Protein AF-A0A2J6XGK5-F1 (afdb_monomer_lite)

Structure (mmCIF, N/CA/C/O backbone):
data_AF-A0A2J6XGK5-F1
#
_entry.id   AF-A0A2J6XGK5-F1
#
loop_
_atom_site.group_PDB
_atom_site.id
_atom_site.type_symbol
_atom_site.label_atom_id
_atom_site.label_alt_id
_atom_site.label_comp_id
_atom_site.label_asym_id
_atom_site.label_entity_id
_atom_site.label_seq_id
_atom_site.pdbx_PDB_ins_code
_atom_site.Cartn_x
_atom_site.Cartn_y
_atom_site.Cartn_z
_atom_site.occupancy
_atom_site.B_iso_or_equiv
_atom_site.auth_seq_id
_atom_site.auth_comp_id
_atom_site.auth_asym_id
_atom_site.auth_atom_id
_atom_site.pdbx_PDB_model_num
ATOM 1 N N . MET A 1 1 ? 12.747 11.646 -18.142 1.00 84.88 1 MET A N 1
ATOM 2 C CA . MET A 1 1 ? 11.604 10.753 -18.383 1.00 84.88 1 MET A CA 1
ATOM 3 C C . MET A 1 1 ? 11.565 10.414 -19.859 1.00 84.88 1 MET A C 1
ATOM 5 O O . MET A 1 1 ? 11.051 11.187 -20.666 1.00 84.88 1 MET A O 1
ATOM 9 N N . GLU A 1 2 ? 12.185 9.297 -20.212 1.00 91.38 2 GLU A N 1
ATOM 10 C CA . GLU A 1 2 ? 12.068 8.702 -21.546 1.00 91.38 2 GLU A CA 1
ATOM 11 C C . GLU A 1 2 ? 10.868 7.751 -21.565 1.00 91.38 2 GLU A C 1
ATOM 13 O O . GLU A 1 2 ? 10.717 6.936 -20.655 1.00 91.38 2 GLU A O 1
ATOM 18 N N . ILE A 1 3 ? 9.989 7.913 -22.559 1.00 95.25 3 ILE A N 1
ATOM 19 C CA . ILE A 1 3 ? 8.723 7.178 -22.676 1.00 95.25 3 ILE A CA 1
ATOM 20 C C . ILE A 1 3 ? 8.727 6.435 -24.007 1.00 95.25 3 ILE A C 1
ATOM 22 O O . ILE A 1 3 ? 8.811 7.074 -25.059 1.00 95.25 3 ILE A O 1
ATOM 26 N N . GLY A 1 4 ? 8.597 5.115 -23.945 1.00 96.25 4 GLY A N 1
ATOM 27 C CA . GLY A 1 4 ? 8.413 4.230 -25.089 1.00 96.25 4 GLY A CA 1
ATOM 28 C C . GLY A 1 4 ? 6.960 3.780 -25.216 1.00 96.25 4 GLY A C 1
ATOM 29 O O . GLY A 1 4 ? 6.249 3.658 -24.218 1.00 96.25 4 GLY A O 1
ATOM 30 N N . ILE A 1 5 ? 6.512 3.518 -26.442 1.00 97.00 5 ILE A N 1
ATOM 31 C CA . ILE A 1 5 ? 5.208 2.902 -26.709 1.00 97.00 5 ILE A CA 1
ATOM 32 C C . ILE A 1 5 ? 5.473 1.644 -27.517 1.00 97.00 5 ILE A C 1
ATOM 34 O O . ILE A 1 5 ? 5.936 1.748 -28.648 1.00 97.00 5 ILE A O 1
ATOM 38 N N . ALA A 1 6 ? 5.174 0.490 -26.936 1.00 96.50 6 ALA A N 1
ATOM 39 C CA . ALA A 1 6 ? 5.381 -0.804 -27.565 1.00 96.50 6 ALA A CA 1
ATOM 40 C C . ALA A 1 6 ? 4.072 -1.316 -28.168 1.00 96.50 6 ALA A C 1
ATOM 42 O O . ALA A 1 6 ? 3.078 -1.448 -27.457 1.00 96.50 6 ALA A O 1
ATOM 43 N N . LYS A 1 7 ? 4.058 -1.618 -29.466 1.00 95.62 7 LYS A N 1
ATOM 44 C CA . LYS A 1 7 ? 2.899 -2.175 -30.186 1.00 95.62 7 LYS A CA 1
ATOM 45 C C . LYS A 1 7 ? 2.891 -3.695 -30.249 1.00 95.62 7 LYS A C 1
ATOM 47 O O . LYS A 1 7 ? 1.868 -4.291 -30.585 1.00 95.62 7 LYS A O 1
ATOM 52 N N . ASP A 1 8 ? 4.007 -4.323 -29.917 1.00 93.69 8 ASP A N 1
ATOM 53 C CA . ASP A 1 8 ? 4.143 -5.768 -29.823 1.00 93.69 8 ASP A CA 1
ATOM 54 C C . ASP A 1 8 ? 5.247 -6.156 -28.826 1.00 93.69 8 ASP A C 1
ATOM 56 O O . ASP A 1 8 ? 5.872 -5.305 -28.186 1.00 93.69 8 ASP A O 1
ATOM 60 N N . LYS A 1 9 ? 5.450 -7.466 -28.648 1.00 91.56 9 LYS A N 1
ATOM 61 C CA . LYS A 1 9 ? 6.415 -8.018 -27.686 1.00 91.56 9 LYS A CA 1
ATOM 62 C C . LYS A 1 9 ? 7.873 -7.714 -28.055 1.00 91.56 9 LYS A C 1
ATOM 64 O O . LYS A 1 9 ? 8.709 -7.617 -27.158 1.00 91.56 9 LYS A O 1
ATOM 69 N N . ASN A 1 10 ? 8.186 -7.569 -29.344 1.00 90.69 10 ASN A N 1
ATOM 70 C CA . ASN A 1 10 ? 9.546 -7.277 -29.796 1.00 90.69 10 ASN A CA 1
ATOM 71 C C . ASN A 1 10 ? 9.887 -5.814 -29.511 1.00 90.69 10 ASN A C 1
ATOM 73 O O . ASN A 1 10 ? 10.902 -5.545 -28.875 1.00 90.69 10 ASN A O 1
ATOM 77 N N . GLU A 1 11 ? 8.993 -4.889 -29.874 1.00 94.44 11 GLU A N 1
ATOM 78 C CA . GLU A 1 11 ? 9.155 -3.471 -29.535 1.00 94.44 11 GLU A CA 1
ATOM 79 C C . GLU A 1 11 ? 9.244 -3.264 -28.019 1.00 94.44 11 GLU A C 1
ATOM 81 O O . GLU A 1 11 ? 10.044 -2.460 -27.544 1.00 94.44 11 GLU A O 1
ATOM 86 N N . LEU A 1 12 ? 8.455 -4.013 -27.240 1.00 93.81 12 LEU A N 1
ATOM 87 C CA . LEU A 1 12 ? 8.512 -3.958 -25.782 1.00 93.81 12 LEU A CA 1
ATOM 88 C C . LEU A 1 12 ? 9.908 -4.311 -25.267 1.00 93.81 12 LEU A C 1
ATOM 90 O O . LEU A 1 12 ? 10.458 -3.576 -24.450 1.00 93.81 12 LEU A O 1
ATOM 94 N N . LYS A 1 13 ? 10.488 -5.405 -25.764 1.00 91.56 13 LYS A N 1
ATOM 95 C CA . LYS A 1 13 ? 11.816 -5.884 -25.369 1.00 91.56 13 LYS A CA 1
ATOM 96 C C . LYS A 1 13 ? 12.937 -4.889 -25.689 1.00 91.56 13 LYS A C 1
ATOM 98 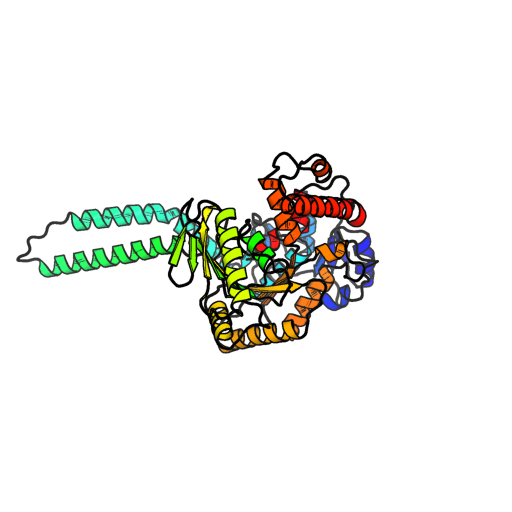O O . LYS A 1 13 ? 13.877 -4.778 -24.900 1.00 91.56 13 LYS A O 1
ATOM 103 N N . ASP A 1 14 ? 12.830 -4.163 -26.794 1.00 91.62 14 ASP A N 1
ATOM 104 C CA . ASP A 1 14 ? 13.801 -3.125 -27.145 1.00 91.62 14 ASP A CA 1
ATOM 105 C C . ASP A 1 14 ? 13.618 -1.892 -26.242 1.00 91.62 14 ASP A C 1
ATOM 107 O O . ASP A 1 14 ? 14.558 -1.421 -25.595 1.00 91.62 14 ASP A O 1
ATOM 111 N N . LEU A 1 15 ? 12.377 -1.420 -26.090 1.00 94.38 15 LEU A N 1
ATOM 112 C CA . LEU A 1 15 ? 12.070 -0.194 -25.353 1.00 94.38 15 LEU A CA 1
ATOM 113 C C . LEU A 1 15 ? 12.341 -0.289 -23.851 1.00 94.38 15 LEU A C 1
ATOM 115 O O . LEU A 1 15 ? 12.720 0.718 -23.254 1.00 94.38 15 LEU A O 1
ATOM 119 N N . ILE A 1 16 ? 12.201 -1.460 -23.219 1.00 92.56 16 ILE A N 1
ATOM 120 C CA . ILE A 1 16 ? 12.507 -1.606 -21.783 1.00 92.56 16 ILE A CA 1
ATOM 121 C C . ILE A 1 16 ? 13.986 -1.374 -21.452 1.00 92.56 16 ILE A C 1
ATOM 123 O O . ILE A 1 16 ? 14.323 -1.064 -20.304 1.00 92.56 16 ILE A O 1
ATOM 127 N N . GLN A 1 17 ? 14.871 -1.523 -22.442 1.00 89.31 17 GLN A N 1
ATOM 128 C CA . GLN A 1 17 ? 16.296 -1.252 -22.293 1.00 89.31 17 GLN A CA 1
ATOM 129 C C . GLN A 1 17 ? 16.628 0.213 -22.543 1.00 89.31 17 GLN A C 1
ATOM 131 O O . GLN A 1 17 ? 17.668 0.675 -22.082 1.00 89.31 17 GLN A O 1
ATOM 136 N N . GLU A 1 18 ? 15.779 0.965 -23.226 1.00 90.44 18 GLU A N 1
ATOM 137 C CA . GLU A 1 18 ? 16.072 2.346 -23.605 1.00 90.44 18 GLU A CA 1
ATOM 138 C C . GLU A 1 18 ? 15.324 3.342 -22.726 1.00 90.44 18 GLU A C 1
ATOM 140 O O . GLU A 1 18 ? 15.928 4.286 -22.235 1.00 90.44 18 GLU A O 1
ATOM 145 N N . CYS A 1 19 ? 14.047 3.088 -22.446 1.00 92.62 19 CYS A N 1
ATOM 146 C CA . CYS A 1 19 ? 13.155 4.036 -21.794 1.00 92.62 19 CYS A CA 1
ATOM 147 C C . CYS A 1 19 ? 13.055 3.834 -20.275 1.00 92.62 19 CYS A C 1
ATOM 149 O O . CYS A 1 19 ? 13.230 2.735 -19.751 1.00 92.62 19 CYS A O 1
ATOM 151 N N . ASP A 1 20 ? 12.703 4.909 -19.563 1.00 90.94 20 ASP A N 1
ATOM 152 C CA . ASP A 1 20 ? 12.350 4.838 -18.139 1.00 90.94 20 ASP A CA 1
ATOM 153 C C . ASP A 1 20 ? 10.932 4.270 -17.953 1.00 90.94 20 ASP A C 1
ATOM 155 O O . ASP A 1 20 ? 10.682 3.499 -17.027 1.00 90.94 20 ASP A O 1
ATOM 159 N N . TYR A 1 21 ? 10.014 4.649 -18.848 1.00 95.00 21 TYR A N 1
ATOM 160 C CA . TYR A 1 21 ? 8.622 4.210 -18.856 1.00 95.00 21 TYR A CA 1
ATOM 161 C C . TYR A 1 21 ? 8.272 3.613 -20.214 1.00 95.00 21 TYR A C 1
ATOM 163 O O . TYR A 1 21 ? 8.584 4.203 -21.248 1.00 95.00 21 TYR A O 1
ATOM 171 N N . VAL A 1 22 ? 7.580 2.479 -20.226 1.00 96.62 22 VAL A N 1
ATOM 172 C CA . VAL A 1 22 ? 7.057 1.870 -21.451 1.00 96.62 22 VAL A CA 1
ATOM 173 C C . VAL A 1 22 ? 5.566 1.615 -21.297 1.00 96.62 22 VAL A C 1
ATOM 175 O O . VAL A 1 22 ? 5.118 1.007 -20.326 1.00 96.62 22 VAL A O 1
ATOM 178 N N . VAL A 1 23 ? 4.792 2.085 -22.267 1.00 97.62 23 VAL A N 1
ATOM 179 C CA . VAL A 1 23 ? 3.369 1.774 -22.375 1.00 97.62 23 VAL A CA 1
ATOM 180 C C . VAL A 1 23 ? 3.203 0.680 -23.418 1.00 97.62 23 VAL A C 1
ATOM 182 O O . VAL A 1 23 ? 3.528 0.881 -24.589 1.00 97.62 23 VAL A O 1
ATOM 185 N N . TYR A 1 24 ? 2.720 -0.482 -22.994 1.00 97.44 24 TYR A N 1
ATOM 186 C CA . TYR A 1 24 ? 2.380 -1.573 -23.893 1.00 97.44 24 TYR A CA 1
ATOM 187 C C . TYR A 1 24 ? 0.973 -1.364 -24.455 1.00 97.44 24 TYR A C 1
ATOM 189 O O . TYR A 1 24 ? -0.001 -1.294 -23.717 1.00 97.44 24 TYR A O 1
ATOM 197 N N . ASP A 1 25 ? 0.875 -1.271 -25.773 1.00 96.62 25 ASP A N 1
ATOM 198 C CA . ASP A 1 25 ? -0.344 -1.026 -26.544 1.00 96.62 25 ASP A CA 1
ATOM 199 C C . ASP A 1 25 ? -0.429 -2.026 -27.708 1.00 96.62 25 ASP A C 1
ATOM 201 O O . ASP A 1 25 ? -0.634 -1.663 -28.873 1.00 96.62 25 ASP A O 1
ATOM 205 N N . GLY A 1 26 ? -0.150 -3.290 -27.383 1.00 93.12 26 GLY A N 1
ATOM 206 C CA . GLY A 1 26 ? -0.206 -4.409 -28.311 1.00 93.12 26 GLY A CA 1
ATOM 207 C C . GLY A 1 26 ? -1.520 -5.180 -28.258 1.00 93.12 26 GLY A C 1
ATOM 208 O O . GLY A 1 26 ? -2.412 -4.892 -27.463 1.00 93.12 26 GLY A O 1
ATOM 209 N N . LYS A 1 27 ? -1.648 -6.150 -29.168 1.00 89.06 27 LYS A N 1
ATOM 210 C CA . LYS A 1 27 ? -2.845 -7.000 -29.287 1.00 89.06 27 LYS A CA 1
ATOM 211 C C . LYS A 1 27 ? -2.840 -8.198 -28.342 1.00 89.06 27 LYS A C 1
ATOM 213 O O . LYS A 1 27 ? -3.913 -8.715 -28.045 1.00 89.06 27 LYS A O 1
ATOM 218 N N . ASP A 1 28 ? -1.660 -8.666 -27.944 1.00 89.25 28 ASP A N 1
ATOM 219 C CA . ASP A 1 28 ? -1.540 -9.782 -27.011 1.00 89.25 28 ASP A CA 1
ATOM 220 C C . ASP A 1 28 ? -1.945 -9.331 -25.604 1.00 89.25 28 ASP A C 1
ATOM 222 O O . ASP A 1 28 ? -1.934 -8.136 -25.292 1.00 89.25 28 ASP A O 1
ATOM 226 N N . SER A 1 29 ? -2.285 -10.282 -24.734 1.00 91.31 29 SER A N 1
ATOM 227 C CA . SER A 1 29 ? -2.516 -9.948 -23.329 1.00 91.31 29 SER A CA 1
ATOM 228 C C . SER A 1 29 ? -1.232 -9.396 -22.696 1.00 91.31 29 SER A C 1
ATOM 230 O O . SER A 1 29 ? -0.119 -9.810 -23.036 1.00 91.31 29 SER A O 1
ATOM 232 N N . PHE A 1 30 ? -1.376 -8.451 -21.761 1.00 93.81 30 PHE A N 1
ATOM 233 C CA . PHE A 1 30 ? -0.229 -7.817 -21.105 1.00 93.81 30 PHE A CA 1
ATOM 234 C C . PHE A 1 30 ? 0.668 -8.841 -20.405 1.00 93.81 30 PHE A C 1
ATOM 236 O O . PHE A 1 30 ? 1.883 -8.824 -20.598 1.00 93.81 30 PHE A O 1
ATOM 243 N N . TYR A 1 31 ? 0.053 -9.778 -19.680 1.00 93.06 31 TYR A N 1
ATOM 244 C CA . TYR A 1 31 ? 0.728 -10.905 -19.047 1.00 93.06 31 TYR A CA 1
ATOM 245 C C . TYR A 1 31 ? 1.600 -11.691 -20.040 1.00 93.06 31 TYR A C 1
ATOM 247 O O . TYR A 1 31 ? 2.805 -11.831 -19.837 1.00 93.06 31 TYR A O 1
ATOM 255 N N . GLU A 1 32 ? 1.044 -12.129 -21.174 1.00 91.19 32 GLU A N 1
ATOM 256 C CA . GLU A 1 32 ? 1.809 -12.880 -22.177 1.00 91.19 32 GLU A CA 1
ATOM 257 C C . GLU A 1 32 ? 2.918 -12.061 -22.851 1.00 91.19 32 GLU A C 1
ATOM 259 O O . GLU A 1 32 ? 3.868 -12.639 -23.400 1.00 91.19 32 GLU A O 1
ATOM 264 N N . ALA A 1 33 ? 2.767 -10.736 -22.901 1.00 91.88 33 ALA A N 1
ATOM 265 C CA . ALA A 1 33 ? 3.752 -9.838 -23.482 1.00 91.88 33 ALA A CA 1
ATOM 266 C C . ALA A 1 33 ? 5.002 -9.712 -22.607 1.00 91.88 33 ALA A C 1
ATOM 268 O O . ALA A 1 33 ? 6.112 -9.693 -23.139 1.00 91.88 33 ALA A O 1
ATOM 269 N N . ILE A 1 34 ? 4.832 -9.675 -21.283 1.00 92.19 34 ILE A N 1
ATOM 270 C CA . ILE A 1 34 ? 5.941 -9.500 -20.336 1.00 92.19 34 ILE A CA 1
ATOM 271 C C . ILE A 1 34 ? 6.518 -10.815 -19.807 1.00 92.19 34 ILE A C 1
ATOM 273 O O . ILE A 1 34 ? 7.685 -10.835 -19.418 1.00 92.19 34 ILE A O 1
ATOM 277 N N . GLU A 1 35 ? 5.752 -11.911 -19.807 1.00 88.81 35 GLU A N 1
ATOM 278 C CA . GLU A 1 35 ? 6.168 -13.161 -19.154 1.00 88.81 35 GLU A CA 1
ATOM 279 C C . GLU A 1 35 ? 7.423 -13.789 -19.777 1.00 88.81 35 GLU A C 1
ATOM 281 O O . GLU A 1 35 ? 8.258 -14.357 -19.080 1.00 88.81 35 GLU A O 1
ATOM 286 N N . ASN A 1 36 ? 7.615 -13.618 -21.087 1.00 81.81 36 ASN A N 1
ATOM 287 C CA . ASN A 1 36 ? 8.749 -14.201 -21.813 1.00 81.81 36 ASN A CA 1
ATOM 288 C C . ASN A 1 36 ? 10.009 -13.319 -21.822 1.00 81.81 36 ASN A C 1
ATOM 290 O O . ASN A 1 36 ? 11.005 -13.676 -22.456 1.00 81.81 36 ASN A O 1
ATOM 294 N N . ILE A 1 37 ? 9.977 -12.158 -21.165 1.00 86.31 37 ILE A N 1
ATOM 295 C CA . ILE A 1 37 ? 11.116 -11.242 -21.129 1.00 86.31 37 ILE A CA 1
ATOM 296 C C . ILE A 1 37 ? 12.083 -11.690 -20.035 1.00 86.31 37 ILE A C 1
ATOM 298 O O . ILE A 1 37 ? 11.714 -11.796 -18.864 1.00 86.31 37 ILE A O 1
ATOM 302 N N . SER A 1 38 ? 13.342 -11.929 -20.406 1.00 84.19 38 SER A N 1
ATOM 303 C CA . SER A 1 38 ? 14.341 -12.403 -19.450 1.00 84.19 38 SER A CA 1
ATOM 304 C C . SER A 1 38 ? 14.779 -11.299 -18.484 1.00 84.19 38 SER A C 1
ATOM 306 O O . SER A 1 38 ? 14.871 -10.124 -18.840 1.00 84.19 38 SER A O 1
ATOM 308 N N . ASP A 1 39 ? 15.168 -11.680 -17.265 1.00 82.62 39 ASP A N 1
ATOM 309 C CA . ASP A 1 39 ? 15.665 -10.730 -16.256 1.00 82.62 39 ASP A CA 1
ATOM 310 C C . ASP A 1 39 ? 16.918 -9.956 -16.697 1.00 82.62 39 ASP A C 1
ATOM 312 O O . ASP A 1 39 ? 17.205 -8.884 -16.168 1.00 82.62 39 ASP A O 1
ATOM 316 N N . LYS A 1 40 ? 17.688 -10.485 -17.658 1.00 81.56 40 LYS A N 1
ATOM 317 C CA . LYS A 1 40 ? 18.874 -9.806 -18.205 1.00 81.56 40 LYS A CA 1
ATOM 318 C C . LYS A 1 40 ? 18.511 -8.637 -19.116 1.00 81.56 40 LYS A C 1
ATOM 320 O O . LYS A 1 40 ? 19.318 -7.728 -19.276 1.00 81.56 40 LYS A O 1
ATOM 325 N N . GLU A 1 41 ? 17.329 -8.684 -19.718 1.00 82.88 41 GLU A N 1
ATOM 326 C CA . GLU A 1 41 ? 16.829 -7.665 -20.640 1.00 82.88 41 GLU A CA 1
ATOM 327 C C . GLU A 1 41 ? 16.082 -6.553 -19.895 1.00 82.88 41 GLU A C 1
ATOM 329 O O . GLU A 1 41 ? 15.944 -5.451 -20.418 1.00 82.88 41 GLU A O 1
ATOM 334 N N . TRP A 1 42 ? 15.637 -6.805 -18.659 1.00 85.62 42 TRP A N 1
ATOM 335 C CA . TRP A 1 42 ? 14.873 -5.842 -17.873 1.00 85.62 42 TRP A CA 1
ATOM 336 C C . TRP A 1 42 ? 15.763 -4.965 -16.990 1.00 85.62 42 TRP A C 1
ATOM 338 O O . TRP A 1 42 ? 16.399 -5.426 -16.040 1.00 85.62 42 TRP A O 1
ATOM 348 N N . LYS A 1 43 ? 15.762 -3.653 -17.240 1.00 84.75 43 LYS A N 1
ATOM 349 C CA . LYS A 1 43 ? 16.387 -2.690 -16.326 1.00 84.75 43 LYS A CA 1
ATOM 350 C C . LYS A 1 43 ? 15.514 -2.516 -15.080 1.00 84.75 43 LYS A C 1
ATOM 352 O O . LYS A 1 43 ? 14.344 -2.173 -15.185 1.00 84.75 43 LYS A O 1
ATOM 357 N N . LEU A 1 44 ? 16.102 -2.651 -13.889 1.00 81.12 44 LEU A N 1
ATOM 358 C CA . LEU A 1 44 ? 15.402 -2.531 -12.592 1.00 81.12 44 LEU A CA 1
ATOM 359 C C . LEU A 1 44 ? 14.614 -1.219 -12.415 1.00 81.12 44 LEU A C 1
ATOM 361 O O . LEU A 1 44 ? 13.607 -1.195 -11.710 1.00 81.12 44 LEU A O 1
ATOM 365 N N . LYS A 1 45 ? 15.068 -0.125 -13.042 1.00 83.56 45 LYS A N 1
ATOM 366 C CA . LYS A 1 45 ? 14.377 1.172 -12.991 1.00 83.56 45 LYS A CA 1
ATOM 367 C C . LYS A 1 45 ? 13.182 1.279 -13.940 1.00 83.56 45 LYS A C 1
ATOM 369 O O . LYS A 1 45 ? 12.343 2.147 -13.719 1.00 83.56 45 LYS A O 1
ATOM 374 N N . THR A 1 46 ? 13.124 0.447 -14.980 1.00 90.38 46 THR A N 1
ATOM 375 C CA . THR A 1 46 ? 12.118 0.558 -16.036 1.00 90.38 46 THR A CA 1
ATOM 376 C C . THR A 1 46 ? 10.749 0.185 -15.498 1.00 90.38 46 THR A C 1
ATOM 378 O O . THR A 1 46 ? 10.566 -0.862 -14.869 1.00 90.38 46 THR A O 1
ATOM 381 N N . LYS A 1 47 ? 9.780 1.057 -15.761 1.00 92.69 47 LYS A N 1
ATOM 382 C CA . LYS A 1 47 ? 8.376 0.877 -15.412 1.00 92.69 47 LYS A CA 1
ATOM 383 C C . LYS A 1 47 ? 7.586 0.567 -16.670 1.00 92.69 47 LYS A C 1
ATOM 385 O O . LYS A 1 47 ? 7.746 1.242 -17.684 1.00 92.69 47 LYS A O 1
ATOM 390 N N . VAL A 1 48 ? 6.739 -0.451 -16.610 1.00 95.50 48 VAL A N 1
ATOM 391 C CA . VAL A 1 48 ? 5.950 -0.895 -17.760 1.00 95.50 48 VAL A CA 1
ATOM 392 C C . VAL A 1 48 ? 4.505 -1.032 -17.338 1.00 95.50 48 VAL A C 1
ATOM 394 O O . VAL A 1 48 ? 4.229 -1.651 -16.320 1.00 95.50 48 VAL A O 1
ATOM 397 N N . CYS A 1 49 ? 3.593 -0.472 -18.120 1.00 96.69 49 CYS A N 1
ATOM 398 C CA . CYS A 1 49 ? 2.158 -0.605 -17.900 1.00 96.69 49 CYS A CA 1
ATOM 399 C C . CYS A 1 49 ? 1.447 -0.981 -19.200 1.00 96.69 49 CYS A C 1
ATOM 401 O O . CYS A 1 49 ? 1.980 -0.773 -20.292 1.00 96.69 49 CYS A O 1
ATOM 403 N N . LEU A 1 50 ? 0.240 -1.515 -19.070 1.00 97.12 50 LEU A N 1
ATOM 404 C CA . LEU A 1 50 ? -0.704 -1.687 -20.162 1.00 97.12 50 LEU A CA 1
ATOM 405 C C . LEU A 1 50 ? -1.395 -0.352 -20.462 1.00 97.12 50 LEU A C 1
ATOM 407 O O . LEU A 1 50 ? -1.827 0.354 -19.551 1.00 97.12 50 LEU A O 1
ATOM 411 N N . GLU A 1 51 ? -1.547 -0.031 -21.743 1.00 96.19 51 GLU A N 1
ATOM 412 C CA . GLU A 1 51 ? -2.373 1.084 -22.190 1.00 96.19 51 GLU A CA 1
ATOM 413 C C . GLU A 1 51 ? -3.834 0.877 -21.773 1.00 96.19 51 GLU A C 1
ATOM 415 O O . GLU A 1 51 ? -4.465 -0.116 -22.134 1.00 96.19 51 GLU A O 1
ATOM 420 N N . GLN A 1 52 ? -4.387 1.848 -21.050 1.00 91.69 52 GLN A N 1
ATOM 421 C CA . GLN A 1 52 ? -5.773 1.835 -20.592 1.00 91.69 52 GLN A CA 1
ATOM 422 C C . GLN A 1 52 ? -6.550 2.936 -21.305 1.00 91.69 52 GLN A C 1
ATOM 424 O O . GLN A 1 52 ? -6.371 4.124 -21.031 1.00 91.69 52 GLN A O 1
ATOM 429 N N . ARG A 1 53 ? -7.440 2.526 -22.216 1.00 89.75 53 ARG A N 1
ATOM 430 C CA . ARG A 1 53 ? -8.376 3.416 -22.917 1.00 89.75 53 ARG A CA 1
ATOM 431 C C . ARG A 1 53 ? -9.748 3.310 -22.282 1.00 89.75 53 ARG A C 1
ATOM 433 O O . ARG A 1 53 ? -10.549 2.458 -22.658 1.00 89.75 53 ARG A O 1
ATOM 440 N N . LEU A 1 54 ? -10.002 4.187 -21.322 1.00 85.81 54 LEU A N 1
ATOM 441 C CA . LEU A 1 54 ? -11.302 4.265 -20.670 1.00 85.81 54 LEU A CA 1
ATOM 442 C C . LEU A 1 54 ? -12.323 4.886 -21.643 1.00 85.81 54 LEU A C 1
ATOM 444 O O . LEU A 1 54 ? -12.023 5.937 -22.217 1.00 85.81 54 LEU A O 1
ATOM 448 N N . PRO A 1 55 ? -13.524 4.303 -21.838 1.00 83.88 55 PRO A N 1
ATOM 449 C CA . PRO A 1 55 ? -14.500 4.772 -22.831 1.00 83.88 55 PRO A CA 1
ATOM 450 C C . PRO A 1 55 ? -14.873 6.252 -22.694 1.00 83.88 55 PRO A C 1
ATOM 452 O O . PRO A 1 55 ? -15.039 6.950 -23.692 1.00 83.88 55 PRO A O 1
ATOM 455 N N . ASN A 1 56 ? -14.966 6.734 -21.452 1.00 86.88 56 ASN A N 1
ATOM 456 C CA . ASN A 1 56 ? -15.269 8.128 -21.121 1.00 86.88 56 ASN A CA 1
ATOM 457 C C . ASN A 1 56 ? -14.033 8.910 -20.649 1.00 86.88 56 ASN A C 1
ATOM 459 O O . ASN A 1 56 ? -14.176 10.013 -20.118 1.00 86.88 56 ASN A O 1
ATOM 463 N N . GLY A 1 57 ? -12.840 8.326 -20.794 1.00 90.69 57 GLY A N 1
ATOM 464 C CA . GLY A 1 57 ? -11.585 8.829 -20.249 1.00 90.69 57 GLY A CA 1
ATOM 465 C C . GLY A 1 57 ? -11.597 9.009 -18.727 1.00 90.69 57 GLY A C 1
ATOM 466 O O . GLY A 1 57 ? -12.420 8.453 -17.998 1.00 90.69 57 GLY A O 1
ATOM 467 N N . PHE A 1 58 ? -10.657 9.812 -18.246 1.00 95.44 58 PHE A N 1
ATOM 468 C CA . PHE A 1 58 ? -10.498 10.175 -16.840 1.00 95.44 58 PHE A CA 1
ATOM 469 C C . PHE A 1 58 ? -10.059 11.636 -16.723 1.00 95.44 58 PHE A C 1
ATOM 471 O O . PHE A 1 58 ? -9.761 12.292 -17.724 1.00 95.44 58 PHE A O 1
ATOM 478 N N . LYS A 1 59 ? -10.064 12.181 -15.507 1.00 96.44 59 LYS A N 1
ATOM 479 C CA . LYS A 1 59 ? -9.592 13.542 -15.234 1.00 96.44 59 LYS A CA 1
ATOM 480 C C . LYS A 1 59 ? -8.508 13.523 -14.175 1.00 96.44 59 LYS A C 1
ATOM 482 O O . LYS A 1 59 ? -8.755 12.982 -13.110 1.00 96.44 59 LYS A O 1
ATOM 487 N N . LEU A 1 60 ? -7.373 14.162 -14.433 1.00 96.25 60 LEU A N 1
ATOM 488 C CA . LEU A 1 60 ? -6.367 14.483 -13.419 1.00 96.25 60 LEU A CA 1
ATOM 489 C C . LEU A 1 60 ? -6.512 15.960 -13.054 1.00 96.25 60 LEU A C 1
ATOM 491 O O . LEU A 1 60 ? -6.327 16.819 -13.918 1.00 96.25 60 LEU A O 1
ATOM 495 N N . ASN A 1 61 ? -6.853 16.265 -11.800 1.00 91.94 61 ASN A N 1
ATOM 496 C CA . ASN A 1 61 ? -7.023 17.640 -11.301 1.00 91.94 61 ASN A CA 1
ATOM 497 C C . ASN A 1 61 ? -7.898 18.519 -12.232 1.00 91.94 61 ASN A C 1
ATOM 499 O O . ASN A 1 61 ? -7.626 19.698 -12.458 1.00 91.94 61 ASN A O 1
ATOM 503 N N . GLY A 1 62 ? -8.937 17.917 -12.827 1.00 90.94 62 GLY A N 1
ATOM 504 C CA . GLY A 1 62 ? -9.871 18.562 -13.760 1.00 90.94 62 GLY A CA 1
ATOM 505 C C . GLY A 1 62 ? -9.477 18.526 -15.245 1.00 90.94 62 GLY A C 1
ATOM 506 O O . GLY A 1 62 ? -10.336 18.780 -16.090 1.00 90.94 62 GLY A O 1
ATOM 507 N N . ILE A 1 63 ? -8.238 18.167 -15.587 1.00 94.88 63 ILE A N 1
ATOM 508 C CA . ILE A 1 63 ? -7.770 18.032 -16.976 1.00 94.88 63 ILE A CA 1
ATOM 509 C C . ILE A 1 63 ? -8.147 16.646 -17.494 1.00 94.88 63 ILE A C 1
ATOM 511 O O . ILE A 1 63 ? -7.860 15.648 -16.840 1.00 94.88 63 ILE A O 1
ATOM 515 N N . HIS A 1 64 ? -8.803 16.581 -18.650 1.00 96.25 64 HIS A N 1
ATOM 516 C CA . HIS A 1 64 ? -9.285 15.330 -19.230 1.00 96.25 64 HIS A CA 1
ATOM 517 C C . HIS A 1 64 ? -8.199 14.589 -20.017 1.00 96.25 64 HIS A C 1
ATOM 519 O O . HIS A 1 64 ? -7.437 15.217 -20.745 1.00 96.25 64 HIS A O 1
ATOM 525 N N . PHE A 1 65 ? -8.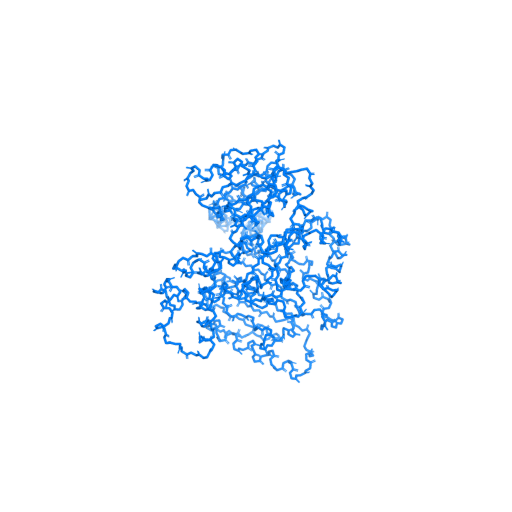200 13.260 -19.907 1.00 95.62 65 PHE A N 1
ATOM 526 C CA . PHE A 1 65 ? -7.312 12.345 -20.615 1.00 95.62 65 PHE A CA 1
ATOM 527 C C . PHE A 1 65 ? -8.091 11.135 -21.126 1.00 95.62 65 PHE A C 1
ATOM 529 O O . PHE A 1 65 ? -8.979 10.613 -20.448 1.00 95.62 65 PHE A O 1
ATOM 536 N N . SER A 1 66 ? -7.716 10.658 -22.308 1.00 92.00 66 SER A N 1
ATOM 537 C CA . SER A 1 66 ? -8.311 9.482 -22.952 1.00 92.00 66 SER A CA 1
ATOM 538 C C . SER A 1 66 ? -7.509 8.192 -22.740 1.00 92.00 66 SER A C 1
ATOM 540 O O . SER A 1 66 ? -8.022 7.098 -22.971 1.00 92.00 66 SER A O 1
ATOM 542 N N . SER A 1 67 ? -6.239 8.311 -22.338 1.00 94.38 67 SER A N 1
ATOM 543 C CA . SER A 1 67 ? -5.279 7.201 -22.290 1.00 94.38 67 SER A CA 1
ATOM 544 C C . SER A 1 67 ? -4.142 7.452 -21.294 1.00 94.38 67 SER A C 1
ATOM 546 O O . SER A 1 67 ? -3.834 8.603 -20.965 1.00 94.38 67 SER A O 1
ATOM 548 N N . ILE A 1 68 ? -3.474 6.384 -20.845 1.00 95.69 68 ILE A N 1
ATOM 549 C CA . ILE A 1 68 ? -2.286 6.489 -19.980 1.00 95.69 68 ILE A CA 1
ATOM 550 C C . ILE A 1 68 ? -1.118 7.106 -20.752 1.00 95.69 68 ILE A C 1
ATOM 552 O O . ILE A 1 68 ? -0.383 7.928 -20.202 1.00 95.69 68 ILE A O 1
ATOM 556 N N . LYS A 1 69 ? -0.962 6.783 -22.041 1.00 95.12 69 LYS A N 1
ATOM 557 C CA . LYS A 1 69 ? 0.024 7.446 -22.903 1.00 95.12 69 LYS A CA 1
ATOM 558 C C . LYS A 1 69 ? -0.123 8.968 -22.887 1.00 95.12 69 LYS A C 1
ATOM 560 O O . LYS A 1 69 ? 0.881 9.668 -22.767 1.00 95.12 69 LYS A O 1
ATOM 565 N N . GLU A 1 70 ? -1.342 9.482 -23.049 1.00 95.44 70 GLU A N 1
ATOM 566 C CA . GLU A 1 70 ? -1.605 10.927 -23.057 1.00 95.44 70 GLU A CA 1
ATOM 567 C C . GLU A 1 70 ? -1.230 11.563 -21.713 1.00 95.44 70 GLU A C 1
ATOM 569 O O . GLU A 1 70 ? -0.533 12.579 -21.684 1.00 95.44 70 GLU A O 1
ATOM 574 N N . LEU A 1 71 ? -1.593 10.904 -20.607 1.00 95.94 71 LEU A N 1
ATOM 575 C CA . LEU A 1 71 ? -1.201 11.308 -19.258 1.00 95.94 71 LEU A CA 1
ATOM 576 C C . LEU A 1 71 ? 0.326 11.383 -19.104 1.00 95.94 71 LEU A C 1
ATOM 578 O O . LEU A 1 71 ? 0.848 12.394 -18.637 1.00 95.94 71 LEU A O 1
ATOM 582 N N . LEU A 1 72 ? 1.066 10.348 -19.511 1.00 96.19 72 LEU A N 1
ATOM 583 C CA . LEU A 1 72 ? 2.526 10.335 -19.378 1.00 96.19 72 LEU A CA 1
ATOM 584 C C . LEU A 1 72 ? 3.200 11.414 -20.235 1.00 96.19 72 LEU A C 1
ATOM 586 O O . LEU A 1 72 ? 4.165 12.036 -19.786 1.00 96.19 72 LEU A O 1
ATOM 590 N N . MET A 1 73 ? 2.693 11.676 -21.443 1.00 94.94 73 MET A N 1
ATOM 591 C CA . MET A 1 73 ? 3.199 12.770 -22.281 1.00 94.94 73 MET A CA 1
ATOM 592 C C . MET A 1 73 ? 2.968 14.133 -21.617 1.00 94.94 73 MET A C 1
ATOM 594 O O . MET A 1 73 ? 3.901 14.931 -21.533 1.00 94.94 73 MET A O 1
ATOM 598 N N . TYR A 1 74 ? 1.784 14.362 -21.046 1.00 95.62 74 TYR A N 1
ATOM 599 C CA . TYR A 1 74 ? 1.488 15.577 -20.284 1.00 95.62 74 TYR A CA 1
ATOM 600 C C . TYR A 1 74 ? 2.408 15.752 -19.063 1.00 95.62 74 TYR A C 1
ATOM 602 O O . TYR A 1 74 ? 2.927 16.842 -18.804 1.00 95.62 74 TYR A O 1
ATOM 610 N N . LEU A 1 75 ? 2.674 14.676 -18.318 1.00 95.50 75 LEU A N 1
ATOM 611 C CA . LEU A 1 75 ? 3.609 14.708 -17.188 1.00 95.50 75 LEU A CA 1
ATOM 612 C C . LEU A 1 75 ? 5.036 15.053 -17.637 1.00 95.50 75 LEU A C 1
ATOM 614 O O . LEU A 1 75 ? 5.719 15.854 -16.997 1.00 95.50 75 LEU A O 1
ATOM 618 N N . LYS A 1 76 ? 5.468 14.523 -18.788 1.00 94.31 76 LYS A N 1
ATOM 619 C CA . LYS A 1 76 ? 6.769 14.853 -19.384 1.00 94.31 76 LYS A CA 1
ATOM 620 C C . LYS A 1 76 ? 6.876 16.335 -19.729 1.00 94.31 76 LYS A C 1
ATOM 622 O O . LYS A 1 76 ? 7.890 16.950 -19.412 1.00 94.31 76 LYS A O 1
ATOM 627 N N . GLU A 1 77 ? 5.851 16.892 -20.368 1.00 94.44 77 GLU A N 1
ATOM 628 C CA . GLU A 1 77 ? 5.815 18.296 -20.795 1.00 94.44 77 GLU A CA 1
ATOM 629 C C . GLU A 1 77 ? 5.736 19.267 -19.613 1.00 94.44 77 GLU A C 1
ATOM 631 O O . GLU A 1 77 ? 6.395 20.305 -19.621 1.00 94.44 77 GLU A O 1
ATOM 636 N N . SER A 1 78 ? 4.987 18.910 -18.568 1.00 93.00 78 SER A N 1
ATOM 637 C CA . SER A 1 78 ? 4.882 19.705 -17.336 1.00 93.00 78 SER A CA 1
ATOM 638 C C . SER A 1 78 ? 6.112 19.602 -16.424 1.00 93.00 78 SER A C 1
ATOM 640 O O . SER A 1 78 ? 6.223 20.353 -15.456 1.00 93.00 78 SER A O 1
ATOM 642 N N . GLY A 1 79 ? 7.038 18.679 -16.703 1.00 91.69 79 GLY A N 1
ATOM 643 C CA . GLY A 1 79 ? 8.204 18.408 -15.859 1.00 91.69 79 GLY A CA 1
ATOM 644 C C . GLY A 1 79 ? 7.874 17.669 -14.557 1.00 91.69 79 GLY A C 1
ATOM 645 O O . GLY A 1 79 ? 8.756 17.498 -13.713 1.00 91.69 79 GLY A O 1
ATOM 646 N N . LYS A 1 80 ? 6.631 17.205 -14.383 1.00 90.75 80 LYS A N 1
ATOM 647 C CA . LYS A 1 80 ? 6.207 16.422 -13.221 1.00 90.75 80 LYS A CA 1
ATOM 648 C C . LYS A 1 80 ? 6.633 14.966 -13.398 1.00 90.75 80 LYS A C 1
ATOM 650 O O . LYS A 1 80 ? 6.199 14.281 -14.316 1.00 90.75 80 LYS A O 1
ATOM 655 N N . SER A 1 81 ? 7.499 14.477 -12.513 1.00 85.06 81 SER A N 1
ATOM 656 C CA . SER A 1 81 ? 8.106 13.145 -12.643 1.00 85.06 81 SER A CA 1
ATOM 657 C C . SER A 1 81 ? 7.243 11.995 -12.118 1.00 85.06 81 SER A C 1
ATOM 659 O O . SER A 1 81 ? 7.495 10.848 -12.488 1.00 85.06 81 SER A O 1
ATOM 661 N N . LYS A 1 82 ? 6.268 12.278 -11.242 1.00 88.94 82 LYS A N 1
ATOM 662 C CA . LYS A 1 82 ? 5.424 11.283 -10.568 1.00 88.94 82 LYS A CA 1
ATOM 663 C C . LYS A 1 82 ? 4.121 11.909 -10.066 1.00 88.94 82 LYS A C 1
ATOM 665 O O . LYS A 1 82 ? 4.098 13.093 -9.728 1.00 88.94 82 LYS A O 1
ATOM 670 N N . LEU A 1 83 ? 3.063 11.102 -10.004 1.00 93.69 83 LEU A N 1
ATOM 671 C CA . LEU A 1 83 ? 1.818 11.441 -9.311 1.00 93.69 83 LEU A CA 1
ATOM 672 C C . LEU A 1 83 ? 1.861 10.969 -7.852 1.00 93.69 83 LEU A C 1
ATOM 674 O O . LEU A 1 83 ? 2.319 9.853 -7.575 1.00 93.69 83 LEU A O 1
ATOM 678 N N . THR A 1 84 ? 1.384 11.811 -6.940 1.00 91.94 84 THR A N 1
ATOM 679 C CA . THR A 1 84 ? 1.335 11.564 -5.487 1.00 91.94 84 THR A CA 1
ATOM 680 C C . THR A 1 84 ? -0.111 11.537 -4.997 1.00 91.94 84 THR A C 1
ATOM 682 O O . THR A 1 84 ? -1.019 11.818 -5.764 1.00 91.94 84 THR A O 1
ATOM 685 N N . HIS A 1 85 ? -0.344 11.239 -3.716 1.00 89.12 85 HIS A N 1
ATOM 686 C CA . HIS A 1 85 ? -1.699 11.181 -3.143 1.00 89.12 85 HIS A CA 1
ATOM 687 C C . HIS A 1 85 ? -2.460 12.518 -3.224 1.00 89.12 85 HIS A C 1
ATOM 689 O O . HIS A 1 85 ? -3.683 12.540 -3.133 1.00 89.12 85 HIS A O 1
ATOM 695 N N . GLU A 1 86 ? -1.751 13.631 -3.422 1.00 91.12 86 GLU A N 1
ATOM 696 C CA . GLU A 1 86 ? -2.346 14.955 -3.640 1.00 91.12 86 GLU A CA 1
ATOM 697 C C . GLU A 1 86 ? -2.949 15.109 -5.046 1.00 91.12 86 GLU A C 1
ATOM 699 O O . GLU A 1 86 ? -3.746 16.014 -5.282 1.00 91.12 86 GLU A O 1
ATOM 704 N N . ASP A 1 87 ? -2.566 14.244 -5.987 1.00 94.88 87 ASP A N 1
ATOM 705 C CA . ASP A 1 87 ? -3.122 14.213 -7.331 1.00 94.88 87 ASP A CA 1
ATOM 706 C C . ASP A 1 87 ? -4.404 13.390 -7.363 1.00 94.88 87 ASP A C 1
ATOM 708 O O . ASP A 1 87 ? -4.388 12.179 -7.130 1.00 94.88 87 ASP A O 1
ATOM 712 N N . GLU A 1 88 ? -5.510 14.044 -7.707 1.00 95.12 88 GLU A N 1
ATOM 713 C CA . GLU A 1 88 ? -6.813 13.399 -7.792 1.00 95.12 88 GLU A CA 1
ATOM 714 C C . GLU A 1 88 ? -7.097 12.967 -9.228 1.00 95.12 88 GLU A C 1
ATOM 716 O O . GLU A 1 88 ? -7.138 13.790 -10.152 1.00 95.12 88 GLU A O 1
ATOM 721 N N . ILE A 1 89 ? -7.329 11.666 -9.406 1.00 96.25 89 ILE A N 1
ATOM 722 C CA . ILE A 1 89 ? -7.819 11.094 -10.654 1.00 96.25 89 ILE A CA 1
ATOM 723 C C . ILE A 1 89 ? -9.280 10.696 -10.488 1.00 96.25 89 ILE A C 1
ATOM 725 O O . ILE A 1 89 ? -9.629 9.925 -9.600 1.00 96.25 89 ILE A O 1
ATOM 729 N N . ILE A 1 90 ? -10.132 11.191 -11.379 1.00 96.00 90 ILE A N 1
ATOM 730 C CA . ILE A 1 90 ? -11.558 10.869 -11.408 1.00 96.00 90 ILE A CA 1
ATOM 731 C C . ILE A 1 90 ? -11.841 10.058 -12.668 1.00 96.00 90 ILE A C 1
ATOM 733 O O . ILE A 1 90 ? -11.657 10.547 -13.788 1.00 96.00 90 ILE A O 1
ATOM 737 N N . ILE A 1 91 ? -12.285 8.819 -12.479 1.00 94.12 91 ILE A N 1
ATOM 738 C CA . ILE A 1 91 ? -12.642 7.876 -13.537 1.00 94.12 9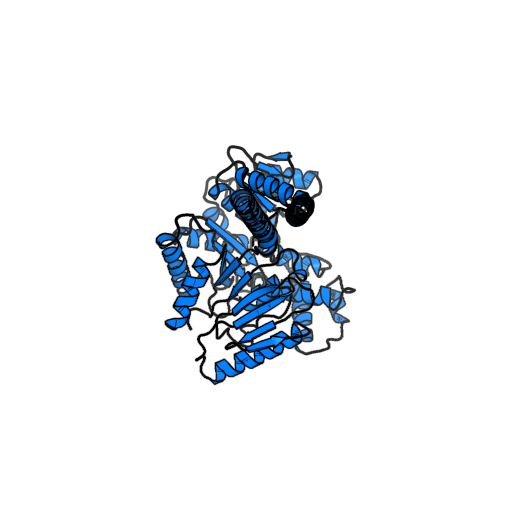1 ILE A CA 1
ATOM 739 C C . ILE A 1 91 ? -14.160 7.877 -13.710 1.00 94.12 91 ILE A C 1
ATOM 741 O O . ILE A 1 91 ? -14.916 7.625 -12.769 1.00 94.12 91 ILE A O 1
ATOM 745 N N . ASN A 1 92 ? -14.616 8.132 -14.937 1.00 89.06 92 ASN A N 1
ATOM 746 C CA . ASN A 1 92 ? -16.020 7.969 -15.305 1.00 89.06 92 ASN A CA 1
ATOM 747 C C . ASN A 1 92 ? -16.253 6.548 -15.835 1.00 89.06 92 ASN A C 1
ATOM 749 O O . ASN A 1 92 ? -16.376 6.330 -17.045 1.00 89.06 92 ASN A O 1
ATOM 753 N N . GLY A 1 93 ? -16.250 5.591 -14.912 1.00 87.12 93 GLY A N 1
ATOM 754 C CA . GLY A 1 93 ? -16.280 4.170 -15.218 1.00 87.12 93 GLY A CA 1
ATOM 755 C C . GLY A 1 93 ? -16.715 3.313 -14.033 1.00 87.12 93 GLY A C 1
ATOM 756 O O . GLY A 1 93 ? -17.072 3.810 -12.964 1.00 87.12 93 GLY A O 1
ATOM 757 N N . SER A 1 94 ? -16.704 2.011 -14.270 1.00 89.25 94 SER A N 1
ATOM 758 C CA . SER A 1 94 ? -16.974 0.945 -13.313 1.00 89.25 94 SER A CA 1
ATOM 759 C C . SER A 1 94 ? -15.845 0.768 -12.290 1.00 89.25 94 SER A C 1
ATOM 761 O O . SER A 1 94 ? -14.731 1.266 -12.457 1.00 89.25 94 SER A O 1
ATOM 763 N N . LEU A 1 95 ? -16.130 0.006 -11.228 1.00 87.81 95 LEU A N 1
ATOM 764 C CA . LEU A 1 95 ? -15.114 -0.401 -10.256 1.00 87.81 95 LEU A CA 1
ATOM 765 C C . LEU A 1 95 ? -14.014 -1.257 -10.908 1.00 87.81 95 LEU A C 1
ATOM 767 O O . LEU A 1 95 ? -12.846 -1.062 -10.595 1.00 87.81 95 LEU A O 1
ATOM 771 N N . ASP A 1 96 ? -14.364 -2.134 -11.853 1.00 90.19 96 ASP A N 1
ATOM 772 C CA . ASP A 1 96 ? -13.397 -2.945 -12.604 1.00 90.19 96 ASP A CA 1
ATOM 773 C C . ASP A 1 96 ? -12.360 -2.059 -13.321 1.00 90.19 96 ASP A C 1
ATOM 775 O O . ASP A 1 96 ? -11.151 -2.246 -13.171 1.00 90.19 96 ASP A O 1
ATOM 779 N N . GLU A 1 97 ? -12.835 -1.027 -14.026 1.00 91.69 97 GLU A N 1
ATOM 780 C CA . GLU A 1 97 ? -11.986 -0.048 -14.715 1.00 91.69 97 GLU A CA 1
ATOM 781 C C . GLU A 1 97 ? -11.097 0.738 -13.743 1.00 91.69 97 GLU A C 1
ATOM 783 O O . GLU A 1 97 ? -9.927 0.987 -14.041 1.00 91.69 97 GLU A O 1
ATOM 788 N N . LEU A 1 98 ? -11.619 1.099 -12.564 1.00 93.31 98 LEU A N 1
ATOM 789 C CA . LEU A 1 98 ? -10.833 1.756 -11.520 1.00 93.31 98 LEU A CA 1
ATOM 790 C C . LEU A 1 98 ? -9.707 0.853 -11.017 1.00 93.31 98 LEU A C 1
ATOM 792 O O . LEU A 1 98 ? -8.568 1.307 -10.922 1.00 93.31 98 LEU A O 1
ATOM 796 N N . ILE A 1 99 ? -10.002 -0.412 -10.713 1.00 93.38 99 ILE A N 1
ATOM 797 C CA . ILE A 1 99 ? -9.022 -1.374 -10.194 1.00 93.38 99 ILE A CA 1
ATOM 798 C C . ILE A 1 99 ? -7.932 -1.658 -11.234 1.00 93.38 99 ILE A C 1
ATOM 800 O O . ILE A 1 99 ? -6.745 -1.689 -10.897 1.00 93.38 99 ILE A O 1
ATOM 804 N N . ASP A 1 100 ? -8.302 -1.818 -12.506 1.00 93.75 100 ASP A N 1
ATOM 805 C CA . ASP A 1 100 ? -7.338 -1.994 -13.593 1.00 93.75 100 ASP A CA 1
ATOM 806 C C . ASP A 1 100 ? -6.450 -0.769 -13.801 1.00 93.75 100 ASP A C 1
ATOM 808 O O . ASP A 1 100 ? -5.231 -0.914 -13.948 1.00 93.75 100 ASP A O 1
ATOM 812 N N . PHE A 1 101 ? -7.030 0.431 -13.753 1.00 95.38 101 PHE A N 1
ATOM 813 C CA . PHE A 1 101 ? -6.283 1.679 -13.853 1.00 95.38 101 PHE A CA 1
ATOM 814 C C . PHE A 1 101 ? -5.344 1.881 -12.654 1.00 95.38 101 PHE A C 1
ATOM 816 O O . PHE A 1 101 ? -4.171 2.219 -12.836 1.00 95.38 101 PHE A O 1
ATOM 823 N N . ALA A 1 102 ? -5.818 1.612 -11.433 1.00 95.56 102 ALA A N 1
ATOM 824 C CA . ALA A 1 102 ? -5.020 1.682 -10.212 1.00 95.56 102 ALA A CA 1
ATOM 825 C C . ALA A 1 102 ? -3.816 0.733 -10.271 1.00 95.56 102 ALA A C 1
ATOM 827 O O . ALA A 1 102 ? -2.699 1.143 -9.949 1.00 95.56 102 ALA A O 1
ATOM 828 N N . GLN A 1 103 ? -3.995 -0.493 -10.776 1.00 96.62 103 GLN A N 1
ATOM 829 C CA . GLN A 1 103 ? -2.876 -1.413 -10.983 1.00 96.62 103 GLN A CA 1
ATOM 830 C C . GLN A 1 103 ? -1.819 -0.836 -11.940 1.00 96.62 103 GLN A C 1
ATOM 832 O O . GLN A 1 103 ? -0.621 -0.983 -11.687 1.00 96.62 103 GLN A O 1
ATOM 837 N N . GLN A 1 104 ? -2.228 -0.151 -13.015 1.00 96.75 104 GLN A N 1
ATOM 838 C CA . GLN A 1 104 ? -1.267 0.480 -13.926 1.00 96.75 104 GLN A CA 1
ATOM 839 C C . GLN A 1 104 ? -0.505 1.622 -13.250 1.00 96.75 104 GLN A C 1
ATOM 841 O O . GLN A 1 104 ? 0.699 1.760 -13.466 1.00 96.75 104 GLN A O 1
ATOM 846 N N . MET A 1 105 ? -1.162 2.406 -12.387 1.00 96.69 105 MET A N 1
ATOM 847 C CA . MET A 1 105 ? -0.480 3.429 -11.586 1.00 96.69 105 MET A CA 1
ATOM 848 C C . MET A 1 105 ? 0.565 2.801 -10.656 1.00 96.69 105 MET A C 1
ATOM 850 O O . MET A 1 105 ? 1.689 3.299 -10.586 1.00 96.69 105 MET A O 1
ATOM 854 N N . VAL A 1 106 ? 0.254 1.659 -10.033 1.00 96.38 106 VAL A N 1
ATOM 855 C CA . VAL A 1 106 ? 1.219 0.890 -9.230 1.00 96.38 106 VAL A CA 1
ATOM 856 C C . VAL A 1 106 ? 2.419 0.447 -10.075 1.00 96.38 106 VAL A C 1
ATOM 858 O O . VAL A 1 106 ? 3.560 0.623 -9.645 1.00 96.38 106 VAL A O 1
ATOM 861 N N . TYR A 1 107 ? 2.207 -0.060 -11.295 1.00 96.00 107 TYR A N 1
ATOM 862 C CA . TYR A 1 107 ? 3.310 -0.448 -12.186 1.00 96.00 107 TYR A CA 1
ATOM 863 C C . TYR A 1 107 ? 4.173 0.726 -12.641 1.00 96.00 107 TYR A C 1
ATOM 865 O O . TYR A 1 107 ? 5.389 0.581 -12.769 1.00 96.00 107 TYR A O 1
ATOM 873 N N . LEU A 1 108 ? 3.570 1.902 -12.814 1.00 94.81 108 LEU A N 1
ATOM 874 C CA . LEU A 1 108 ? 4.280 3.156 -13.065 1.00 94.81 108 LEU A CA 1
ATOM 875 C C . LEU A 1 108 ? 4.996 3.692 -11.815 1.00 94.81 108 LEU A C 1
ATOM 877 O O . LEU A 1 108 ? 5.811 4.607 -11.910 1.00 94.81 108 LEU A O 1
ATOM 881 N N . GLY A 1 109 ? 4.740 3.112 -10.641 1.00 93.50 109 GLY A N 1
ATOM 882 C CA . GLY A 1 109 ? 5.257 3.599 -9.369 1.00 93.50 109 GLY A CA 1
ATOM 883 C C . GLY A 1 109 ? 4.622 4.924 -8.950 1.00 93.50 109 GLY A C 1
ATOM 884 O O . GLY A 1 109 ? 5.272 5.703 -8.259 1.00 93.50 109 GLY A O 1
ATOM 885 N N . PHE A 1 110 ? 3.398 5.205 -9.387 1.00 94.81 110 PHE A N 1
ATOM 886 C CA . PHE A 1 110 ? 2.608 6.385 -9.046 1.00 94.81 110 PHE A CA 1
ATOM 887 C C . PHE A 1 110 ? 1.618 6.060 -7.922 1.00 94.81 110 PHE A C 1
ATOM 889 O O . PHE A 1 110 ? 1.218 4.910 -7.760 1.00 94.81 110 PHE A O 1
ATOM 896 N N . SER A 1 111 ? 1.213 7.068 -7.150 1.00 93.00 111 SER A N 1
ATOM 897 C CA . SER A 1 111 ? 0.221 6.897 -6.078 1.00 93.00 111 SER A CA 1
ATOM 898 C C . SER A 1 111 ? -0.812 8.028 -6.035 1.00 93.00 111 SER A C 1
ATOM 900 O O . SER A 1 111 ? -0.930 8.666 -4.989 1.00 93.00 111 SER A O 1
ATOM 902 N N . PRO A 1 112 ? -1.503 8.338 -7.150 1.00 94.88 112 PRO A N 1
ATOM 903 C CA . PRO A 1 112 ? -2.616 9.279 -7.135 1.00 94.88 112 PRO A CA 1
ATOM 904 C C . PRO A 1 112 ? -3.766 8.739 -6.291 1.00 94.88 112 PRO A C 1
ATOM 906 O O . PRO A 1 112 ? -3.940 7.524 -6.180 1.00 94.88 112 PRO A O 1
ATOM 909 N N . THR A 1 113 ? -4.588 9.639 -5.765 1.00 92.38 113 THR A N 1
ATOM 910 C CA . THR A 1 113 ? -5.870 9.241 -5.187 1.00 92.38 113 THR A CA 1
ATOM 911 C C . THR A 1 113 ? -6.884 9.091 -6.317 1.00 92.38 113 THR A C 1
ATOM 913 O O . THR A 1 113 ? -7.137 10.041 -7.059 1.00 92.38 113 THR A O 1
ATOM 916 N N . ILE A 1 114 ? -7.437 7.890 -6.484 1.00 93.50 114 ILE A N 1
ATOM 917 C CA . ILE A 1 114 ? -8.292 7.543 -7.625 1.00 93.50 114 ILE A CA 1
ATOM 918 C C . ILE A 1 114 ? -9.726 7.338 -7.139 1.00 93.50 114 ILE A C 1
ATOM 920 O O . ILE A 1 114 ? -9.971 6.546 -6.235 1.00 93.50 114 ILE A O 1
ATOM 924 N N . TYR A 1 115 ? -10.673 8.016 -7.779 1.00 92.69 115 TYR A N 1
ATOM 925 C CA . TYR A 1 115 ? -12.097 7.930 -7.473 1.00 92.69 115 TYR A CA 1
ATOM 926 C C . TYR A 1 115 ? -12.893 7.499 -8.701 1.00 92.69 115 TYR A C 1
ATOM 928 O O . TYR A 1 115 ? -12.584 7.902 -9.825 1.00 92.69 115 TYR A O 1
ATOM 936 N N . THR A 1 116 ? -13.986 6.766 -8.484 1.00 92.38 116 THR A N 1
ATOM 937 C CA . THR A 1 116 ? -15.099 6.802 -9.439 1.00 92.38 116 THR A CA 1
ATOM 938 C C . THR A 1 116 ? -15.777 8.174 -9.354 1.00 92.38 116 THR A C 1
ATOM 940 O O . THR A 1 116 ? -15.706 8.847 -8.323 1.00 92.38 116 THR A O 1
ATOM 943 N N . GLU A 1 117 ? -16.473 8.609 -10.406 1.00 91.12 117 GLU A N 1
ATOM 944 C CA . GLU A 1 117 ? -17.269 9.846 -10.341 1.00 91.12 117 GLU A CA 1
ATOM 945 C C . GLU A 1 117 ? -18.292 9.794 -9.188 1.00 91.12 117 GLU A C 1
ATOM 947 O O . GLU A 1 117 ? -18.473 10.777 -8.474 1.00 91.12 117 GLU A O 1
ATOM 952 N N . GLU A 1 118 ? -18.920 8.639 -8.941 1.00 89.50 118 GLU A N 1
ATOM 953 C CA . GLU A 1 118 ? -19.873 8.475 -7.838 1.00 89.50 118 GLU A CA 1
ATOM 954 C C . GLU A 1 118 ? -19.209 8.690 -6.468 1.00 89.50 118 GLU A C 1
ATOM 956 O O . GLU A 1 118 ? -19.733 9.432 -5.630 1.00 89.50 118 GLU A O 1
ATOM 961 N N . ASP A 1 119 ? -18.045 8.081 -6.244 1.00 89.38 119 ASP A N 1
ATOM 962 C CA . ASP A 1 119 ? -17.327 8.186 -4.973 1.00 89.38 119 ASP A CA 1
ATOM 963 C C . ASP A 1 119 ? -16.729 9.575 -4.770 1.00 89.38 119 ASP A C 1
ATOM 965 O O . ASP A 1 119 ? -16.763 10.100 -3.655 1.00 89.38 119 ASP A O 1
ATOM 969 N N . TYR A 1 120 ? -16.302 10.237 -5.848 1.00 91.69 120 TYR A N 1
ATOM 970 C CA . TYR A 1 120 ? -15.889 11.634 -5.792 1.00 91.69 120 TYR A CA 1
ATOM 971 C C . TYR A 1 120 ? -17.041 12.543 -5.339 1.00 91.69 120 TYR A C 1
ATOM 973 O O . TYR A 1 120 ? -16.870 13.389 -4.461 1.00 91.69 120 TYR A O 1
ATOM 981 N N . GLN A 1 121 ? -18.258 12.333 -5.853 1.00 91.19 121 GLN A N 1
ATOM 982 C CA . GLN A 1 121 ? -19.431 13.094 -5.407 1.00 91.19 121 GLN A CA 1
ATOM 983 C C . GLN A 1 121 ? -19.779 12.817 -3.936 1.00 91.19 121 GLN A C 1
ATOM 985 O O . GLN A 1 121 ? -20.187 13.739 -3.220 1.00 91.19 121 GLN A O 1
ATOM 990 N N . LYS A 1 122 ? -19.617 11.576 -3.453 1.00 89.25 122 LYS A N 1
ATOM 991 C CA . LYS A 1 122 ? -19.785 11.241 -2.025 1.00 89.25 122 LYS A CA 1
ATOM 992 C C . LYS A 1 122 ? -18.745 11.955 -1.166 1.00 89.25 122 LYS A C 1
ATOM 994 O O . LYS A 1 122 ? -19.127 12.574 -0.173 1.00 89.25 122 LYS A O 1
ATOM 999 N N . LYS A 1 123 ? -17.474 11.942 -1.580 1.00 88.50 123 LYS A N 1
ATOM 1000 C CA . LYS A 1 123 ? -16.381 12.664 -0.919 1.00 88.50 123 LYS A CA 1
ATOM 1001 C C . LYS A 1 123 ? -16.694 14.155 -0.809 1.00 88.50 123 LYS A C 1
ATOM 1003 O O . LYS A 1 123 ? -16.741 14.678 0.294 1.00 88.50 123 LYS A O 1
ATOM 1008 N N . VAL A 1 124 ? -17.046 14.817 -1.915 1.00 89.12 124 VAL A N 1
ATOM 1009 C CA . VAL A 1 124 ? -17.389 16.253 -1.923 1.00 89.12 124 VAL A CA 1
ATOM 1010 C C . VAL A 1 124 ? -18.547 16.574 -0.969 1.00 89.12 124 VAL A C 1
ATOM 1012 O O . VAL A 1 124 ? -18.557 17.623 -0.323 1.00 89.12 124 VAL A O 1
ATOM 1015 N N . ARG A 1 125 ? -19.550 15.692 -0.860 1.00 88.12 125 ARG A N 1
ATOM 1016 C CA . ARG A 1 125 ? -20.641 15.856 0.118 1.00 88.12 125 ARG A CA 1
ATOM 1017 C C . ARG A 1 125 ? -20.147 15.693 1.555 1.00 88.12 125 ARG A C 1
ATOM 1019 O O . ARG A 1 125 ? -20.569 16.471 2.409 1.00 88.12 125 ARG A O 1
ATOM 1026 N N . SER A 1 126 ? -19.277 14.716 1.800 1.00 84.50 126 SER A N 1
ATOM 1027 C CA . SER A 1 126 ? -18.656 14.472 3.105 1.00 84.50 126 SER A CA 1
ATOM 1028 C C . SER A 1 126 ? -17.800 15.660 3.549 1.00 84.50 126 SER A C 1
ATOM 1030 O O . SER A 1 126 ? -18.011 16.189 4.637 1.00 84.50 126 SER A O 1
ATOM 1032 N N . ASP A 1 127 ? -16.936 16.173 2.671 1.00 84.44 127 ASP A N 1
ATOM 1033 C CA . ASP A 1 127 ? -16.064 17.319 2.949 1.00 84.44 127 ASP A CA 1
ATOM 1034 C C . ASP A 1 127 ? -16.890 18.555 3.340 1.00 84.44 127 ASP A C 1
ATOM 1036 O O . ASP A 1 127 ? -16.656 19.174 4.378 1.00 84.44 127 ASP A O 1
ATOM 1040 N N . ARG A 1 128 ? -17.961 18.850 2.586 1.00 86.19 128 ARG A N 1
ATOM 1041 C CA . ARG A 1 128 ? -18.902 19.939 2.916 1.00 86.19 128 ARG A CA 1
ATOM 1042 C C . ARG A 1 128 ? -19.600 19.741 4.260 1.00 86.19 128 ARG A C 1
ATOM 1044 O O . ARG A 1 128 ? -19.907 20.719 4.945 1.00 86.19 128 ARG A O 1
ATOM 1051 N N . PHE A 1 129 ? -19.920 18.499 4.618 1.00 84.69 129 PHE A N 1
ATOM 1052 C CA . PHE A 1 129 ? -20.512 18.189 5.915 1.00 84.69 129 PHE A CA 1
ATOM 1053 C C . PHE A 1 129 ? -19.504 18.424 7.046 1.00 84.69 129 PHE A C 1
ATOM 1055 O O . PHE A 1 129 ? -19.850 19.077 8.031 1.00 84.69 129 PHE A O 1
ATOM 1062 N N . ILE A 1 130 ? -18.257 17.976 6.881 1.00 79.62 130 ILE A N 1
ATOM 1063 C CA . ILE A 1 130 ? -17.170 18.164 7.851 1.00 79.62 130 ILE A CA 1
ATOM 1064 C C . ILE A 1 130 ? -16.879 19.655 8.067 1.00 79.62 130 ILE A C 1
ATOM 1066 O O . ILE A 1 130 ? -16.790 20.097 9.213 1.00 79.62 130 ILE A O 1
ATOM 1070 N N . GLU A 1 131 ? -16.819 20.458 7.002 1.00 83.62 131 GLU A N 1
ATOM 1071 C CA . GLU A 1 131 ? -16.631 21.913 7.102 1.00 83.62 131 GLU A CA 1
ATOM 1072 C C . GLU A 1 131 ? -17.716 22.583 7.960 1.00 83.62 131 GLU A C 1
ATOM 1074 O O . GLU A 1 131 ? -17.425 23.441 8.798 1.00 83.62 131 GLU A O 1
ATOM 1079 N N . LYS A 1 132 ? -18.974 22.157 7.800 1.00 85.75 132 LYS A N 1
ATOM 1080 C CA . LYS A 1 132 ? -20.123 22.698 8.545 1.00 85.75 132 LYS A CA 1
ATOM 1081 C C . LYS A 1 132 ? -20.340 22.055 9.908 1.00 85.75 132 LYS A C 1
ATOM 1083 O O . LYS A 1 132 ? -21.086 22.597 10.723 1.00 85.75 132 LYS A O 1
ATOM 1088 N N . LYS A 1 133 ? -19.686 20.930 10.199 1.00 83.50 133 LYS A N 1
ATOM 1089 C CA . LYS A 1 133 ? -19.876 20.143 11.425 1.00 83.50 133 LYS A CA 1
ATOM 1090 C C . LYS A 1 133 ? -19.764 20.990 12.689 1.00 83.50 133 LYS A C 1
ATOM 1092 O O . LYS A 1 133 ? -20.586 20.873 13.597 1.00 83.50 133 LYS A O 1
ATOM 1097 N N . ARG A 1 134 ? -18.763 21.874 12.748 1.00 79.94 134 ARG A N 1
ATOM 1098 C CA . ARG A 1 134 ? -18.523 22.737 13.916 1.00 79.94 134 ARG A CA 1
ATOM 1099 C C . ARG A 1 134 ? -19.667 23.725 14.153 1.00 79.94 134 ARG A C 1
ATOM 1101 O O . ARG A 1 134 ? -20.046 23.950 15.300 1.00 79.94 134 ARG A O 1
ATOM 1108 N N . GLU A 1 135 ? -20.203 24.300 13.079 1.00 84.69 135 GLU A N 1
ATOM 1109 C CA . GLU A 1 135 ? -21.351 25.210 13.117 1.00 84.69 135 GLU A CA 1
ATOM 1110 C C . GLU A 1 135 ? -22.618 24.455 13.531 1.00 84.69 135 GLU A C 1
ATOM 1112 O O . GLU A 1 135 ? -23.278 24.857 14.485 1.00 84.69 135 GLU A O 1
ATOM 1117 N N . LEU A 1 136 ? -22.870 23.287 12.928 1.00 82.50 136 LEU A N 1
ATOM 1118 C CA . LEU A 1 136 ? -23.996 22.416 13.277 1.00 82.50 136 LEU A CA 1
ATOM 1119 C C . LEU A 1 136 ? -23.988 22.016 14.760 1.00 82.50 136 LEU A C 1
ATOM 1121 O O . LEU A 1 136 ? -25.022 22.076 15.423 1.00 82.50 136 LEU A O 1
ATOM 1125 N N . LEU A 1 137 ? -22.824 21.655 15.311 1.00 82.44 137 LEU A N 1
ATOM 1126 C CA . LEU A 1 137 ? -22.685 21.332 16.735 1.00 82.44 137 LEU A CA 1
ATOM 1127 C C . LEU A 1 137 ? -22.928 22.551 17.630 1.00 82.44 137 LEU A C 1
ATOM 1129 O O . LEU A 1 137 ? -23.553 22.430 18.686 1.00 82.44 137 LEU A O 1
ATOM 1133 N N . LYS A 1 138 ? -22.440 23.728 17.231 1.00 85.12 138 LYS A N 1
ATOM 1134 C CA . LYS A 1 138 ? -22.655 24.977 17.969 1.00 85.12 138 LYS A CA 1
ATOM 1135 C C . LYS A 1 138 ? -24.138 25.349 17.995 1.00 85.12 138 LYS A C 1
ATOM 1137 O O . LYS A 1 138 ? -24.669 25.633 19.068 1.00 85.12 138 LYS A O 1
ATOM 1142 N N . ASP A 1 139 ? -24.804 25.303 16.848 1.00 84.44 139 ASP A N 1
ATOM 1143 C CA . ASP A 1 139 ? -26.222 25.629 16.720 1.00 84.44 139 ASP A CA 1
ATOM 1144 C C . ASP A 1 139 ? -27.101 24.615 17.447 1.00 84.44 139 ASP A C 1
ATOM 1146 O O . ASP A 1 139 ? -28.002 25.012 18.187 1.00 84.44 139 ASP A O 1
ATOM 1150 N N . GLY A 1 140 ? -26.776 23.324 17.341 1.00 81.75 140 GLY A N 1
ATOM 1151 C CA . GLY A 1 140 ? -27.425 22.266 18.111 1.00 81.75 140 GLY A CA 1
ATOM 1152 C C . GLY A 1 140 ? -27.335 22.516 19.618 1.00 81.75 140 GLY A C 1
ATOM 1153 O O . GLY A 1 140 ? -28.356 22.517 20.300 1.00 81.75 140 GLY A O 1
ATOM 1154 N N . ASN A 1 141 ? -26.143 22.826 20.143 1.00 84.50 141 ASN A N 1
ATOM 1155 C CA . ASN A 1 141 ? -25.976 23.151 21.565 1.00 84.50 141 ASN A CA 1
ATOM 1156 C C . ASN A 1 141 ? -26.761 24.413 21.974 1.00 84.50 141 ASN A C 1
ATOM 1158 O O . ASN A 1 141 ? -27.366 24.439 23.044 1.00 84.50 141 ASN A O 1
ATOM 1162 N N . ASN A 1 142 ? -26.792 25.448 21.128 1.00 84.62 142 ASN A N 1
ATOM 1163 C CA . ASN A 1 142 ? -27.559 26.667 21.395 1.00 84.62 142 ASN A CA 1
ATOM 1164 C C . ASN A 1 142 ? -29.068 26.399 21.465 1.00 84.62 142 ASN A C 1
ATOM 1166 O O . ASN A 1 142 ? -29.747 26.936 22.340 1.00 84.62 142 ASN A O 1
ATOM 1170 N N . ILE A 1 143 ? -29.597 25.582 20.550 1.00 82.25 143 ILE A N 1
ATOM 1171 C CA . ILE A 1 143 ? -31.009 25.186 20.544 1.00 82.25 143 ILE A CA 1
ATOM 1172 C C . ILE A 1 143 ? -31.326 24.373 21.800 1.00 82.25 143 ILE A C 1
ATOM 1174 O O . ILE A 1 143 ? -32.278 24.706 22.503 1.00 82.25 143 ILE A O 1
ATOM 1178 N N . THR A 1 144 ? -30.500 23.378 22.134 1.00 82.25 144 THR A N 1
ATOM 1179 C CA . THR A 1 144 ? -30.650 22.573 23.355 1.00 82.25 144 THR A CA 1
ATOM 1180 C C . THR A 1 144 ? -30.701 23.451 24.606 1.00 82.25 144 THR A C 1
ATOM 1182 O O . THR A 1 144 ? -31.607 23.296 25.421 1.00 82.25 144 THR A O 1
ATOM 1185 N N . ASN A 1 145 ? -29.800 24.431 24.733 1.00 84.56 145 ASN A N 1
ATOM 1186 C CA . ASN A 1 145 ? -29.793 25.353 25.872 1.00 84.56 145 ASN A CA 1
ATOM 1187 C C . ASN A 1 145 ? -31.077 26.194 25.945 1.00 84.56 145 ASN A C 1
ATOM 1189 O O . ASN A 1 145 ? -31.690 26.278 27.006 1.00 84.56 145 ASN A O 1
ATOM 1193 N N . LYS A 1 146 ? -31.543 26.744 24.816 1.00 83.38 146 LYS A N 1
ATOM 1194 C CA . LYS A 1 146 ? -32.803 27.511 24.762 1.00 83.38 146 LYS A CA 1
ATOM 1195 C C . LYS A 1 146 ? -34.026 26.672 25.139 1.00 83.38 146 LYS A C 1
ATOM 1197 O O . LYS A 1 146 ? -34.946 27.183 25.771 1.00 83.38 146 LYS A O 1
ATOM 1202 N N . ILE A 1 147 ? -34.049 25.396 24.750 1.00 79.25 147 ILE A N 1
ATOM 1203 C CA . ILE A 1 147 ? -35.123 24.462 25.114 1.00 79.25 147 ILE A CA 1
ATOM 1204 C C . ILE A 1 147 ? -35.108 24.186 26.627 1.00 79.25 147 ILE A C 1
ATOM 1206 O O . ILE A 1 147 ? -36.168 24.147 27.250 1.00 79.25 147 ILE A O 1
ATOM 1210 N N . LEU A 1 148 ? -33.923 24.030 27.227 1.00 78.94 148 LEU A N 1
ATOM 1211 C CA . LEU A 1 148 ? -33.763 23.806 28.670 1.00 78.94 148 LEU A CA 1
ATOM 1212 C C . LEU A 1 148 ? -34.122 25.039 29.515 1.00 78.94 148 LEU A C 1
ATOM 1214 O O . LEU A 1 148 ? -34.608 24.895 30.635 1.00 78.94 148 LEU A O 1
ATOM 1218 N N . GLU A 1 149 ? -33.914 26.246 28.986 1.00 79.88 149 GLU A N 1
ATOM 1219 C CA . GLU A 1 149 ? -34.300 27.505 29.638 1.00 79.88 149 GLU A CA 1
ATOM 1220 C C . GLU A 1 149 ? -35.823 27.731 29.671 1.00 79.88 149 GLU A C 1
ATOM 1222 O O . GLU A 1 149 ? -36.314 28.532 30.474 1.00 79.88 149 GLU A O 1
ATOM 1227 N N . TYR A 1 150 ? -36.589 27.019 28.837 1.00 72.19 150 TYR A N 1
ATOM 1228 C CA . TYR A 1 150 ? -38.042 27.143 28.777 1.00 72.19 150 TYR A CA 1
ATOM 1229 C C . TYR A 1 150 ? -38.698 26.551 30.037 1.00 72.19 150 TYR A C 1
ATOM 1231 O O . TYR A 1 150 ? -38.739 25.336 30.244 1.00 72.19 150 TYR A O 1
ATOM 1239 N N . LYS A 1 151 ? -39.237 27.423 30.899 1.00 65.19 151 LYS A N 1
ATOM 1240 C CA . LYS A 1 151 ? -39.970 27.036 32.113 1.00 65.19 151 LYS A CA 1
ATOM 1241 C C . LYS A 1 151 ? -41.465 26.899 31.810 1.00 65.19 151 LYS A C 1
ATOM 1243 O O . LYS A 1 151 ? -42.120 27.895 31.520 1.00 65.19 151 LYS A O 1
ATOM 1248 N N . CYS A 1 152 ? -42.009 25.688 31.930 1.00 62.97 152 CYS A N 1
ATOM 1249 C CA . CYS A 1 152 ? -43.457 25.436 31.934 1.00 62.97 152 CYS A CA 1
ATOM 1250 C C . CYS A 1 152 ? -43.968 25.278 33.371 1.00 62.97 152 CYS A C 1
ATOM 1252 O O . CYS A 1 152 ? -43.280 24.699 34.213 1.00 62.97 152 CYS A O 1
ATOM 1254 N N . VAL A 1 153 ? -45.185 25.756 33.642 1.00 62.78 153 VAL A N 1
ATOM 1255 C CA . VAL A 1 153 ? -45.892 25.472 34.899 1.00 62.78 153 VAL A CA 1
ATOM 1256 C C . VAL A 1 153 ? -46.455 24.040 34.807 1.00 62.78 153 VAL A C 1
ATOM 1258 O O . VAL A 1 153 ? -47.161 23.752 33.839 1.00 62.78 153 VAL A O 1
ATOM 1261 N N . PRO A 1 154 ? -46.129 23.122 35.740 1.00 59.25 154 PRO A N 1
ATOM 1262 C CA . PRO A 1 154 ? -46.386 21.685 35.572 1.00 59.25 154 PRO A CA 1
ATOM 1263 C C . PRO A 1 154 ? -47.862 21.282 35.446 1.00 59.25 154 PRO A C 1
ATOM 1265 O O . PRO A 1 154 ? -48.158 20.259 34.839 1.00 59.25 154 PRO A O 1
ATOM 1268 N N . GLU A 1 155 ? -48.786 22.062 36.005 1.00 58.91 155 GLU A N 1
ATOM 1269 C CA . GLU A 1 155 ? -50.168 21.614 36.236 1.00 58.91 155 GLU A CA 1
ATOM 1270 C C . GLU A 1 155 ? -51.080 21.654 34.990 1.00 58.91 155 GLU A C 1
ATOM 1272 O O . GLU A 1 155 ? -52.139 21.036 35.010 1.00 58.91 155 GLU A O 1
ATOM 1277 N N . GLU A 1 156 ? -50.662 22.270 33.871 1.00 58.75 156 GLU A N 1
ATOM 1278 C CA . GLU A 1 156 ? -51.495 22.395 32.650 1.00 58.75 156 GLU A CA 1
ATOM 1279 C C . GLU A 1 156 ? -50.775 22.025 31.331 1.00 58.75 156 GLU A C 1
ATOM 1281 O O . GLU A 1 156 ? -51.329 22.193 30.247 1.00 58.75 156 GLU A O 1
ATOM 1286 N N . CYS A 1 157 ? -49.533 21.520 31.376 1.00 65.62 157 CYS A 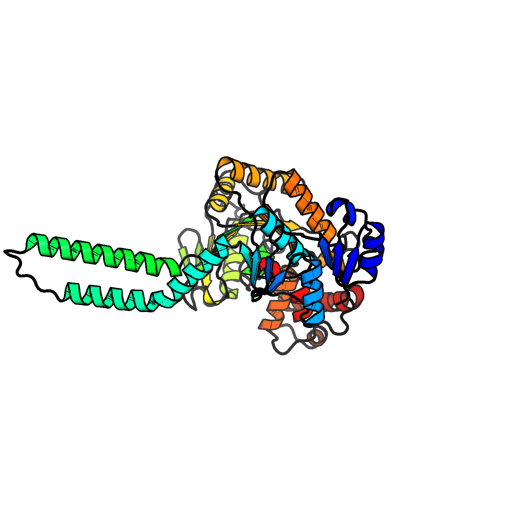N 1
ATOM 1287 C CA . CYS A 1 157 ? -48.643 21.482 30.199 1.00 65.62 157 CYS A CA 1
ATOM 1288 C C . CYS A 1 157 ? -47.963 20.124 29.917 1.00 65.62 157 CYS A C 1
ATOM 1290 O O . CYS A 1 157 ? -46.893 20.095 29.306 1.00 65.62 157 CYS A O 1
ATOM 1292 N N . ASN A 1 158 ? -48.558 18.990 30.307 1.00 70.94 158 ASN A N 1
ATOM 1293 C CA . ASN A 1 158 ? -47.943 17.660 30.121 1.00 70.94 158 ASN A CA 1
ATOM 1294 C C . ASN A 1 158 ? -47.519 17.367 28.666 1.00 70.94 158 ASN A C 1
ATOM 1296 O O . ASN A 1 158 ? -46.410 16.892 28.437 1.00 70.94 158 ASN A O 1
ATOM 1300 N N . GLN A 1 159 ? -48.346 17.725 27.678 1.00 72.12 159 GLN A N 1
ATOM 1301 C CA . GLN A 1 159 ? -48.025 17.530 26.254 1.00 72.12 159 GLN A CA 1
ATOM 1302 C C . GLN A 1 159 ? -46.837 18.386 25.782 1.00 72.12 159 GLN A C 1
ATOM 1304 O O . GLN A 1 159 ? -46.065 17.966 24.923 1.00 72.12 159 GLN A O 1
ATOM 1309 N N . ILE A 1 160 ? -46.662 19.584 26.350 1.00 73.12 160 ILE A N 1
ATOM 1310 C CA . ILE A 1 160 ? -45.555 20.488 26.004 1.00 73.12 160 ILE A CA 1
ATOM 1311 C C . ILE A 1 160 ? -44.240 19.960 26.585 1.00 73.12 160 ILE A C 1
ATOM 1313 O O . ILE A 1 160 ? -43.209 20.013 25.916 1.00 73.12 160 ILE A O 1
ATOM 1317 N N . ILE A 1 161 ? -44.278 19.409 27.803 1.00 75.56 161 ILE A N 1
ATOM 1318 C CA . ILE A 1 161 ? -43.122 18.758 28.435 1.00 75.56 161 ILE A CA 1
ATOM 1319 C C . ILE A 1 161 ? -42.702 17.522 27.629 1.00 75.56 161 ILE A C 1
ATOM 1321 O O . ILE A 1 161 ? -41.525 17.374 27.315 1.00 75.56 161 ILE A O 1
ATOM 1325 N N . GLU A 1 162 ? -43.656 16.688 27.212 1.00 78.62 162 GLU A N 1
ATOM 1326 C CA . GLU A 1 162 ? -43.379 15.513 26.378 1.00 78.62 162 GLU A CA 1
ATOM 1327 C C . GLU A 1 162 ? -42.766 15.899 25.019 1.00 78.62 162 GLU A C 1
ATOM 1329 O O . GLU A 1 162 ? -41.772 15.314 24.583 1.00 78.62 162 GLU A O 1
ATOM 1334 N N . TYR A 1 163 ? -43.303 16.930 24.358 1.00 79.25 163 TYR A N 1
ATOM 1335 C CA . TYR A 1 163 ? -42.752 17.438 23.098 1.00 79.25 163 TYR A CA 1
ATOM 1336 C C . TYR A 1 163 ? -41.331 17.998 23.268 1.00 79.25 163 TYR A C 1
ATOM 1338 O O . TYR A 1 163 ? -40.450 17.722 22.450 1.00 79.25 163 TYR A O 1
ATOM 1346 N N . ARG A 1 164 ? -41.080 18.737 24.357 1.00 80.38 164 ARG A N 1
ATOM 1347 C CA . ARG A 1 164 ? -39.751 19.243 24.730 1.00 80.38 164 ARG A CA 1
ATOM 1348 C C . ARG A 1 164 ? -38.750 18.101 24.899 1.00 80.38 164 ARG A C 1
ATOM 1350 O O . ARG A 1 164 ? -37.655 18.163 24.343 1.00 80.38 164 ARG A O 1
ATOM 1357 N N . ASP A 1 165 ? -39.121 17.066 25.642 1.00 82.50 165 ASP A N 1
ATOM 1358 C CA . ASP A 1 165 ? -38.232 15.944 25.946 1.00 82.50 165 ASP A CA 1
ATOM 1359 C C . ASP A 1 165 ? -37.936 15.107 24.688 1.00 82.50 165 ASP A C 1
ATOM 1361 O O . ASP A 1 165 ? -36.790 14.715 24.457 1.00 82.50 165 ASP A O 1
ATOM 1365 N N . ASN A 1 166 ? -38.924 14.926 23.804 1.00 83.62 166 ASN A N 1
ATOM 1366 C CA . ASN A 1 166 ? -38.728 14.294 22.495 1.00 83.62 166 ASN A CA 1
ATOM 1367 C C . ASN A 1 166 ? -37.796 15.105 21.577 1.00 83.62 166 ASN A C 1
ATOM 1369 O O . ASN A 1 166 ? -36.939 14.527 20.896 1.00 83.62 166 ASN A O 1
ATOM 1373 N N . LEU A 1 167 ? -37.914 16.437 21.573 1.00 81.75 167 LEU A N 1
ATOM 1374 C CA . LEU A 1 167 ? -36.987 17.310 20.850 1.00 81.75 167 LEU A CA 1
ATOM 1375 C C . LEU A 1 167 ? -35.564 17.193 21.402 1.00 81.75 167 LEU A C 1
ATOM 1377 O O . LEU A 1 167 ? -34.632 16.999 20.623 1.00 81.75 167 LEU A O 1
ATOM 1381 N N . LEU A 1 168 ? -35.388 17.248 22.727 1.00 83.75 168 LEU A N 1
ATOM 1382 C CA . LEU A 1 168 ? -34.078 17.086 23.369 1.00 83.75 168 LEU A CA 1
ATOM 1383 C C . LEU A 1 168 ? -33.445 15.734 23.028 1.00 83.75 168 LEU A C 1
ATOM 1385 O O . LEU A 1 168 ? -32.269 15.681 22.672 1.00 83.75 168 LEU A O 1
ATOM 1389 N N . LYS A 1 169 ? -34.229 14.651 23.066 1.00 85.75 169 LYS A N 1
ATOM 1390 C CA . LYS A 1 169 ? -33.772 13.317 22.661 1.00 85.75 169 LYS A CA 1
ATOM 1391 C C . LYS A 1 169 ? -33.321 13.295 21.201 1.00 85.75 169 LYS A C 1
ATOM 1393 O O . LYS A 1 169 ? -32.255 12.773 20.899 1.00 85.75 169 LYS A O 1
ATOM 1398 N N . THR A 1 170 ? -34.091 13.906 20.304 1.00 84.44 170 THR A N 1
ATOM 1399 C CA . THR A 1 170 ? -33.744 13.988 18.877 1.00 84.44 170 THR A CA 1
ATOM 1400 C C . THR A 1 170 ? -32.444 14.767 18.662 1.00 84.44 170 THR A C 1
ATOM 1402 O O . THR A 1 170 ? -31.562 14.293 17.951 1.00 84.44 170 THR A O 1
ATOM 1405 N N . PHE A 1 171 ? -32.276 15.923 19.313 1.00 82.00 171 PHE A N 1
ATOM 1406 C CA . PHE A 1 171 ? -31.045 16.713 19.218 1.00 82.00 171 PHE A CA 1
ATOM 1407 C C . PHE A 1 171 ? -29.832 15.998 19.813 1.00 82.00 171 PHE A C 1
ATOM 1409 O O . PHE A 1 171 ? -28.747 16.086 19.241 1.00 82.00 171 PHE A O 1
ATOM 1416 N N . ASN A 1 172 ? -30.002 15.262 20.914 1.00 83.12 172 ASN A N 1
ATOM 1417 C CA . ASN A 1 172 ? -28.933 14.441 21.477 1.00 83.12 172 ASN A CA 1
ATOM 1418 C C . ASN A 1 172 ? -28.539 13.308 20.526 1.00 83.12 172 ASN A C 1
ATOM 1420 O O . ASN A 1 172 ? -27.355 13.158 20.261 1.00 83.12 172 ASN A O 1
ATOM 1424 N N . ASN A 1 173 ? -29.500 12.606 19.921 1.00 84.38 173 ASN A N 1
ATOM 1425 C CA . ASN A 1 173 ? -29.207 11.575 18.920 1.00 84.38 173 ASN A CA 1
ATOM 1426 C C . ASN A 1 173 ? -28.470 12.155 17.698 1.00 84.38 173 ASN A C 1
ATOM 1428 O O . ASN A 1 173 ? -27.534 11.543 17.186 1.00 84.38 173 ASN A O 1
ATOM 1432 N N . ILE A 1 174 ? -28.872 13.345 17.228 1.00 81.00 174 ILE A N 1
ATOM 1433 C CA . ILE A 1 174 ? -28.181 14.057 16.140 1.00 81.00 174 ILE A CA 1
ATOM 1434 C C . ILE A 1 174 ? -26.753 14.405 16.567 1.00 81.00 174 ILE A C 1
ATOM 1436 O O . ILE A 1 174 ? -25.814 14.166 15.814 1.00 81.00 174 ILE A O 1
ATOM 1440 N N . LYS A 1 175 ? -26.576 14.943 17.778 1.00 80.31 175 LYS A N 1
ATOM 1441 C CA . LYS A 1 175 ? -25.262 15.281 18.328 1.00 80.31 175 LYS A CA 1
ATOM 1442 C C . LYS A 1 175 ? -24.369 14.047 18.426 1.00 80.31 175 LYS A C 1
ATOM 1444 O O . LYS A 1 175 ? -23.244 14.115 17.949 1.00 80.31 175 LYS A O 1
ATOM 1449 N N . GLU A 1 176 ? -24.885 12.944 18.966 1.00 80.00 176 GLU A N 1
ATOM 1450 C CA . GLU A 1 176 ? -24.192 11.656 19.060 1.00 80.00 176 GLU A CA 1
ATOM 1451 C C . GLU A 1 176 ? -23.773 11.144 17.680 1.00 80.00 176 GLU A C 1
ATOM 1453 O O . GLU A 1 176 ? -22.605 10.819 17.492 1.00 80.00 176 GLU A O 1
ATOM 1458 N N . SER A 1 177 ? -24.677 11.179 16.695 1.00 77.75 177 SER A N 1
ATOM 1459 C CA . SER A 1 177 ? -24.394 10.760 15.312 1.00 77.75 177 SER A CA 1
ATOM 1460 C C . SER A 1 177 ? -23.318 11.627 14.643 1.00 77.75 177 SER A C 1
ATOM 1462 O O . SER A 1 177 ? -22.473 11.136 13.896 1.00 77.75 177 SER A O 1
ATOM 1464 N N . ILE A 1 178 ? -23.323 12.937 14.915 1.00 75.25 178 ILE A N 1
ATOM 1465 C CA . ILE A 1 178 ? -22.300 13.861 14.413 1.00 75.25 178 ILE A CA 1
ATOM 1466 C C . ILE A 1 178 ? -20.949 13.585 15.089 1.00 75.25 178 ILE A C 1
ATOM 1468 O O . ILE A 1 178 ? -19.913 13.615 14.422 1.00 75.25 178 ILE A O 1
ATOM 1472 N N . THR A 1 179 ? -20.934 13.329 16.400 1.00 70.88 179 THR A N 1
ATOM 1473 C CA . THR A 1 179 ? -19.700 13.039 17.146 1.00 70.88 179 THR A CA 1
ATOM 1474 C C . THR A 1 179 ? -19.119 11.672 16.803 1.00 70.88 179 THR A C 1
ATOM 1476 O O . THR A 1 179 ? -17.911 11.572 16.638 1.00 70.88 179 THR A O 1
ATOM 1479 N N . SER A 1 180 ? -19.951 10.650 16.580 1.00 68.06 180 SER A N 1
ATOM 1480 C CA . SER A 1 180 ? -19.494 9.305 16.206 1.00 68.06 180 SER A CA 1
ATOM 1481 C C . SER A 1 180 ? -18.834 9.255 14.824 1.00 68.06 180 SER A C 1
ATOM 1483 O O . SER A 1 180 ? -18.159 8.286 14.502 1.00 68.06 180 SER A O 1
ATOM 1485 N N . THR A 1 181 ? -18.989 10.301 14.002 1.00 62.03 181 THR A N 1
ATOM 1486 C CA . THR A 1 181 ? -18.286 10.417 12.713 1.00 62.03 181 THR A CA 1
ATOM 1487 C C . THR A 1 181 ? -16.778 10.677 12.887 1.00 62.03 181 THR A C 1
ATOM 1489 O O . THR A 1 181 ? -16.022 10.426 11.960 1.00 62.03 181 THR A O 1
ATOM 1492 N N . ASP A 1 182 ? -16.318 11.167 14.051 1.00 60.31 182 ASP A N 1
ATOM 1493 C CA . ASP A 1 182 ? -14.880 11.402 14.311 1.00 60.31 182 ASP A CA 1
ATOM 1494 C C . ASP A 1 182 ? -14.088 10.111 14.595 1.00 60.31 182 ASP A C 1
ATOM 1496 O O . ASP A 1 182 ? -12.861 10.147 14.637 1.00 60.31 182 ASP A O 1
ATOM 1500 N N . GLU A 1 183 ? -14.776 8.986 14.811 1.00 57.94 183 GLU A N 1
ATOM 1501 C CA . GLU A 1 183 ? -14.177 7.721 15.262 1.00 57.94 183 GLU A CA 1
ATOM 1502 C C . GLU A 1 183 ? -14.148 6.630 14.180 1.00 57.94 183 GLU A C 1
ATOM 1504 O O . GLU A 1 183 ? -13.648 5.532 14.428 1.00 57.94 183 GLU A O 1
ATOM 1509 N N . VAL A 1 184 ? -14.669 6.905 12.980 1.00 64.88 184 VAL A N 1
ATOM 1510 C CA . VAL A 1 184 ? -14.687 5.922 11.888 1.00 64.88 184 VAL A CA 1
ATOM 1511 C C . VAL A 1 184 ? -13.307 5.879 11.239 1.00 64.88 184 VAL A C 1
ATOM 1513 O O . VAL A 1 184 ? -12.974 6.716 10.403 1.00 64.88 184 VAL A O 1
ATOM 1516 N N . ASN A 1 185 ? -12.500 4.904 11.649 1.00 74.69 185 ASN A N 1
ATOM 1517 C CA . ASN A 1 185 ? -11.233 4.585 11.002 1.00 74.69 185 ASN A CA 1
ATOM 1518 C C . ASN A 1 185 ? -11.458 3.478 9.974 1.00 74.69 185 ASN A C 1
ATOM 1520 O O . ASN A 1 185 ? -12.275 2.587 10.200 1.00 74.69 185 ASN A O 1
ATOM 1524 N N . ILE A 1 186 ? -10.708 3.523 8.873 1.00 83.81 186 ILE A N 1
ATOM 1525 C CA . ILE A 1 186 ? -10.636 2.396 7.940 1.00 83.81 186 ILE A CA 1
ATOM 1526 C C . ILE A 1 186 ? -10.039 1.206 8.693 1.00 83.81 186 ILE A C 1
ATOM 1528 O O . ILE A 1 186 ? -9.114 1.366 9.495 1.00 83.81 186 ILE A O 1
ATOM 1532 N N . SER A 1 187 ? -10.576 0.020 8.446 1.00 89.25 187 SER A N 1
ATOM 1533 C CA . SER A 1 187 ? -10.160 -1.220 9.088 1.00 89.25 187 SER A CA 1
ATOM 1534 C C . SER A 1 187 ? -9.642 -2.233 8.065 1.00 89.25 187 SER A C 1
ATOM 1536 O O . SER A 1 187 ? -10.268 -2.480 7.033 1.00 89.25 187 SER A O 1
ATOM 1538 N N . ALA A 1 188 ? -8.493 -2.845 8.352 1.00 91.06 188 ALA A N 1
ATOM 1539 C CA . ALA A 1 188 ? -7.818 -3.781 7.458 1.00 91.06 188 ALA A CA 1
ATOM 1540 C C . ALA A 1 188 ? -7.500 -5.104 8.160 1.00 91.06 188 ALA A C 1
ATOM 1542 O O . ALA A 1 188 ? -6.816 -5.131 9.188 1.00 91.06 188 ALA A O 1
ATOM 1543 N N . ALA A 1 189 ? -7.934 -6.220 7.574 1.00 90.81 189 ALA A N 1
ATOM 1544 C CA . ALA A 1 189 ? -7.488 -7.545 7.996 1.00 90.81 189 ALA A CA 1
ATOM 1545 C C . ALA A 1 189 ? -6.208 -7.926 7.250 1.00 90.81 189 ALA A C 1
ATOM 1547 O O . ALA A 1 189 ? -6.180 -7.904 6.019 1.00 90.81 189 ALA A O 1
ATOM 1548 N N . VAL A 1 190 ? -5.155 -8.292 7.988 1.00 90.94 190 VAL A N 1
ATOM 1549 C CA . VAL A 1 190 ? -3.859 -8.667 7.411 1.00 90.94 190 VAL A CA 1
ATOM 1550 C C . VAL A 1 190 ? -3.619 -10.164 7.580 1.00 90.94 190 VAL A C 1
ATOM 1552 O O . VAL A 1 190 ? -3.487 -10.690 8.690 1.00 90.94 190 VAL A O 1
ATOM 1555 N N . PHE A 1 191 ? -3.498 -10.844 6.445 1.00 88.56 191 PHE A N 1
ATOM 1556 C CA . PHE A 1 191 ? -3.262 -12.278 6.341 1.00 88.56 191 PHE A CA 1
ATOM 1557 C C . PHE A 1 191 ? -1.904 -12.543 5.694 1.00 88.56 191 PHE A C 1
ATOM 1559 O O . PHE A 1 191 ? -1.477 -11.828 4.790 1.00 88.56 191 PHE A O 1
ATOM 1566 N N . ALA A 1 192 ? -1.196 -13.570 6.161 1.00 84.00 192 ALA A N 1
ATOM 1567 C CA . ALA A 1 192 ? 0.095 -13.951 5.596 1.00 84.00 192 ALA A CA 1
ATOM 1568 C C . ALA A 1 192 ? 0.461 -15.394 5.937 1.00 84.00 192 ALA A C 1
ATOM 1570 O O . ALA A 1 192 ? 0.133 -15.890 7.018 1.00 84.00 192 ALA A O 1
ATOM 1571 N N . THR A 1 193 ? 1.265 -16.025 5.086 1.00 75.69 193 THR A N 1
ATOM 1572 C CA . THR A 1 193 ? 2.024 -17.223 5.464 1.00 75.69 193 THR A CA 1
ATOM 1573 C C . THR A 1 193 ? 3.230 -16.874 6.341 1.00 75.69 193 THR A C 1
ATOM 1575 O O . THR A 1 193 ? 3.645 -15.717 6.503 1.00 75.69 193 THR A O 1
ATOM 1578 N N . LYS A 1 194 ? 3.812 -17.894 6.982 1.00 70.31 194 LYS A N 1
ATOM 1579 C CA . LYS A 1 194 ? 4.959 -17.697 7.872 1.00 70.31 194 LYS A CA 1
ATOM 1580 C C . LYS A 1 194 ? 6.157 -17.128 7.098 1.00 70.31 194 LYS A C 1
ATOM 1582 O O . LYS A 1 194 ? 6.544 -17.631 6.045 1.00 70.31 194 LYS A O 1
ATOM 1587 N N . LYS A 1 195 ? 6.832 -16.151 7.716 1.00 75.25 195 LYS A N 1
ATOM 1588 C CA . LYS A 1 195 ? 8.040 -15.475 7.204 1.00 75.25 195 LYS A CA 1
ATOM 1589 C C . LYS A 1 195 ? 7.819 -14.575 5.978 1.00 75.25 195 LYS A C 1
ATOM 1591 O O . LYS A 1 195 ? 8.814 -14.166 5.392 1.00 75.25 195 LYS A O 1
ATOM 1596 N N . SER A 1 196 ? 6.590 -14.196 5.627 1.00 81.00 196 SER A N 1
ATOM 1597 C CA . SER A 1 196 ? 6.324 -13.265 4.505 1.00 81.00 196 SER A CA 1
ATOM 1598 C C . SER A 1 196 ? 6.550 -11.784 4.866 1.00 81.00 196 SER A C 1
ATOM 1600 O O . SER A 1 196 ? 6.502 -10.904 4.014 1.00 81.00 196 SER A O 1
ATOM 1602 N N . GLY A 1 197 ? 6.884 -11.491 6.131 1.00 85.44 197 GLY A N 1
ATOM 1603 C CA . GLY A 1 197 ? 7.250 -10.145 6.594 1.00 85.44 197 GLY A CA 1
ATOM 1604 C C . GLY A 1 197 ? 6.074 -9.281 7.060 1.00 85.44 197 GLY A C 1
ATOM 1605 O O . GLY A 1 197 ? 6.213 -8.067 7.152 1.00 85.44 197 GLY A O 1
ATOM 1606 N N . LYS A 1 198 ? 4.943 -9.904 7.403 1.00 88.69 198 LYS A N 1
ATOM 1607 C CA . LYS A 1 198 ? 3.728 -9.263 7.931 1.00 88.69 198 LYS A CA 1
ATOM 1608 C C . LYS A 1 198 ? 3.991 -8.262 9.069 1.00 88.69 198 LYS A C 1
ATOM 1610 O O . LYS A 1 198 ? 3.558 -7.122 8.975 1.00 88.69 198 LYS A O 1
ATOM 1615 N N . SER A 1 199 ? 4.782 -8.636 10.081 1.00 89.06 199 SER A N 1
ATOM 1616 C CA . SER A 1 199 ? 5.144 -7.732 11.188 1.00 89.06 199 SER A CA 1
ATOM 1617 C C . SER A 1 199 ? 5.852 -6.459 10.711 1.00 89.06 199 SER A C 1
ATOM 1619 O O . SER A 1 199 ? 5.587 -5.378 11.220 1.00 89.06 199 SER A O 1
ATOM 1621 N N . MET A 1 200 ? 6.728 -6.572 9.703 1.00 91.19 200 MET A N 1
ATOM 1622 C CA . MET A 1 200 ? 7.423 -5.408 9.139 1.00 91.19 200 MET A CA 1
ATOM 1623 C C . MET A 1 200 ? 6.469 -4.493 8.381 1.00 91.19 200 MET A C 1
ATOM 1625 O O . MET A 1 200 ? 6.646 -3.281 8.412 1.00 91.19 200 MET A O 1
ATOM 1629 N N . ILE A 1 201 ? 5.452 -5.055 7.723 1.00 93.12 201 ILE A N 1
ATOM 1630 C CA . ILE A 1 201 ? 4.400 -4.259 7.085 1.00 93.12 201 ILE A CA 1
ATOM 1631 C C . ILE A 1 201 ? 3.606 -3.502 8.144 1.00 93.12 201 ILE A C 1
ATOM 1633 O O . ILE A 1 201 ? 3.434 -2.300 8.002 1.00 93.12 201 ILE A O 1
ATOM 1637 N N . ILE A 1 202 ? 3.190 -4.160 9.228 1.00 92.62 202 ILE A N 1
ATOM 1638 C CA . ILE A 1 202 ? 2.474 -3.501 10.332 1.00 92.62 202 ILE A CA 1
ATOM 1639 C C . ILE A 1 202 ? 3.315 -2.358 10.910 1.00 92.62 202 ILE A C 1
ATOM 1641 O O . ILE A 1 202 ? 2.833 -1.234 11.015 1.00 92.62 202 ILE A O 1
ATOM 1645 N N . ASN A 1 203 ? 4.593 -2.610 11.200 1.00 92.12 203 ASN A N 1
ATOM 1646 C CA . ASN A 1 203 ? 5.507 -1.586 11.708 1.00 92.12 203 ASN A CA 1
ATOM 1647 C C . ASN A 1 203 ? 5.710 -0.430 10.720 1.00 92.12 203 ASN A C 1
ATOM 1649 O O . ASN A 1 203 ? 5.783 0.729 11.126 1.00 92.12 203 ASN A O 1
ATOM 1653 N N . GLY A 1 204 ? 5.764 -0.728 9.419 1.00 91.88 204 GLY A N 1
ATOM 1654 C CA . GLY A 1 204 ? 5.810 0.279 8.363 1.00 91.88 204 GLY A CA 1
ATOM 1655 C C . GLY A 1 204 ? 4.530 1.116 8.296 1.00 91.88 204 GLY A C 1
ATOM 1656 O O . GLY A 1 204 ? 4.616 2.341 8.240 1.00 91.88 204 GLY A O 1
ATOM 1657 N N . ILE A 1 205 ? 3.347 0.490 8.359 1.00 91.56 205 ILE A N 1
ATOM 1658 C CA . ILE A 1 205 ? 2.049 1.187 8.362 1.00 91.56 205 ILE A CA 1
ATOM 1659 C C . ILE A 1 205 ? 1.963 2.122 9.573 1.00 91.56 205 ILE A C 1
ATOM 1661 O O . ILE A 1 205 ? 1.682 3.307 9.414 1.00 91.56 205 ILE A O 1
ATOM 1665 N N . LEU A 1 206 ? 2.264 1.601 10.765 1.00 90.50 206 LEU A N 1
ATOM 1666 C CA . LEU A 1 206 ? 2.154 2.324 12.033 1.00 90.50 206 LEU A CA 1
ATOM 1667 C C . LEU A 1 206 ? 3.339 3.266 12.320 1.00 90.50 206 LEU A C 1
ATOM 1669 O O . LEU A 1 206 ? 3.311 3.993 13.314 1.00 90.50 206 LEU A O 1
ATOM 1673 N N . LYS A 1 207 ? 4.368 3.267 11.459 1.00 86.81 207 LYS A N 1
ATOM 1674 C CA . LYS A 1 207 ? 5.603 4.069 11.567 1.00 86.81 207 LYS A CA 1
ATOM 1675 C C . LYS A 1 207 ? 6.317 3.920 12.919 1.00 86.81 207 LYS A C 1
ATOM 1677 O O . LYS A 1 207 ? 6.825 4.898 13.466 1.00 86.81 207 LYS A O 1
ATOM 1682 N N . GLY A 1 208 ? 6.355 2.700 13.453 1.00 87.12 208 GLY A N 1
ATOM 1683 C CA . GLY A 1 208 ? 6.991 2.376 14.733 1.00 87.12 208 GLY A CA 1
ATOM 1684 C C . GLY A 1 208 ? 7.114 0.869 14.955 1.00 87.12 208 GLY A C 1
ATOM 1685 O O . GLY A 1 208 ? 6.491 0.081 14.247 1.00 87.12 208 GLY A O 1
ATOM 1686 N N . ASP A 1 209 ? 7.933 0.454 15.920 1.00 87.88 209 ASP A N 1
ATOM 1687 C CA . ASP A 1 209 ? 8.137 -0.965 16.242 1.00 87.88 209 ASP A CA 1
ATOM 1688 C C . ASP A 1 209 ? 7.022 -1.486 17.166 1.00 87.88 209 ASP A C 1
ATOM 1690 O O . ASP A 1 209 ? 7.189 -1.532 18.378 1.00 87.88 209 ASP A O 1
ATOM 1694 N N . TYR A 1 210 ? 5.857 -1.836 16.616 1.00 89.12 210 TYR A N 1
ATOM 1695 C CA . TYR A 1 210 ? 4.712 -2.334 17.397 1.00 89.12 210 TYR A CA 1
ATOM 1696 C C . TYR A 1 210 ? 4.609 -3.863 17.407 1.00 89.12 210 TYR A C 1
ATOM 1698 O O . TYR A 1 210 ? 4.198 -4.466 18.397 1.00 89.12 210 TYR A O 1
ATOM 1706 N N . SER A 1 211 ? 4.925 -4.497 16.280 1.00 85.38 211 SER A N 1
ATOM 1707 C CA . SER A 1 211 ? 4.841 -5.937 16.078 1.00 85.38 211 SER A CA 1
ATOM 1708 C C . SER A 1 211 ? 6.242 -6.547 16.091 1.00 85.38 211 SER A C 1
ATOM 1710 O O . SER A 1 211 ? 7.039 -6.246 15.199 1.00 85.38 211 SER A O 1
ATOM 1712 N N . PRO A 1 212 ? 6.533 -7.504 16.992 1.00 80.06 212 PRO A N 1
ATOM 1713 C CA . PRO A 1 212 ? 7.769 -8.275 16.935 1.00 80.06 212 PRO A CA 1
ATOM 1714 C C . PRO A 1 212 ? 7.943 -8.944 15.568 1.00 80.06 212 PRO A C 1
ATOM 1716 O O . PRO A 1 212 ? 6.986 -9.481 14.990 1.00 80.06 212 PRO A O 1
ATOM 1719 N N . THR A 1 213 ? 9.159 -8.906 15.024 1.00 67.19 213 THR A N 1
ATOM 1720 C CA . THR A 1 213 ? 9.435 -9.458 13.694 1.00 67.19 213 THR A CA 1
ATOM 1721 C C . THR A 1 213 ? 9.559 -10.981 13.744 1.00 67.19 213 THR A C 1
ATOM 1723 O O . THR A 1 213 ? 10.022 -11.562 14.721 1.00 67.19 213 THR A O 1
ATOM 1726 N N . SER A 1 214 ? 9.172 -11.668 12.663 1.00 55.84 214 SER A N 1
ATOM 1727 C CA . SER A 1 214 ? 9.151 -13.142 12.619 1.00 55.84 214 SER A CA 1
ATOM 1728 C C . SER A 1 214 ? 10.523 -13.825 12.730 1.00 55.84 214 SER A C 1
ATOM 1730 O O . SER A 1 214 ? 10.570 -15.048 12.878 1.00 55.84 214 SER A O 1
ATOM 1732 N N . LEU A 1 215 ? 11.617 -13.065 12.596 1.00 51.69 215 LEU A N 1
ATOM 1733 C CA . LEU A 1 215 ? 12.980 -13.539 12.859 1.00 51.69 215 LEU A CA 1
ATOM 1734 C C . LEU A 1 215 ? 13.238 -13.673 14.367 1.00 51.69 215 LEU A C 1
ATOM 1736 O O . LEU A 1 215 ? 13.964 -14.575 14.770 1.00 51.69 215 LEU A O 1
ATOM 1740 N N . GLU A 1 216 ? 12.583 -12.838 15.175 1.00 51.41 216 GLU A N 1
ATOM 1741 C CA . GLU A 1 216 ? 12.627 -12.873 16.636 1.00 51.41 216 GLU A CA 1
ATOM 1742 C C . GLU A 1 216 ? 11.563 -13.838 17.182 1.00 51.41 216 GLU A C 1
ATOM 1744 O O . GLU A 1 216 ? 11.880 -14.784 17.901 1.00 51.41 216 GLU A O 1
ATOM 1749 N N . LEU A 1 217 ? 10.288 -13.638 16.819 1.00 55.09 217 LEU A N 1
ATOM 1750 C CA . LEU A 1 217 ? 9.140 -14.376 17.359 1.00 55.09 217 LEU A CA 1
ATOM 1751 C C . LEU A 1 217 ? 8.006 -14.418 16.318 1.00 55.09 217 LEU A C 1
ATOM 1753 O O . LEU A 1 217 ? 7.612 -13.395 15.770 1.00 55.09 217 LEU A O 1
ATOM 1757 N N . ALA A 1 218 ? 7.430 -15.590 16.035 1.00 61.41 218 ALA A N 1
ATOM 1758 C CA . ALA A 1 218 ? 6.216 -15.661 15.211 1.00 61.41 218 ALA A CA 1
ATOM 1759 C C . ALA A 1 218 ? 4.991 -15.215 16.030 1.00 61.41 218 ALA A C 1
ATOM 1761 O O . ALA A 1 218 ? 4.878 -15.650 17.177 1.00 61.41 218 ALA A O 1
ATOM 1762 N N . THR A 1 219 ? 4.077 -14.432 15.433 1.00 60.47 219 THR A N 1
ATOM 1763 C CA . THR A 1 219 ? 2.825 -13.969 16.063 1.00 60.47 219 THR A CA 1
ATOM 1764 C C . THR A 1 219 ? 2.038 -15.163 16.631 1.00 60.47 219 THR A C 1
ATOM 1766 O O . THR A 1 219 ? 1.563 -15.993 15.847 1.00 60.47 219 THR A O 1
ATOM 1769 N N . PRO A 1 220 ? 1.943 -15.313 17.967 1.00 65.44 220 PRO A N 1
ATOM 1770 C CA . PRO A 1 220 ? 1.344 -16.489 18.593 1.00 65.44 220 PRO A CA 1
ATOM 1771 C C . PRO A 1 220 ? -0.173 -16.359 18.775 1.00 65.44 220 PRO A C 1
ATOM 1773 O O . PRO A 1 220 ? -0.844 -17.375 18.903 1.00 65.44 220 PRO A O 1
ATOM 1776 N N . THR A 1 221 ? -0.700 -15.132 18.784 1.00 74.19 221 THR A N 1
ATOM 1777 C CA . THR A 1 221 ? -2.122 -14.815 18.956 1.00 74.19 221 THR A CA 1
ATOM 1778 C C . THR A 1 221 ? -2.516 -13.649 18.056 1.00 74.19 221 THR A C 1
ATOM 1780 O O . THR A 1 221 ? -1.659 -12.847 17.683 1.00 74.19 221 THR A O 1
ATOM 1783 N N . SER A 1 222 ? -3.795 -13.556 17.702 1.00 82.44 222 SER A N 1
ATOM 1784 C CA . SER A 1 222 ? -4.326 -12.413 16.960 1.00 82.44 222 SER A CA 1
ATOM 1785 C C . SER A 1 222 ? -4.034 -11.107 17.698 1.00 82.44 222 SER A C 1
ATOM 1787 O O . SER A 1 222 ? -4.085 -11.068 18.928 1.00 82.44 222 SER A O 1
ATOM 1789 N N . THR A 1 223 ? -3.694 -10.049 16.968 1.00 88.81 223 THR A N 1
ATOM 1790 C CA . THR A 1 223 ? -3.407 -8.735 17.555 1.00 88.81 223 THR A CA 1
ATOM 1791 C C . THR A 1 223 ? -4.190 -7.653 16.825 1.00 88.81 223 THR A C 1
ATOM 1793 O O . THR A 1 223 ? -4.134 -7.557 15.606 1.00 88.81 223 THR A O 1
ATOM 1796 N N . GLU A 1 224 ? -4.922 -6.841 17.574 1.00 92.56 224 GLU A N 1
ATOM 1797 C CA . GLU A 1 224 ? -5.733 -5.734 17.071 1.00 92.56 224 GLU A CA 1
ATOM 1798 C C . GLU A 1 224 ? -4.997 -4.426 17.369 1.00 92.56 224 GLU A C 1
ATOM 1800 O O . GLU A 1 224 ? -4.759 -4.104 18.535 1.00 92.56 224 GLU A O 1
ATOM 1805 N N . TYR A 1 225 ? -4.614 -3.677 16.337 1.00 93.50 225 TYR A N 1
ATOM 1806 C CA . TYR A 1 225 ? -3.995 -2.360 16.470 1.00 93.50 225 TYR A CA 1
ATOM 1807 C C . TYR A 1 225 ? -5.054 -1.286 16.266 1.00 93.50 225 TYR A C 1
ATOM 1809 O O . TYR A 1 225 ? -5.585 -1.148 15.169 1.00 93.50 225 TYR A O 1
ATOM 1817 N N . ILE A 1 226 ? -5.351 -0.530 17.320 1.00 92.00 226 ILE A N 1
ATOM 1818 C CA . ILE A 1 226 ? -6.514 0.356 17.378 1.00 92.00 226 ILE A CA 1
ATOM 1819 C C . ILE A 1 226 ? -6.044 1.804 17.573 1.00 92.00 226 ILE A C 1
ATOM 1821 O O . ILE A 1 226 ? -5.419 2.112 18.597 1.00 92.00 226 ILE A O 1
ATOM 1825 N N . PRO A 1 227 ? -6.340 2.723 16.642 1.00 90.62 227 PRO A N 1
ATOM 1826 C CA . PRO A 1 227 ? -6.045 4.134 16.842 1.00 90.62 227 PRO A CA 1
ATOM 1827 C C . PRO A 1 227 ? -6.932 4.722 17.947 1.00 90.62 227 PRO A C 1
ATOM 1829 O O . PRO A 1 227 ? -8.135 4.478 18.004 1.00 90.62 227 PRO A O 1
ATOM 1832 N N . VAL A 1 228 ? -6.346 5.533 18.826 1.00 86.50 228 VAL A N 1
ATOM 1833 C CA . VAL A 1 228 ? -7.076 6.265 19.871 1.00 86.50 228 VAL A CA 1
ATOM 1834 C C . VAL A 1 228 ? -6.859 7.766 19.764 1.00 86.50 228 VAL A C 1
ATOM 1836 O O . VAL A 1 228 ? -5.742 8.249 19.559 1.00 86.50 228 VAL A O 1
ATOM 1839 N N . SER A 1 229 ? -7.938 8.523 19.948 1.00 75.81 229 SER A N 1
ATOM 1840 C CA . SER A 1 229 ? -7.899 9.981 20.006 1.00 75.81 229 SER A CA 1
ATOM 1841 C C . SER A 1 229 ? -7.199 10.437 21.291 1.00 75.81 229 SER A C 1
ATOM 1843 O O . SER A 1 229 ? -7.677 10.205 22.399 1.00 75.81 229 SER A O 1
ATOM 1845 N N . GLY A 1 230 ? -6.048 11.094 21.153 1.00 66.25 230 GLY A N 1
ATOM 1846 C CA . GLY A 1 230 ? -5.238 11.572 22.278 1.00 66.25 230 GLY A CA 1
ATOM 1847 C C . GLY A 1 230 ? -3.745 11.367 22.029 1.00 66.25 230 GLY A C 1
ATOM 1848 O O . GLY A 1 230 ? -3.353 10.473 21.290 1.00 66.25 230 GLY A O 1
ATOM 1849 N N . LYS A 1 231 ? -2.895 12.214 22.623 1.00 58.28 231 LYS A N 1
ATOM 1850 C CA . LYS A 1 231 ? -1.456 12.261 22.295 1.00 58.28 231 LYS A CA 1
ATOM 1851 C C . LYS A 1 231 ? -0.583 11.211 22.999 1.00 58.28 231 LYS A C 1
ATOM 1853 O O . LYS A 1 231 ? 0.570 11.070 22.616 1.00 58.28 231 LYS A O 1
ATOM 1858 N N . THR A 1 232 ? -1.067 10.531 24.041 1.00 60.38 232 THR A N 1
ATOM 1859 C CA . THR A 1 232 ? -0.164 9.897 25.030 1.00 60.38 232 THR A CA 1
ATOM 1860 C C . THR A 1 232 ? -0.460 8.445 25.386 1.00 60.38 232 THR A C 1
ATOM 1862 O O . THR A 1 232 ? 0.250 7.888 26.214 1.00 60.38 232 THR A O 1
ATOM 1865 N N . ASN A 1 233 ? -1.487 7.815 24.819 1.00 71.06 233 ASN A N 1
ATOM 1866 C CA . ASN A 1 233 ? -1.972 6.546 25.365 1.00 71.06 233 ASN A CA 1
ATOM 1867 C C . ASN A 1 233 ? -1.574 5.371 24.470 1.00 71.06 233 ASN A C 1
ATOM 1869 O O . ASN A 1 233 ? -2.388 4.870 23.698 1.00 71.06 233 ASN A O 1
ATOM 1873 N N . TYR A 1 234 ? -0.323 4.926 24.599 1.00 89.81 234 TYR A N 1
ATOM 1874 C CA . TYR A 1 234 ? 0.042 3.574 24.185 1.00 89.81 234 TYR A CA 1
ATOM 1875 C C . TYR A 1 234 ? -0.500 2.604 25.228 1.00 89.81 234 TYR A C 1
ATOM 1877 O O . TYR A 1 234 ? -0.110 2.679 26.396 1.00 89.81 234 TYR A O 1
ATOM 1885 N N . THR A 1 235 ? -1.398 1.703 24.834 1.00 91.88 235 THR A N 1
ATOM 1886 C CA . THR A 1 235 ? -1.959 0.727 25.779 1.00 91.88 235 THR A CA 1
ATOM 1887 C C . THR A 1 235 ? -1.914 -0.685 25.243 1.00 91.88 235 THR A C 1
ATOM 1889 O O . THR A 1 235 ? -2.154 -0.901 24.057 1.00 91.88 235 THR A O 1
ATOM 1892 N N . LEU A 1 236 ? -1.680 -1.634 26.143 1.00 92.62 236 LEU A N 1
ATOM 1893 C CA . LEU A 1 236 ? -1.744 -3.061 25.875 1.00 92.62 236 LEU A CA 1
ATOM 1894 C C . LEU A 1 236 ? -2.860 -3.671 26.716 1.00 92.62 236 LEU A C 1
ATOM 1896 O O . LEU A 1 236 ? -2.768 -3.666 27.942 1.00 92.62 236 LEU A O 1
ATOM 1900 N N . GLU A 1 237 ? -3.894 -4.198 26.071 1.00 91.38 237 GLU A N 1
ATOM 1901 C CA . GLU A 1 237 ? -4.934 -4.989 26.724 1.00 91.38 237 GLU A CA 1
ATOM 1902 C C . GLU A 1 237 ? -4.644 -6.475 26.497 1.00 91.38 237 GLU A C 1
ATOM 1904 O O . GLU A 1 237 ? -4.713 -6.961 25.365 1.00 91.38 237 GLU A O 1
ATOM 1909 N N . LYS A 1 238 ? -4.308 -7.192 27.573 1.00 86.88 238 LYS A N 1
ATOM 1910 C CA . LYS A 1 238 ? -4.073 -8.643 27.574 1.00 86.88 238 LYS A CA 1
ATOM 1911 C C . LYS A 1 238 ? -4.874 -9.288 28.695 1.00 86.88 238 LYS A C 1
ATOM 1913 O O . LYS A 1 238 ? -4.849 -8.820 29.824 1.00 86.88 238 LYS A O 1
ATOM 1918 N N . ASP A 1 239 ? -5.618 -10.346 28.385 1.00 80.62 239 ASP A N 1
ATOM 1919 C CA . ASP A 1 239 ? -6.393 -11.111 29.374 1.00 80.62 239 ASP A CA 1
ATOM 1920 C C . ASP A 1 239 ? -7.358 -10.270 30.251 1.00 80.62 239 ASP A C 1
ATOM 1922 O O . ASP A 1 239 ? -7.760 -10.696 31.331 1.00 80.62 239 ASP A O 1
ATOM 1926 N N . GLY A 1 240 ? -7.793 -9.102 29.758 1.00 80.81 240 GLY A N 1
ATOM 1927 C CA . GLY A 1 240 ? -8.649 -8.148 30.478 1.00 80.81 240 GLY A CA 1
ATOM 1928 C C . GLY A 1 240 ? -7.892 -7.121 31.334 1.00 80.81 240 GLY A C 1
ATOM 1929 O O . GLY A 1 240 ? -8.517 -6.218 31.885 1.00 80.81 240 GLY A O 1
ATOM 1930 N N . GLU A 1 241 ? -6.565 -7.220 31.426 1.00 87.19 241 GLU A N 1
ATOM 1931 C CA . GLU A 1 241 ? -5.703 -6.220 32.055 1.00 87.19 241 GLU A CA 1
ATOM 1932 C C . GLU A 1 241 ? -5.254 -5.176 31.032 1.00 87.19 241 GLU A C 1
ATOM 1934 O O . GLU A 1 241 ? -4.792 -5.524 29.945 1.00 87.19 241 GLU A O 1
ATOM 1939 N N . VAL A 1 242 ? -5.347 -3.893 31.397 1.00 91.19 242 VAL A N 1
ATOM 1940 C CA . VAL A 1 242 ? -4.896 -2.769 30.565 1.00 91.19 242 VAL A CA 1
ATOM 1941 C C . VAL A 1 242 ? -3.622 -2.176 31.158 1.00 91.19 242 VAL A C 1
ATOM 1943 O O . VAL A 1 242 ? -3.630 -1.637 32.266 1.00 91.19 242 VAL A O 1
ATOM 1946 N N . LEU A 1 243 ? -2.532 -2.243 30.399 1.00 91.81 243 LEU A N 1
ATOM 1947 C CA . LEU A 1 243 ? -1.248 -1.623 30.720 1.00 91.81 243 LEU A CA 1
ATOM 1948 C C . LEU A 1 243 ? -1.061 -0.351 29.892 1.00 91.81 243 LEU A C 1
ATOM 1950 O O . LEU A 1 243 ? -1.456 -0.310 28.729 1.00 91.81 243 LEU A O 1
ATOM 1954 N N . ASN A 1 244 ? -0.442 0.672 30.481 1.00 92.25 244 ASN A N 1
ATOM 1955 C CA . ASN A 1 244 ? -0.159 1.952 29.828 1.00 92.25 244 ASN A CA 1
ATOM 1956 C C . ASN A 1 244 ? 1.352 2.143 29.691 1.00 92.25 244 ASN A C 1
ATOM 1958 O O . ASN A 1 244 ? 2.096 1.826 30.620 1.00 92.25 244 ASN A O 1
ATOM 1962 N N . PHE A 1 245 ? 1.781 2.706 28.565 1.00 91.38 245 PHE A N 1
ATOM 1963 C CA . PHE A 1 245 ? 3.187 2.946 28.250 1.00 91.38 245 PHE A CA 1
ATOM 1964 C C . PHE A 1 245 ? 3.396 4.384 27.798 1.00 91.38 245 PHE A C 1
ATOM 1966 O O . PHE A 1 245 ? 2.511 4.997 27.198 1.00 91.38 245 PHE A O 1
ATOM 1973 N N . SER A 1 246 ? 4.582 4.917 28.083 1.00 88.69 246 SER A N 1
ATOM 1974 C CA . SER A 1 246 ? 4.937 6.283 27.695 1.00 88.69 246 SER A CA 1
ATOM 1975 C C . SER A 1 246 ? 5.476 6.371 26.266 1.00 88.69 246 SER A C 1
ATOM 1977 O O . SER A 1 246 ? 5.425 7.440 25.655 1.00 88.69 246 SER A O 1
ATOM 1979 N N . SER A 1 247 ? 5.951 5.249 25.718 1.00 88.75 247 SER A N 1
ATOM 1980 C CA . SER A 1 247 ? 6.549 5.178 24.389 1.00 88.75 247 SER A CA 1
ATOM 1981 C C . SER A 1 247 ? 6.283 3.837 23.692 1.00 88.75 247 SER A C 1
ATOM 1983 O O . SER A 1 247 ? 5.932 2.838 24.332 1.00 88.75 247 SER A O 1
ATOM 1985 N N . VAL A 1 248 ? 6.472 3.808 22.368 1.00 88.75 248 VAL A N 1
ATOM 1986 C CA . VAL A 1 248 ? 6.331 2.586 21.559 1.00 88.75 248 VAL A CA 1
ATOM 1987 C C . VAL A 1 248 ? 7.412 1.554 21.900 1.00 88.75 248 VAL A C 1
ATOM 1989 O O . VAL A 1 248 ? 7.147 0.360 21.882 1.00 88.75 248 VAL A O 1
ATOM 1992 N N . GLU A 1 249 ? 8.603 1.984 22.317 1.00 87.88 249 GLU A N 1
ATOM 1993 C CA . GLU A 1 249 ? 9.714 1.102 22.692 1.00 87.88 249 GLU A CA 1
ATOM 1994 C C . GLU A 1 249 ? 9.437 0.345 24.000 1.00 87.88 249 GLU A C 1
ATOM 1996 O O . GLU A 1 249 ? 9.858 -0.803 24.169 1.00 87.88 249 GLU A O 1
ATOM 2001 N N . GLU A 1 250 ? 8.755 0.982 24.960 1.00 90.50 250 GLU A N 1
ATOM 2002 C CA . GLU A 1 250 ? 8.298 0.324 26.192 1.00 90.50 250 GLU A CA 1
ATOM 2003 C C . GLU A 1 250 ? 7.208 -0.707 25.898 1.00 90.50 250 GLU A C 1
ATOM 2005 O O . GLU A 1 250 ? 7.296 -1.845 26.368 1.00 90.50 250 GLU A O 1
ATOM 2010 N N . LEU A 1 251 ? 6.229 -0.320 25.075 1.00 91.75 251 LEU A N 1
ATOM 2011 C CA . LEU A 1 251 ? 5.157 -1.192 24.607 1.00 91.75 251 LEU A CA 1
ATOM 2012 C C . LEU A 1 251 ? 5.721 -2.411 23.857 1.00 91.75 251 LEU A C 1
ATOM 2014 O O . LEU A 1 251 ? 5.392 -3.546 24.201 1.00 91.75 251 LEU A O 1
ATOM 2018 N N . SER A 1 252 ? 6.615 -2.190 22.887 1.00 90.12 252 SER A N 1
ATOM 2019 C CA . SER A 1 252 ? 7.276 -3.237 22.095 1.00 90.12 252 SER A CA 1
ATOM 2020 C C . SER A 1 252 ? 7.974 -4.258 22.988 1.00 90.12 252 SER A C 1
ATOM 2022 O O . SER A 1 252 ? 7.776 -5.465 22.838 1.00 90.12 252 SER A O 1
ATOM 2024 N N . ARG A 1 253 ? 8.731 -3.796 23.994 1.00 88.81 253 ARG A N 1
ATOM 2025 C CA . ARG A 1 253 ? 9.401 -4.683 24.960 1.00 88.81 253 ARG A CA 1
ATOM 2026 C C . ARG A 1 253 ? 8.422 -5.568 25.728 1.00 88.81 253 ARG A C 1
ATOM 2028 O O . ARG A 1 253 ? 8.727 -6.742 25.938 1.00 88.81 253 ARG A O 1
ATOM 2035 N N . GLU A 1 254 ? 7.276 -5.041 26.153 1.00 90.94 254 GLU A N 1
ATOM 2036 C CA . GLU A 1 254 ? 6.267 -5.849 26.848 1.00 90.94 254 GLU A CA 1
ATOM 2037 C C . GLU A 1 254 ? 5.586 -6.847 25.901 1.00 90.94 254 GLU A C 1
ATOM 2039 O O . GLU A 1 254 ? 5.419 -8.011 26.268 1.00 90.94 254 GLU A O 1
ATOM 2044 N N . ILE A 1 255 ? 5.270 -6.444 24.664 1.00 89.31 255 ILE A N 1
ATOM 2045 C CA . ILE A 1 255 ? 4.714 -7.349 23.646 1.00 89.31 255 ILE A CA 1
ATOM 2046 C C . ILE A 1 255 ? 5.694 -8.496 23.359 1.00 89.31 255 ILE A C 1
ATOM 2048 O O . ILE A 1 255 ? 5.290 -9.661 23.378 1.00 89.31 255 ILE A O 1
ATOM 2052 N N . LYS A 1 256 ? 6.990 -8.199 23.168 1.00 87.31 256 LYS A N 1
ATOM 2053 C CA . LYS A 1 256 ? 8.042 -9.214 22.968 1.00 87.31 256 LYS A CA 1
ATOM 2054 C C . LYS A 1 256 ? 8.090 -10.201 24.138 1.00 87.31 256 LYS A C 1
ATOM 2056 O O . LYS A 1 256 ? 7.986 -11.408 23.920 1.00 87.31 256 LYS A O 1
ATOM 2061 N N . ARG A 1 257 ? 8.144 -9.708 25.383 1.00 87.12 257 ARG A N 1
ATOM 2062 C CA . ARG A 1 257 ? 8.129 -10.555 26.595 1.00 87.12 257 ARG A CA 1
ATOM 2063 C C . ARG A 1 257 ? 6.887 -11.439 26.674 1.00 87.12 257 ARG A C 1
ATOM 2065 O O . ARG A 1 257 ? 6.988 -12.621 27.011 1.00 87.12 257 ARG A O 1
ATOM 2072 N N . TYR A 1 258 ? 5.719 -10.887 26.352 1.00 85.81 258 TYR A N 1
ATOM 2073 C CA . TYR A 1 258 ? 4.475 -11.646 26.336 1.00 85.81 258 TYR A CA 1
ATOM 2074 C C . TYR A 1 258 ? 4.521 -12.755 25.278 1.00 85.81 258 TYR A C 1
ATOM 2076 O O . TYR A 1 258 ? 4.279 -13.917 25.604 1.00 85.81 258 TYR A O 1
ATOM 2084 N N . PHE A 1 259 ? 4.931 -12.447 24.045 1.00 84.12 259 PHE A N 1
ATOM 2085 C CA . PHE A 1 259 ? 5.042 -13.433 22.965 1.00 84.12 259 PHE A CA 1
ATOM 2086 C C . PHE A 1 259 ? 6.048 -14.548 23.287 1.00 84.12 259 PHE A C 1
ATOM 2088 O O . PHE A 1 259 ? 5.758 -15.719 23.030 1.00 84.12 259 PHE A O 1
ATOM 2095 N N . GLU A 1 260 ? 7.188 -14.229 23.907 1.00 83.31 260 GLU A N 1
ATOM 2096 C CA . GLU A 1 260 ? 8.141 -15.233 24.405 1.00 83.31 260 GLU A CA 1
ATOM 2097 C C . GLU A 1 260 ? 7.512 -16.162 25.446 1.00 83.31 260 GLU A C 1
ATOM 2099 O O . GLU A 1 260 ? 7.718 -17.379 25.408 1.00 83.31 260 GLU A O 1
ATOM 2104 N N . SER A 1 261 ? 6.743 -15.600 26.385 1.00 83.19 261 SER A N 1
ATOM 2105 C CA . SER A 1 261 ? 6.065 -16.378 27.424 1.00 83.19 261 SER A CA 1
ATOM 2106 C C . SER A 1 261 ? 5.037 -17.346 26.828 1.00 83.19 261 SER A C 1
ATOM 2108 O O . SER A 1 261 ? 4.984 -18.512 27.224 1.00 83.19 261 SER A O 1
ATOM 2110 N N . LEU A 1 262 ? 4.295 -16.907 25.806 1.00 78.62 262 LEU A N 1
ATOM 2111 C CA . LEU A 1 262 ? 3.309 -17.729 25.107 1.00 78.62 262 LEU A CA 1
ATOM 2112 C C . LEU A 1 262 ? 3.961 -18.861 24.321 1.00 78.62 262 LEU A C 1
ATOM 2114 O O . LEU A 1 262 ? 3.492 -19.999 24.389 1.00 78.62 262 LEU A O 1
ATOM 2118 N N . GLN A 1 263 ? 5.069 -18.581 23.630 1.00 76.19 263 GLN A N 1
ATOM 2119 C CA . GLN A 1 263 ? 5.819 -19.620 22.924 1.00 76.19 263 GLN A CA 1
ATOM 2120 C C . GLN A 1 263 ? 6.335 -20.691 23.889 1.00 76.19 263 GLN A C 1
ATOM 2122 O O . GLN A 1 263 ? 6.189 -21.881 23.608 1.00 76.19 263 GLN A O 1
ATOM 2127 N N . LYS A 1 264 ? 6.859 -20.290 25.057 1.00 79.88 264 LYS A N 1
ATOM 2128 C CA . LYS A 1 264 ? 7.287 -21.224 26.116 1.00 79.88 264 LYS A CA 1
ATOM 2129 C C . LYS A 1 264 ? 6.122 -22.040 26.686 1.00 79.88 264 LYS A C 1
ATOM 2131 O O . LYS A 1 264 ? 6.305 -23.206 27.021 1.00 79.88 264 LYS A O 1
ATOM 2136 N N . ALA A 1 265 ? 4.926 -21.458 26.761 1.00 74.81 265 ALA A N 1
ATOM 2137 C CA . ALA A 1 265 ? 3.710 -22.121 27.235 1.00 74.81 265 ALA A CA 1
ATOM 2138 C C . ALA A 1 265 ? 3.011 -23.002 26.174 1.00 74.81 265 ALA A C 1
ATOM 2140 O O . ALA A 1 265 ? 1.963 -23.590 26.456 1.00 74.81 265 ALA A O 1
ATOM 2141 N N . GLY A 1 266 ? 3.570 -23.112 24.962 1.00 69.38 266 GLY A N 1
ATOM 2142 C CA . GLY A 1 266 ? 3.013 -23.918 23.873 1.00 69.38 266 GLY A CA 1
ATOM 2143 C C . GLY A 1 266 ? 1.875 -23.246 23.096 1.00 69.38 266 GLY A C 1
ATOM 2144 O O . GLY A 1 266 ? 1.058 -23.954 22.519 1.00 69.38 266 GLY A O 1
ATOM 2145 N N . ASN A 1 267 ? 1.816 -21.907 23.075 1.00 67.88 267 ASN A N 1
ATOM 2146 C CA . ASN A 1 267 ? 0.819 -21.092 22.358 1.00 67.88 267 ASN A CA 1
ATOM 2147 C C . ASN A 1 267 ? -0.642 -21.399 22.746 1.00 67.88 267 ASN A C 1
ATOM 2149 O O . ASN A 1 267 ? -1.514 -21.490 21.891 1.00 67.88 267 ASN A O 1
ATOM 2153 N N . LYS A 1 268 ? -0.913 -21.583 24.043 1.00 57.19 268 LYS A N 1
ATOM 2154 C CA . LYS A 1 268 ? -2.242 -21.968 24.557 1.00 57.19 268 LYS A CA 1
ATOM 2155 C C . LYS A 1 268 ? -3.234 -20.816 24.765 1.00 57.19 268 LYS A C 1
ATOM 2157 O O . LYS A 1 268 ? -4.341 -21.078 25.224 1.00 57.19 268 LYS A O 1
ATOM 2162 N N . THR A 1 269 ? -2.848 -19.563 24.519 1.00 57.22 269 THR A N 1
ATOM 2163 C CA . THR A 1 269 ? -3.791 -18.443 24.663 1.00 57.22 269 THR A CA 1
ATOM 2164 C C . THR A 1 269 ? -4.625 -18.284 23.403 1.00 57.22 269 THR A C 1
ATOM 2166 O O . THR A 1 269 ? -4.124 -18.453 22.294 1.00 57.22 269 THR A O 1
ATOM 2169 N N . THR A 1 270 ? -5.895 -17.951 23.592 1.00 59.12 270 THR A N 1
ATOM 2170 C CA . THR A 1 270 ? -6.890 -17.893 22.522 1.00 59.12 270 THR A CA 1
ATOM 2171 C C . THR A 1 270 ? -7.547 -16.521 22.420 1.00 59.12 270 THR A C 1
ATOM 2173 O O . THR A 1 270 ? -8.361 -16.304 21.532 1.00 59.12 270 THR A O 1
ATOM 2176 N N . LYS A 1 271 ? -7.173 -15.567 23.287 1.00 77.75 271 LYS A N 1
ATOM 2177 C CA . LYS A 1 271 ? -7.699 -14.198 23.248 1.00 77.75 271 LYS A CA 1
ATOM 2178 C C . LYS A 1 271 ? -6.796 -13.274 22.425 1.00 77.75 271 LYS A C 1
ATOM 2180 O O . LYS A 1 271 ? -5.568 -13.366 22.551 1.00 77.75 271 LYS A O 1
ATOM 2185 N N . PRO A 1 272 ? -7.384 -12.368 21.625 1.00 83.50 272 PRO A N 1
ATOM 2186 C CA . PRO A 1 272 ? -6.625 -11.384 20.881 1.00 83.50 272 PRO A CA 1
ATOM 2187 C C . PRO A 1 272 ? -6.008 -10.361 21.833 1.00 83.50 272 PRO A C 1
ATOM 2189 O O . PRO A 1 272 ? -6.613 -9.953 22.827 1.00 83.50 272 PRO A O 1
ATOM 2192 N N . LEU A 1 273 ? -4.788 -9.955 21.511 1.00 89.25 273 LEU A N 1
ATOM 2193 C CA . LEU A 1 273 ? -4.108 -8.832 22.138 1.00 89.25 273 LEU A CA 1
ATOM 2194 C C . LEU A 1 273 ? -4.655 -7.536 21.534 1.00 89.25 273 LEU A C 1
ATOM 2196 O O . LEU A 1 273 ? -4.745 -7.452 20.313 1.00 89.25 273 LEU A O 1
ATOM 2200 N N . LYS A 1 274 ? -4.963 -6.510 22.336 1.00 92.25 274 LYS A N 1
ATOM 2201 C CA . LYS A 1 274 ? -5.300 -5.185 21.780 1.00 92.25 274 LYS A CA 1
ATOM 2202 C C . LYS A 1 274 ? -4.206 -4.185 22.083 1.00 92.25 274 LYS A C 1
ATOM 2204 O O . LYS A 1 274 ? -3.856 -3.955 23.240 1.00 92.25 274 LYS A O 1
ATOM 2209 N N . VAL A 1 275 ? -3.686 -3.577 21.032 1.00 93.56 275 VAL A N 1
ATOM 2210 C CA . VAL A 1 275 ? -2.639 -2.568 21.068 1.00 93.56 275 VAL A CA 1
ATOM 2211 C C . VAL A 1 275 ? -3.259 -1.252 20.636 1.00 93.56 275 VAL A C 1
ATOM 2213 O O . VAL A 1 275 ? -3.603 -1.079 19.473 1.00 93.56 275 VAL A O 1
ATOM 2216 N N . LYS A 1 276 ? -3.406 -0.303 21.560 1.00 92.38 276 LYS A N 1
ATOM 2217 C CA . LYS A 1 276 ? -3.899 1.036 21.212 1.00 92.38 276 LYS A CA 1
ATOM 2218 C C . LYS A 1 276 ? -2.738 1.986 21.004 1.00 92.38 276 LYS A C 1
ATOM 2220 O O . LYS A 1 276 ? -1.791 1.972 21.795 1.00 92.38 276 LYS A O 1
ATOM 2225 N N . TYR A 1 277 ? -2.824 2.805 19.963 1.00 91.69 277 TYR A N 1
ATOM 2226 C CA . TYR A 1 277 ? -1.780 3.755 19.598 1.00 91.69 277 TYR A CA 1
ATOM 2227 C C . TYR A 1 277 ? -2.360 5.151 19.310 1.00 91.69 277 TYR A C 1
ATOM 2229 O O . TYR A 1 277 ? -3.508 5.260 18.873 1.00 91.69 277 TYR A O 1
ATOM 2237 N N . PRO A 1 278 ? -1.601 6.239 19.541 1.00 89.50 278 PRO A N 1
ATOM 2238 C CA . PRO A 1 278 ? -2.075 7.591 19.264 1.00 89.50 278 PRO A CA 1
ATOM 2239 C C . PRO A 1 278 ? -2.412 7.781 17.781 1.00 89.50 278 PRO A C 1
ATOM 2241 O O . PRO A 1 278 ? -1.531 7.706 16.924 1.00 89.50 278 PRO A O 1
ATOM 2244 N N . ALA A 1 279 ? -3.670 8.107 17.475 1.00 86.06 279 ALA A N 1
ATOM 2245 C CA . ALA A 1 279 ? -4.114 8.378 16.105 1.00 86.06 279 ALA A CA 1
ATOM 2246 C C . ALA A 1 279 ? -3.290 9.500 15.441 1.00 86.06 279 ALA A C 1
ATOM 2248 O O . ALA A 1 279 ? -3.004 9.449 14.251 1.00 86.06 279 ALA A O 1
ATOM 2249 N N . SER A 1 280 ? -2.811 10.471 16.230 1.00 84.62 280 SER A N 1
ATOM 2250 C CA . SER A 1 280 ? -1.969 11.582 15.764 1.00 84.62 280 SER A CA 1
ATOM 2251 C C . SER A 1 280 ? -0.607 11.172 15.196 1.00 84.62 280 SER A C 1
ATOM 2253 O O . SER A 1 280 ? 0.087 12.022 14.644 1.00 84.62 280 SER A O 1
ATOM 2255 N N . ASN A 1 281 ? -0.194 9.913 15.363 1.00 82.56 281 ASN A N 1
ATOM 2256 C CA . ASN A 1 281 ? 1.063 9.409 14.809 1.00 82.56 281 ASN A CA 1
ATOM 2257 C C . ASN A 1 281 ? 0.989 9.204 13.289 1.00 82.56 281 ASN A C 1
ATOM 2259 O O . ASN A 1 281 ? 2.025 9.156 12.624 1.00 82.56 281 ASN A O 1
ATOM 2263 N N . LEU A 1 282 ? -0.222 9.079 12.740 1.00 83.38 282 LEU A N 1
ATOM 2264 C CA . LEU A 1 282 ? -0.472 8.834 11.326 1.00 83.38 282 LEU A CA 1
ATOM 2265 C C . LEU A 1 282 ? -1.313 9.969 10.739 1.00 83.38 282 LEU A C 1
ATOM 2267 O O . LEU A 1 282 ? -2.167 10.540 11.412 1.00 83.38 282 LEU A O 1
ATOM 2271 N N . ASN A 1 283 ? -1.094 10.272 9.459 1.00 77.25 283 ASN A N 1
ATOM 2272 C CA . ASN A 1 283 ? -1.960 11.206 8.732 1.00 77.25 283 ASN A CA 1
ATOM 2273 C C . ASN A 1 283 ? -3.360 10.608 8.522 1.00 77.25 283 ASN A C 1
ATOM 2275 O O . ASN A 1 283 ? -4.345 11.337 8.512 1.00 77.25 283 ASN A O 1
ATOM 2279 N N . GLN A 1 284 ? -3.423 9.283 8.369 1.00 80.56 284 GLN A N 1
ATOM 2280 C CA . GLN A 1 284 ? -4.640 8.491 8.249 1.00 80.56 284 GLN A CA 1
ATOM 2281 C C . GLN A 1 284 ? -4.521 7.312 9.227 1.00 80.56 284 GLN A C 1
ATOM 2283 O O . GLN A 1 284 ? -3.742 6.387 8.981 1.00 80.56 284 GLN A O 1
ATOM 2288 N N . PRO A 1 285 ? -5.174 7.381 10.399 1.00 86.50 285 PRO A N 1
ATOM 2289 C CA . PRO A 1 285 ? -5.205 6.274 11.345 1.00 86.50 285 PRO A CA 1
ATOM 2290 C C . PRO A 1 285 ? -5.993 5.090 10.767 1.00 86.50 285 PRO A C 1
ATOM 2292 O O . PRO A 1 285 ? -6.986 5.287 10.071 1.00 86.50 285 PRO A O 1
ATOM 2295 N N . ILE A 1 286 ? -5.556 3.867 11.065 1.00 90.12 286 ILE A N 1
ATOM 2296 C CA . ILE A 1 286 ? -6.102 2.633 10.494 1.00 90.12 286 ILE A CA 1
ATOM 2297 C C . ILE A 1 286 ? -6.191 1.559 11.575 1.00 90.12 286 ILE A C 1
ATOM 2299 O O . ILE A 1 286 ? -5.249 1.340 12.332 1.00 90.12 286 ILE A O 1
ATOM 2303 N N . GLU A 1 287 ? -7.320 0.870 11.659 1.00 92.69 287 GLU A N 1
ATOM 2304 C CA . GLU A 1 287 ? -7.434 -0.298 12.524 1.00 92.69 287 GLU A CA 1
ATOM 2305 C C . GLU A 1 287 ? -6.858 -1.525 11.807 1.00 92.69 287 GLU A C 1
ATOM 2307 O O . GLU A 1 287 ? -7.270 -1.847 10.693 1.00 92.69 287 GLU A O 1
ATOM 2312 N N . ILE A 1 288 ? -5.889 -2.212 12.417 1.00 93.25 288 ILE A N 1
ATOM 2313 C CA . ILE A 1 288 ? -5.231 -3.374 11.801 1.00 93.25 288 ILE A CA 1
ATOM 2314 C C . ILE A 1 288 ? -5.538 -4.625 12.608 1.00 93.25 288 ILE A C 1
ATOM 2316 O O . ILE A 1 288 ? -5.202 -4.717 13.787 1.00 93.25 288 ILE A O 1
ATOM 2320 N N . TYR A 1 289 ? -6.097 -5.622 11.937 1.00 91.06 289 TYR A N 1
ATOM 2321 C CA . TYR A 1 289 ? -6.376 -6.932 12.502 1.00 91.06 289 TYR A CA 1
ATOM 2322 C C . TYR A 1 289 ? -5.311 -7.920 12.029 1.00 91.06 289 TYR A C 1
ATOM 2324 O O . TYR A 1 289 ? -5.345 -8.421 10.902 1.00 91.06 289 TYR A O 1
ATOM 2332 N N . ASP A 1 290 ? -4.329 -8.176 12.891 1.00 88.25 290 ASP A N 1
ATOM 2333 C CA . ASP A 1 290 ? -3.212 -9.070 12.626 1.00 88.25 290 ASP A CA 1
ATOM 2334 C C . ASP A 1 290 ? -3.552 -10.519 12.988 1.00 88.25 290 ASP A C 1
ATOM 2336 O O . ASP A 1 290 ? -3.821 -10.837 14.149 1.00 88.25 290 ASP A O 1
ATOM 2340 N N . THR A 1 291 ? -3.494 -11.426 12.012 1.00 78.31 291 THR A N 1
ATOM 2341 C CA . THR A 1 291 ? -3.871 -12.838 12.210 1.00 78.31 291 THR A CA 1
ATOM 2342 C C . THR A 1 291 ? -2.662 -13.757 12.385 1.00 78.31 291 THR A C 1
ATOM 2344 O O . THR A 1 291 ? -1.681 -13.622 11.654 1.00 78.31 291 THR A O 1
ATOM 2347 N N . PRO A 1 292 ? -2.668 -14.739 13.303 1.00 72.00 292 PRO A N 1
ATOM 2348 C CA . PRO A 1 292 ? -1.612 -15.745 13.377 1.00 72.00 292 PRO A CA 1
ATOM 2349 C C . PRO A 1 292 ? -1.426 -16.450 12.031 1.00 72.00 292 PRO A C 1
ATOM 2351 O O . PRO A 1 292 ? -2.383 -16.644 11.285 1.00 72.00 292 PRO A O 1
ATOM 2354 N N . GLY A 1 293 ? -0.193 -16.867 11.727 1.00 62.38 293 GLY A N 1
ATOM 2355 C CA . GLY A 1 293 ? 0.067 -17.620 10.500 1.00 62.38 293 GLY A CA 1
ATOM 2356 C C . GLY A 1 293 ? -0.839 -18.866 10.426 1.00 62.38 293 GLY A C 1
ATOM 2357 O O . GLY A 1 293 ? -0.917 -19.599 11.415 1.00 62.38 293 GLY A O 1
ATOM 2358 N N . PRO A 1 294 ? -1.497 -19.138 9.290 1.00 52.94 294 PRO A N 1
ATOM 2359 C CA . PRO A 1 294 ? -2.546 -20.155 9.172 1.00 52.94 294 PRO A CA 1
ATOM 2360 C C . PRO A 1 294 ? -2.063 -21.588 9.429 1.00 52.94 294 PRO A C 1
ATOM 2362 O O . PRO A 1 294 ? -2.848 -22.410 9.889 1.00 52.94 294 PRO A O 1
ATOM 2365 N N . ASP A 1 295 ? -0.761 -21.869 9.285 1.00 51.97 295 ASP A N 1
ATOM 2366 C CA . ASP A 1 295 ? -0.137 -23.144 9.693 1.00 51.97 295 ASP A CA 1
ATOM 2367 C C . ASP A 1 295 ? -0.270 -23.442 11.203 1.00 51.97 295 ASP A C 1
ATOM 2369 O O . ASP A 1 295 ? 0.057 -24.534 11.667 1.00 51.97 295 ASP A O 1
ATOM 2373 N N . ARG A 1 296 ? -0.681 -22.449 12.002 1.00 51.78 296 ARG A N 1
ATOM 2374 C CA . ARG A 1 296 ? -0.889 -22.543 13.454 1.00 51.78 296 ARG A CA 1
ATOM 2375 C C . ARG A 1 296 ? -2.350 -22.364 13.858 1.00 51.78 296 ARG A C 1
ATOM 2377 O O . ARG A 1 296 ? -2.642 -22.346 15.053 1.00 51.78 296 ARG A O 1
ATOM 2384 N N . ALA A 1 297 ? -3.261 -22.236 12.895 1.00 45.56 297 ALA A N 1
ATOM 2385 C CA . ALA A 1 297 ? -4.667 -22.050 13.186 1.00 45.56 297 ALA A CA 1
ATOM 2386 C C . ALA A 1 297 ? -5.299 -23.372 13.659 1.00 45.56 297 ALA A C 1
ATOM 2388 O O . ALA A 1 297 ? -5.753 -24.189 12.864 1.00 45.56 297 ALA A O 1
ATOM 2389 N N . GLY A 1 298 ? -5.325 -23.598 14.975 1.00 50.38 298 GLY A N 1
ATOM 2390 C CA . GLY A 1 298 ? -6.314 -24.492 15.583 1.00 50.38 298 GLY A CA 1
ATOM 2391 C C . GLY A 1 298 ? -7.744 -23.970 15.359 1.00 50.38 298 GLY A C 1
ATOM 2392 O O . GLY A 1 298 ? -7.938 -22.853 14.878 1.00 50.38 298 GLY A O 1
ATOM 2393 N N . SER A 1 299 ? -8.760 -24.747 15.747 1.00 52.50 299 SER A N 1
ATOM 2394 C CA . SER A 1 299 ? -10.180 -24.410 15.523 1.00 52.50 299 SER A CA 1
ATOM 2395 C C . SER A 1 299 ? -10.609 -23.049 16.091 1.00 52.50 299 SER A C 1
ATOM 2397 O O . SER A 1 299 ? -11.490 -22.411 15.527 1.00 52.50 299 SER A O 1
ATOM 2399 N N . GLU A 1 300 ? -9.985 -22.570 17.173 1.00 52.72 300 GLU A N 1
ATOM 2400 C CA . GLU A 1 300 ? -10.305 -21.253 17.751 1.00 52.72 300 GLU A CA 1
ATOM 2401 C C . GLU A 1 300 ? -9.700 -20.075 16.967 1.00 52.72 300 GLU A C 1
ATOM 2403 O O . GLU A 1 300 ? -10.284 -18.997 16.939 1.00 52.72 300 GLU A O 1
ATOM 2408 N N . HIS A 1 301 ? -8.579 -20.269 16.265 1.00 59.41 301 HIS A N 1
ATOM 2409 C CA . HIS A 1 301 ? -7.991 -19.229 15.409 1.00 59.41 301 HIS A CA 1
ATOM 2410 C C . 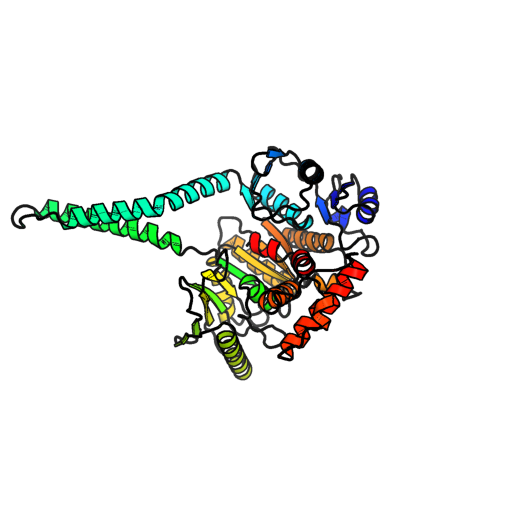HIS A 1 301 ? -8.740 -19.072 14.081 1.00 59.41 301 HIS A C 1
ATOM 2412 O O . HIS A 1 301 ? -8.764 -17.973 13.531 1.00 59.41 301 HIS A O 1
ATOM 2418 N N . ALA A 1 302 ? -9.385 -20.138 13.593 1.00 64.81 302 ALA A N 1
ATOM 2419 C CA . ALA A 1 302 ? -10.270 -20.067 12.430 1.00 64.81 302 ALA A CA 1
ATOM 2420 C C . ALA A 1 302 ? -11.442 -19.097 12.665 1.00 64.81 302 ALA A C 1
ATOM 2422 O O . ALA A 1 302 ? -11.785 -18.328 11.775 1.00 64.81 302 ALA A O 1
ATOM 2423 N N . LYS A 1 303 ? -11.969 -19.033 13.897 1.00 72.56 303 LYS A N 1
ATOM 2424 C CA . LYS A 1 303 ? -13.022 -18.074 14.255 1.00 72.56 303 LYS A CA 1
ATOM 2425 C C . LYS A 1 303 ? -12.584 -16.619 14.051 1.00 72.56 303 LYS A C 1
ATOM 2427 O O . LYS A 1 303 ? -13.338 -15.827 13.502 1.00 72.56 303 LYS A O 1
ATOM 2432 N N . TYR A 1 304 ? -11.367 -16.267 14.473 1.00 77.62 304 TYR A N 1
ATOM 2433 C CA . TYR A 1 304 ? -10.848 -14.905 14.296 1.00 77.62 304 TYR A CA 1
ATOM 2434 C C . TYR A 1 304 ? -10.561 -14.570 12.833 1.00 77.62 304 TYR A C 1
ATOM 2436 O O . TYR A 1 304 ? -10.665 -13.413 12.447 1.00 77.62 304 TYR A O 1
ATOM 2444 N N . PHE A 1 305 ? -10.220 -15.567 12.016 1.00 79.94 305 PHE A N 1
ATOM 2445 C CA . PHE A 1 305 ? -10.029 -15.380 10.580 1.00 79.94 305 PHE A CA 1
ATOM 2446 C C . PHE A 1 305 ? -11.323 -14.899 9.905 1.00 79.94 305 PHE A C 1
ATOM 2448 O O . PHE A 1 305 ? -11.315 -13.857 9.252 1.00 79.94 305 PHE A O 1
ATOM 2455 N N . GLU A 1 306 ? -12.427 -15.623 10.114 1.00 80.44 306 GLU A N 1
ATOM 2456 C CA . GLU A 1 306 ? -13.756 -15.271 9.590 1.00 80.44 306 GLU A CA 1
ATOM 2457 C C . GLU A 1 306 ? -14.237 -13.936 10.175 1.00 80.44 306 GLU A C 1
ATOM 2459 O O . GLU A 1 306 ? -14.625 -13.026 9.444 1.00 80.44 306 GLU A O 1
ATOM 2464 N N . GLU A 1 307 ? -14.121 -13.768 11.497 1.00 85.06 307 GLU A N 1
ATOM 2465 C CA . GLU A 1 307 ? -14.543 -12.554 12.200 1.00 85.06 307 GLU A CA 1
ATOM 2466 C C . GLU A 1 307 ? -13.833 -11.297 11.676 1.00 85.06 307 GLU A C 1
ATOM 2468 O O . GLU A 1 307 ? -14.474 -10.267 11.461 1.00 85.06 307 GLU A O 1
ATOM 2473 N N . TYR A 1 308 ? -12.518 -11.358 11.454 1.00 87.81 308 TYR A N 1
ATOM 2474 C CA . TYR A 1 308 ? -11.757 -10.211 10.959 1.00 87.81 308 TYR A CA 1
ATOM 2475 C C . TYR A 1 308 ? -12.033 -9.933 9.490 1.00 87.81 308 TYR A C 1
ATOM 2477 O O . TYR A 1 308 ? -12.116 -8.767 9.106 1.00 87.81 308 TYR A O 1
ATOM 2485 N N . LEU A 1 309 ? -12.244 -10.964 8.670 1.00 86.06 309 LEU A N 1
ATOM 2486 C CA . LEU A 1 309 ? -12.661 -10.754 7.289 1.00 86.06 309 LEU A CA 1
ATOM 2487 C C . LEU A 1 309 ? -14.019 -10.029 7.246 1.00 86.06 309 LEU A C 1
ATOM 2489 O O . LEU A 1 309 ? -14.167 -9.045 6.517 1.00 86.06 309 LEU A O 1
ATOM 2493 N N . GLN A 1 310 ? -14.975 -10.438 8.091 1.00 83.75 310 GLN A N 1
ATOM 2494 C CA . GLN A 1 310 ? -16.316 -9.844 8.231 1.00 83.75 310 GLN A CA 1
ATOM 2495 C C . GLN A 1 310 ? -16.307 -8.404 8.733 1.00 83.75 310 GLN A C 1
ATOM 2497 O O . GLN A 1 310 ? -17.027 -7.572 8.181 1.00 83.75 310 GLN A O 1
ATOM 2502 N N . LYS A 1 311 ? -15.479 -8.092 9.730 1.00 83.88 311 LYS A N 1
ATOM 2503 C CA . LYS A 1 311 ? -15.449 -6.766 10.361 1.00 83.88 311 LYS A CA 1
ATOM 2504 C C . LYS A 1 311 ? -14.713 -5.692 9.569 1.00 83.88 311 LYS A C 1
ATOM 2506 O O . LYS A 1 311 ? -14.966 -4.521 9.819 1.00 83.88 311 LYS A O 1
ATOM 2511 N N . THR A 1 312 ? -13.804 -6.074 8.674 1.00 87.06 312 THR A N 1
ATOM 2512 C CA . THR A 1 312 ? -12.869 -5.125 8.055 1.00 87.06 312 THR A CA 1
ATOM 2513 C C . THR A 1 312 ? -13.344 -4.577 6.715 1.00 87.06 312 THR A C 1
ATOM 2515 O O . THR A 1 312 ? -14.011 -5.273 5.941 1.00 87.06 312 THR A O 1
ATOM 2518 N N . ASP A 1 313 ? -12.964 -3.335 6.423 1.00 84.88 313 ASP A N 1
ATOM 2519 C CA . ASP A 1 313 ? -13.265 -2.645 5.167 1.00 84.88 313 ASP A CA 1
ATOM 2520 C C . ASP A 1 313 ? -12.448 -3.214 4.002 1.00 84.88 313 ASP A C 1
ATOM 2522 O O . ASP A 1 313 ? -12.981 -3.422 2.909 1.00 84.88 313 ASP A O 1
ATOM 2526 N N . CYS A 1 314 ? -11.169 -3.526 4.239 1.00 86.31 314 CYS A N 1
ATOM 2527 C CA . CYS A 1 314 ? -10.274 -4.087 3.231 1.00 86.31 314 CYS A CA 1
ATOM 2528 C C . CYS A 1 314 ? -9.508 -5.319 3.729 1.00 86.31 314 CYS A C 1
ATOM 2530 O O . CYS A 1 314 ? -9.324 -5.561 4.925 1.00 86.31 314 CYS A O 1
ATOM 2532 N N . THR A 1 315 ? -9.064 -6.137 2.776 1.00 91.12 315 THR A N 1
ATOM 2533 C CA . THR A 1 315 ? -8.305 -7.359 3.044 1.00 91.12 315 THR A CA 1
ATOM 2534 C C . THR A 1 315 ? -6.924 -7.252 2.426 1.00 91.12 315 THR A C 1
ATOM 2536 O O . THR A 1 315 ? -6.792 -7.075 1.215 1.00 91.12 315 THR A O 1
ATOM 2539 N N . VAL A 1 316 ? -5.900 -7.393 3.264 1.00 93.44 316 VAL A N 1
ATOM 2540 C CA . VAL A 1 316 ? -4.494 -7.377 2.870 1.00 93.44 316 VAL A CA 1
ATOM 2541 C C . VAL A 1 316 ? -3.927 -8.784 2.957 1.00 93.44 316 VAL A C 1
ATOM 2543 O O . VAL A 1 316 ? -3.877 -9.376 4.035 1.00 93.44 316 VAL A O 1
ATOM 2546 N N . PHE A 1 317 ? -3.429 -9.303 1.841 1.00 93.62 317 PHE A N 1
ATOM 2547 C CA . PHE A 1 317 ? -2.691 -10.560 1.812 1.00 93.62 317 PHE A CA 1
ATOM 2548 C C . PHE A 1 317 ? -1.205 -10.305 1.546 1.00 93.62 317 PHE A C 1
ATOM 2550 O O . PHE A 1 317 ? -0.830 -9.696 0.546 1.00 93.62 317 PHE A O 1
ATOM 2557 N N . VAL A 1 318 ? -0.339 -10.750 2.454 1.00 92.88 318 VAL A N 1
ATOM 2558 C CA . VAL A 1 318 ? 1.109 -10.541 2.366 1.00 92.88 318 VAL A CA 1
ATOM 2559 C C . VAL A 1 318 ? 1.776 -11.760 1.752 1.00 92.88 318 VAL A C 1
ATOM 2561 O O . VAL A 1 318 ? 1.758 -12.848 2.333 1.00 92.88 318 VAL A O 1
ATOM 2564 N N . MET A 1 319 ? 2.449 -11.540 0.628 1.00 91.38 319 MET A N 1
ATOM 2565 C CA . MET A 1 319 ? 3.187 -12.563 -0.107 1.00 91.38 319 MET A CA 1
ATOM 2566 C C . MET A 1 319 ? 4.678 -12.265 -0.132 1.00 91.38 319 MET A C 1
ATOM 2568 O O . MET A 1 319 ? 5.091 -11.109 -0.118 1.00 91.38 319 MET A O 1
ATOM 2572 N N . ASP A 1 320 ? 5.495 -13.312 -0.184 1.00 91.12 320 ASP A N 1
ATOM 2573 C CA . ASP A 1 320 ? 6.940 -13.182 -0.377 1.00 91.12 320 ASP A CA 1
ATOM 2574 C C . ASP A 1 320 ? 7.275 -13.161 -1.875 1.00 91.12 320 ASP A C 1
ATOM 2576 O O . ASP A 1 320 ? 6.992 -14.122 -2.594 1.00 91.12 320 ASP A O 1
ATOM 2580 N N . TYR A 1 321 ? 7.911 -12.081 -2.331 1.00 91.50 321 TYR A N 1
ATOM 2581 C CA . TYR A 1 321 ? 8.303 -11.862 -3.724 1.00 91.50 321 TYR A CA 1
ATOM 2582 C C . TYR A 1 321 ? 9.101 -13.029 -4.331 1.00 91.50 321 TYR A C 1
ATOM 2584 O O . TYR A 1 321 ? 8.926 -13.346 -5.506 1.00 91.50 321 TYR A O 1
ATOM 2592 N N . SER A 1 322 ? 9.936 -13.698 -3.530 1.00 86.75 322 SER A N 1
ATOM 2593 C CA . SER A 1 322 ? 10.829 -14.774 -3.989 1.00 86.75 322 SER A CA 1
ATOM 2594 C C . SER A 1 322 ? 10.163 -16.146 -4.138 1.00 86.75 322 SER A C 1
ATOM 2596 O O . SER A 1 322 ? 10.758 -17.059 -4.706 1.00 86.75 322 SER A O 1
ATOM 2598 N N . LYS A 1 323 ? 8.953 -16.336 -3.599 1.00 83.12 323 LYS A N 1
ATOM 2599 C CA . LYS A 1 323 ? 8.350 -17.674 -3.461 1.00 83.12 323 LYS A CA 1
ATOM 2600 C C . LYS A 1 323 ? 7.310 -18.026 -4.521 1.00 83.12 323 LYS A C 1
ATOM 2602 O O . LYS A 1 323 ? 6.936 -19.191 -4.592 1.00 83.12 323 LYS A O 1
ATOM 2607 N N . HIS A 1 324 ? 6.868 -17.050 -5.314 1.00 72.50 324 HIS A N 1
ATOM 2608 C CA . HIS A 1 324 ? 5.955 -17.230 -6.449 1.00 72.50 324 HIS A CA 1
ATOM 2609 C C . HIS A 1 324 ? 4.722 -18.115 -6.146 1.00 72.50 324 HIS A C 1
ATOM 2611 O O . HIS A 1 324 ? 4.542 -19.142 -6.789 1.00 72.50 324 HIS A O 1
ATOM 2617 N N . LEU A 1 325 ? 3.870 -17.692 -5.198 1.00 82.75 325 LEU A N 1
ATOM 2618 C CA . LEU A 1 325 ? 2.565 -18.302 -4.873 1.00 82.75 325 LEU A CA 1
ATOM 2619 C C . LEU A 1 325 ? 2.646 -19.790 -4.471 1.00 82.75 325 LEU A C 1
ATOM 2621 O O . LEU A 1 325 ? 2.393 -20.693 -5.262 1.00 82.75 325 LEU A O 1
ATOM 2625 N N . GLN A 1 326 ? 2.978 -20.052 -3.207 1.00 85.25 326 GLN A N 1
ATOM 2626 C CA . GLN A 1 326 ? 3.075 -21.419 -2.677 1.00 85.25 326 GLN A CA 1
ATOM 2627 C C . GLN A 1 326 ? 1.696 -22.074 -2.490 1.00 85.25 326 GLN A C 1
ATOM 2629 O O . GLN A 1 326 ? 0.716 -21.382 -2.227 1.00 85.25 326 GLN A O 1
ATOM 2634 N N . ASP A 1 327 ? 1.628 -23.410 -2.491 1.00 84.25 327 ASP A N 1
ATOM 2635 C CA . ASP A 1 327 ? 0.373 -24.158 -2.271 1.00 84.25 327 ASP A CA 1
ATOM 2636 C C . ASP A 1 327 ? -0.367 -23.722 -0.994 1.00 84.25 327 ASP A C 1
ATOM 2638 O O . ASP A 1 327 ? -1.580 -23.521 -1.003 1.00 84.25 327 ASP A O 1
ATOM 2642 N N . SER A 1 328 ? 0.368 -23.484 0.098 1.00 81.69 328 SER A N 1
ATOM 2643 C CA . SER A 1 328 ? -0.225 -22.994 1.345 1.00 81.69 328 SER A CA 1
ATOM 2644 C C . SER A 1 328 ? -0.803 -21.582 1.220 1.00 81.69 328 SER A C 1
ATOM 2646 O O . SER A 1 328 ? -1.795 -21.278 1.876 1.00 81.69 328 SER A O 1
ATOM 2648 N N . GLU A 1 329 ? -0.223 -20.720 0.377 1.00 86.25 329 GLU A N 1
ATOM 2649 C CA . GLU A 1 329 ? -0.769 -19.394 0.060 1.00 86.25 329 GLU A CA 1
ATOM 2650 C C . GLU A 1 329 ? -2.066 -19.532 -0.739 1.00 86.25 329 GLU A C 1
ATOM 2652 O O . GLU A 1 329 ? -3.065 -18.905 -0.386 1.00 86.25 329 GLU A O 1
ATOM 2657 N N . VAL A 1 330 ? -2.078 -20.411 -1.746 1.00 88.81 330 VAL A N 1
ATOM 2658 C CA . VAL A 1 330 ? -3.264 -20.719 -2.560 1.00 88.81 330 VAL A CA 1
ATOM 2659 C C . VAL A 1 330 ? -4.416 -21.234 -1.697 1.00 88.81 330 VAL A C 1
ATOM 2661 O O . VAL A 1 330 ? -5.552 -20.801 -1.882 1.00 88.81 330 VAL A O 1
ATOM 2664 N N . ASP A 1 331 ? -4.149 -22.119 -0.738 1.00 87.25 331 ASP A N 1
ATOM 2665 C CA . ASP A 1 331 ? -5.182 -22.668 0.146 1.00 87.25 331 ASP A CA 1
ATOM 2666 C C . ASP A 1 331 ? -5.842 -21.591 1.016 1.00 87.25 331 ASP A C 1
ATOM 2668 O O . ASP A 1 331 ? -7.060 -21.603 1.212 1.00 87.25 331 ASP A O 1
ATOM 2672 N N . ILE A 1 332 ? -5.063 -20.636 1.532 1.00 86.38 332 ILE A N 1
ATOM 2673 C CA . ILE A 1 332 ? -5.606 -19.515 2.314 1.00 86.38 332 ILE A CA 1
ATOM 2674 C C . ILE A 1 332 ? -6.408 -18.589 1.409 1.00 86.38 332 ILE A C 1
ATOM 2676 O O . ILE A 1 332 ? -7.515 -18.200 1.763 1.00 86.38 332 ILE A O 1
ATOM 2680 N N . LEU A 1 333 ? -5.871 -18.259 0.236 1.00 90.56 333 LEU A N 1
ATOM 2681 C CA . LEU A 1 333 ? -6.529 -17.402 -0.743 1.00 90.56 333 LEU A CA 1
ATOM 2682 C C . LEU A 1 333 ? -7.876 -17.987 -1.183 1.00 90.56 333 LEU A C 1
ATOM 2684 O O . LEU A 1 333 ? -8.872 -17.274 -1.195 1.00 90.56 333 LEU A O 1
ATOM 2688 N N . LYS A 1 334 ? -7.956 -19.297 -1.432 1.00 90.44 334 LYS A N 1
ATOM 2689 C CA . LYS A 1 334 ? -9.229 -19.977 -1.717 1.00 90.44 334 LYS A CA 1
ATOM 2690 C C . LYS A 1 334 ? -10.221 -19.882 -0.560 1.00 90.44 334 LYS A C 1
ATOM 2692 O O . LYS A 1 334 ? -11.406 -19.696 -0.807 1.00 90.44 334 LYS A O 1
ATOM 2697 N N . LYS A 1 335 ? -9.758 -19.977 0.692 1.00 88.25 335 LYS A N 1
ATOM 2698 C CA . LYS A 1 335 ? -10.623 -19.772 1.868 1.00 88.25 335 LYS A CA 1
ATOM 2699 C C . LYS A 1 335 ? -11.148 -18.340 1.949 1.00 88.25 335 LYS A C 1
ATOM 2701 O O . LYS A 1 335 ? -12.335 -18.165 2.182 1.00 88.25 335 LYS A O 1
ATOM 2706 N N . ILE A 1 336 ? -10.289 -17.340 1.722 1.00 89.12 336 ILE A N 1
ATOM 2707 C CA . ILE A 1 336 ? -10.702 -15.928 1.657 1.00 89.12 336 ILE A CA 1
ATOM 2708 C C . ILE A 1 336 ? -11.763 -15.751 0.567 1.00 89.12 336 ILE A C 1
ATOM 2710 O O . ILE A 1 336 ? -12.802 -15.157 0.828 1.00 89.12 336 ILE A O 1
ATOM 2714 N N . GLN A 1 337 ? -11.524 -16.294 -0.630 1.00 89.62 337 GLN A N 1
ATOM 2715 C CA . GLN A 1 337 ? -12.457 -16.191 -1.750 1.00 89.62 337 GLN A CA 1
ATOM 2716 C C . GLN A 1 337 ? -13.809 -16.855 -1.439 1.00 89.62 337 GLN A C 1
ATOM 2718 O O . GLN A 1 337 ? -14.839 -16.231 -1.658 1.00 89.62 337 GLN A O 1
ATOM 2723 N N . SER A 1 338 ? -13.815 -18.069 -0.870 1.00 88.50 338 SER A N 1
ATOM 2724 C CA . SER A 1 338 ? -15.053 -18.767 -0.475 1.00 88.50 338 SER A CA 1
ATOM 2725 C C . SER A 1 338 ? -15.862 -17.950 0.531 1.00 88.50 338 SER A C 1
ATOM 2727 O O . SER A 1 338 ? -17.064 -17.780 0.366 1.00 88.50 338 SER A O 1
ATOM 2729 N N . GLU A 1 339 ? -15.199 -17.390 1.545 1.00 86.00 339 GLU A N 1
ATOM 2730 C CA . GLU A 1 339 ? -15.861 -16.571 2.563 1.00 86.00 339 GLU A CA 1
ATOM 2731 C C . GLU A 1 339 ? -16.426 -15.270 1.967 1.00 86.00 339 GLU A C 1
ATOM 2733 O O . GLU A 1 339 ? -17.516 -14.841 2.355 1.00 86.00 339 GLU A O 1
ATOM 2738 N N . ILE A 1 340 ? -15.719 -14.664 1.000 1.00 85.19 340 ILE A N 1
ATOM 2739 C CA . ILE A 1 340 ? -16.204 -13.499 0.248 1.00 85.19 340 ILE A CA 1
ATOM 2740 C C . ILE A 1 340 ? -17.467 -13.858 -0.551 1.00 85.19 340 ILE A C 1
ATOM 2742 O O . ILE A 1 340 ? -18.462 -13.138 -0.467 1.00 85.19 340 ILE A O 1
ATOM 2746 N N . ASP A 1 341 ? -17.448 -14.973 -1.278 1.00 85.62 341 ASP A N 1
ATOM 2747 C CA . ASP A 1 341 ? -18.564 -15.401 -2.128 1.00 85.62 341 ASP A CA 1
ATOM 2748 C C . ASP A 1 341 ? -19.802 -15.826 -1.317 1.00 85.62 341 ASP A C 1
ATOM 2750 O O . ASP A 1 341 ? -20.936 -15.593 -1.740 1.00 85.62 341 ASP A O 1
ATOM 2754 N N . GLU A 1 342 ? -19.606 -16.441 -0.147 1.00 85.06 342 GLU A N 1
ATOM 2755 C CA . GLU A 1 342 ? -20.694 -16.945 0.701 1.00 85.06 342 GLU A CA 1
ATOM 2756 C C . GLU A 1 342 ? -21.376 -15.845 1.528 1.00 85.06 342 GLU A C 1
ATOM 2758 O O . GLU A 1 342 ? -22.596 -15.884 1.713 1.00 85.06 342 GLU A O 1
ATOM 2763 N N . ASN A 1 343 ? -20.616 -14.861 2.023 1.00 81.00 343 ASN A N 1
ATOM 2764 C CA . ASN A 1 343 ? -21.105 -13.932 3.050 1.00 81.00 343 ASN A CA 1
ATOM 2765 C C . ASN A 1 343 ? -21.279 -12.484 2.579 1.00 81.00 343 ASN A C 1
ATOM 2767 O O . ASN A 1 343 ? -21.851 -11.674 3.315 1.00 81.00 343 ASN A O 1
ATOM 2771 N N . TYR A 1 344 ? -20.835 -12.129 1.368 1.00 76.00 344 TYR A N 1
ATOM 2772 C CA . TYR A 1 344 ? -20.891 -10.748 0.892 1.00 76.00 344 TYR A CA 1
ATOM 2773 C C . TYR A 1 344 ? -21.693 -10.606 -0.388 1.00 76.00 344 TYR A C 1
ATOM 2775 O O . TYR A 1 344 ? -21.523 -11.312 -1.372 1.00 76.00 344 TYR A O 1
ATOM 2783 N N . THR A 1 345 ? -22.549 -9.588 -0.396 1.00 61.78 345 THR A N 1
ATOM 2784 C CA . THR A 1 345 ? -23.327 -9.203 -1.577 1.00 61.78 345 THR A CA 1
ATOM 2785 C C . THR A 1 345 ? -22.600 -8.191 -2.464 1.00 61.78 345 THR A C 1
ATOM 2787 O O . THR A 1 345 ? -23.118 -7.818 -3.513 1.00 61.78 345 THR A O 1
ATOM 2790 N N . LYS A 1 346 ? -21.462 -7.656 -2.006 1.00 65.75 346 LYS A N 1
ATOM 2791 C CA . LYS A 1 346 ? -20.643 -6.676 -2.727 1.00 65.75 346 LYS A CA 1
ATOM 2792 C C . LYS A 1 346 ? -19.235 -7.223 -2.885 1.00 65.75 346 LYS A C 1
ATOM 2794 O O . LYS A 1 346 ? -18.683 -7.761 -1.929 1.00 65.75 346 LYS A O 1
ATOM 2799 N N . ASP A 1 347 ? -18.661 -7.001 -4.059 1.00 68.75 347 ASP A N 1
ATOM 2800 C CA . ASP A 1 347 ? -17.289 -7.389 -4.355 1.00 68.75 347 ASP A CA 1
ATOM 2801 C C . ASP A 1 347 ? -16.316 -6.678 -3.394 1.00 68.75 347 ASP A C 1
ATOM 2803 O O . ASP A 1 347 ? -16.275 -5.444 -3.345 1.00 68.75 347 ASP A O 1
ATOM 2807 N N . LYS A 1 348 ? -15.519 -7.443 -2.640 1.00 80.12 348 LYS A N 1
ATOM 2808 C CA . LYS A 1 348 ? -14.401 -6.903 -1.855 1.00 80.12 348 LYS A CA 1
ATOM 2809 C C . LYS A 1 348 ? -13.154 -6.763 -2.722 1.00 80.12 348 LYS A C 1
ATOM 2811 O O . LYS A 1 348 ? -12.903 -7.579 -3.606 1.00 80.12 348 LYS A O 1
ATOM 2816 N N . VAL A 1 349 ? -12.360 -5.731 -2.445 1.00 86.31 349 VAL A N 1
ATOM 2817 C CA . VAL A 1 349 ? -11.043 -5.557 -3.064 1.00 86.31 349 VAL A CA 1
ATOM 2818 C C . VAL A 1 349 ? -10.011 -6.311 -2.234 1.00 86.31 349 VAL A C 1
ATOM 2820 O O . VAL A 1 349 ? -9.841 -6.035 -1.045 1.00 86.31 349 VAL A O 1
ATOM 2823 N N . LEU A 1 350 ? -9.311 -7.250 -2.867 1.00 92.50 350 LEU A N 1
ATOM 2824 C CA . LEU A 1 350 ? -8.137 -7.890 -2.287 1.00 92.50 350 LEU A CA 1
ATOM 2825 C C . LEU A 1 350 ? -6.897 -7.054 -2.618 1.00 92.50 350 LEU A C 1
ATOM 2827 O O . LEU A 1 350 ? -6.538 -6.884 -3.786 1.00 92.50 350 LEU A O 1
ATOM 2831 N N . ILE A 1 351 ? -6.212 -6.576 -1.584 1.00 95.12 351 ILE A N 1
ATOM 2832 C CA . ILE A 1 351 ? -4.927 -5.893 -1.718 1.00 95.12 351 ILE A CA 1
ATOM 2833 C C . ILE A 1 351 ? -3.827 -6.898 -1.392 1.00 95.12 351 ILE A C 1
ATOM 2835 O O . ILE A 1 351 ? -3.779 -7.462 -0.301 1.00 95.12 351 ILE A O 1
ATOM 2839 N N . VAL A 1 352 ? -2.912 -7.124 -2.326 1.00 95.81 352 VAL A N 1
ATOM 2840 C CA . VAL A 1 352 ? -1.773 -8.017 -2.125 1.00 95.81 352 VAL A CA 1
ATOM 2841 C C . VAL A 1 352 ? -0.508 -7.203 -1.940 1.00 95.81 352 VAL A C 1
ATOM 2843 O O . VAL A 1 352 ? -0.043 -6.534 -2.858 1.00 95.81 352 VAL A O 1
ATOM 2846 N N . ALA A 1 353 ? 0.078 -7.299 -0.753 1.00 96.38 353 ALA A N 1
ATOM 2847 C CA . ALA A 1 353 ? 1.397 -6.766 -0.463 1.00 96.38 353 ALA A CA 1
ATOM 2848 C C . ALA A 1 353 ? 2.453 -7.806 -0.859 1.00 96.38 353 ALA A C 1
ATOM 2850 O O . ALA A 1 353 ? 2.777 -8.709 -0.083 1.00 96.38 353 ALA A O 1
ATOM 2851 N N . LEU A 1 354 ? 2.989 -7.688 -2.075 1.00 95.75 354 LEU A N 1
ATOM 2852 C CA . LEU A 1 354 ? 4.063 -8.550 -2.563 1.00 95.75 354 LEU A CA 1
ATOM 2853 C C . LEU A 1 354 ? 5.396 -8.042 -2.001 1.00 95.75 354 LEU A C 1
ATOM 2855 O O . LEU A 1 354 ? 6.073 -7.199 -2.583 1.00 95.75 354 LEU A O 1
ATOM 2859 N N . ASN A 1 355 ? 5.716 -8.499 -0.799 1.00 95.44 355 ASN A N 1
ATOM 2860 C CA . ASN A 1 355 ? 6.786 -7.982 0.036 1.00 95.44 355 ASN A CA 1
ATOM 2861 C C . ASN A 1 355 ? 8.152 -8.585 -0.314 1.00 95.44 355 ASN A C 1
ATOM 2863 O O . ASN A 1 355 ? 8.243 -9.655 -0.908 1.00 95.44 355 ASN A O 1
ATOM 2867 N N . LYS A 1 356 ? 9.219 -7.941 0.168 1.00 93.69 356 LYS A N 1
ATOM 2868 C CA . LYS A 1 356 ? 10.626 -8.325 -0.025 1.00 93.69 356 LYS A CA 1
ATOM 2869 C C . LYS A 1 356 ? 11.147 -8.152 -1.449 1.00 93.69 356 LYS A C 1
ATOM 2871 O O . LYS A 1 356 ? 12.006 -8.909 -1.902 1.00 93.69 356 LYS A O 1
ATOM 2876 N N . ILE A 1 357 ? 10.676 -7.127 -2.156 1.00 93.31 357 ILE A N 1
ATOM 2877 C CA . ILE A 1 357 ? 11.215 -6.794 -3.486 1.00 93.31 357 ILE A CA 1
ATOM 2878 C C . ILE A 1 357 ? 12.705 -6.428 -3.443 1.00 93.31 357 ILE A C 1
ATOM 2880 O O . ILE A 1 357 ? 13.371 -6.443 -4.472 1.00 93.31 357 ILE A O 1
ATOM 2884 N N . ASP A 1 358 ? 13.251 -6.126 -2.262 1.00 91.25 358 ASP A N 1
ATOM 2885 C CA . ASP A 1 358 ? 14.687 -5.947 -2.048 1.00 91.25 358 ASP A CA 1
ATOM 2886 C C . ASP A 1 358 ? 15.519 -7.180 -2.442 1.00 91.25 358 ASP A C 1
ATOM 2888 O O . ASP A 1 358 ? 16.670 -7.031 -2.860 1.00 91.25 358 ASP A O 1
ATOM 2892 N N . LEU A 1 359 ? 14.930 -8.382 -2.420 1.00 90.50 359 LEU A N 1
ATOM 2893 C CA . LEU A 1 359 ? 15.578 -9.607 -2.898 1.00 90.50 359 LEU A CA 1
ATOM 2894 C C . LEU A 1 359 ? 15.894 -9.566 -4.399 1.00 90.50 359 LEU A C 1
ATOM 2896 O O . LEU A 1 359 ? 16.864 -10.188 -4.822 1.00 90.50 359 LEU A O 1
ATOM 2900 N N . ALA A 1 360 ? 15.181 -8.756 -5.192 1.00 88.06 360 ALA A N 1
ATOM 2901 C CA . ALA A 1 360 ? 15.511 -8.529 -6.602 1.00 88.06 360 ALA A CA 1
ATOM 2902 C C . ALA A 1 360 ? 16.922 -7.928 -6.803 1.00 88.06 360 ALA A C 1
ATOM 2904 O O . ALA A 1 360 ? 17.488 -8.008 -7.894 1.00 88.06 360 ALA A O 1
ATOM 2905 N N . PHE A 1 361 ? 17.504 -7.322 -5.762 1.00 84.00 361 PHE A N 1
ATOM 2906 C CA . PHE A 1 361 ? 18.843 -6.727 -5.801 1.00 84.00 361 PHE A CA 1
ATOM 2907 C C . PHE A 1 361 ? 19.930 -7.626 -5.231 1.00 84.00 361 PHE A C 1
ATOM 2909 O O . PHE A 1 361 ? 21.090 -7.505 -5.632 1.00 84.00 361 PHE A O 1
ATOM 2916 N N . SER A 1 362 ? 19.582 -8.455 -4.254 1.00 79.56 362 SER A N 1
ATOM 2917 C CA . SER A 1 362 ? 20.541 -9.166 -3.410 1.00 79.56 362 SER A CA 1
ATOM 2918 C C . SER A 1 362 ? 20.603 -10.663 -3.695 1.00 79.56 362 SER A C 1
ATOM 2920 O O . SER A 1 362 ? 21.639 -11.270 -3.428 1.00 79.56 362 SER A O 1
ATOM 2922 N N . ASP A 1 363 ? 19.556 -11.249 -4.281 1.00 80.75 363 ASP A N 1
ATOM 2923 C CA . ASP A 1 363 ? 19.492 -12.673 -4.585 1.00 80.75 363 ASP A CA 1
ATOM 2924 C C . ASP A 1 363 ? 19.578 -12.939 -6.094 1.00 80.75 363 ASP A C 1
ATOM 2926 O O . ASP A 1 363 ? 18.768 -12.469 -6.890 1.00 80.75 363 ASP A O 1
ATOM 2930 N N . ALA A 1 364 ? 20.578 -13.728 -6.495 1.00 76.94 364 ALA A N 1
ATOM 2931 C CA . ALA A 1 364 ? 20.791 -14.102 -7.889 1.00 76.94 364 ALA A CA 1
ATOM 2932 C C . ALA A 1 364 ? 19.727 -15.080 -8.420 1.00 76.94 364 ALA A C 1
ATOM 2934 O O . ALA A 1 364 ? 19.570 -15.184 -9.635 1.00 76.94 364 ALA A O 1
ATOM 2935 N N . GLY A 1 365 ? 19.033 -15.804 -7.531 1.00 76.12 365 GLY A N 1
ATOM 2936 C CA . GLY A 1 365 ? 17.947 -16.722 -7.888 1.00 76.12 365 GLY A CA 1
ATOM 2937 C C . GLY A 1 365 ? 16.579 -16.052 -8.029 1.00 76.12 365 GLY A C 1
ATOM 2938 O O . GLY A 1 365 ? 15.649 -16.679 -8.529 1.00 76.12 365 GLY A O 1
ATOM 2939 N N . THR A 1 366 ? 16.457 -14.792 -7.612 1.00 82.56 366 THR A N 1
ATOM 2940 C CA . THR A 1 366 ? 15.200 -14.045 -7.603 1.00 82.56 366 THR A CA 1
ATOM 2941 C C . THR A 1 366 ? 15.068 -13.183 -8.865 1.00 82.56 366 THR A C 1
ATOM 2943 O O . THR A 1 366 ? 16.017 -12.522 -9.292 1.00 82.56 366 THR A O 1
ATOM 2946 N N . SER A 1 367 ? 13.870 -13.163 -9.462 1.00 83.81 367 SER A N 1
ATOM 2947 C CA . SER A 1 367 ? 13.604 -12.373 -10.672 1.00 83.81 367 SER A CA 1
ATOM 2948 C C . SER A 1 367 ? 13.776 -10.874 -10.416 1.00 83.81 367 SER A C 1
ATOM 2950 O O . SER A 1 367 ? 13.341 -10.340 -9.396 1.00 83.81 367 SER A O 1
ATOM 2952 N N . ARG A 1 368 ? 14.380 -10.164 -11.372 1.00 85.62 368 ARG A N 1
ATOM 2953 C CA . ARG A 1 368 ? 14.579 -8.704 -11.313 1.00 85.62 368 ARG A CA 1
ATOM 2954 C C . ARG A 1 368 ? 13.399 -7.921 -11.875 1.00 85.62 368 ARG A C 1
ATOM 2956 O O . ARG A 1 368 ? 13.311 -6.707 -11.687 1.00 85.62 368 ARG A O 1
ATOM 2963 N N . ASN A 1 369 ? 12.499 -8.607 -12.569 1.00 88.50 369 ASN A N 1
ATOM 2964 C CA . ASN A 1 369 ? 11.347 -8.009 -13.214 1.00 88.50 369 ASN A CA 1
ATOM 2965 C C . ASN A 1 369 ? 10.138 -7.943 -12.267 1.00 88.50 369 ASN A C 1
ATOM 2967 O O . ASN A 1 369 ? 9.242 -8.787 -12.293 1.00 88.50 369 ASN A O 1
ATOM 2971 N N . ILE A 1 370 ? 10.112 -6.893 -11.444 1.00 91.25 370 ILE A N 1
ATOM 2972 C CA . ILE A 1 370 ? 9.068 -6.679 -10.434 1.00 91.25 370 ILE A CA 1
ATOM 2973 C C . ILE A 1 370 ? 7.667 -6.597 -11.064 1.00 91.25 370 ILE A C 1
ATOM 2975 O O . ILE A 1 370 ? 6.717 -7.148 -10.506 1.00 91.25 370 ILE A O 1
ATOM 2979 N N . VAL A 1 371 ? 7.526 -5.938 -12.223 1.00 92.88 371 VAL A N 1
ATOM 2980 C CA . VAL A 1 371 ? 6.233 -5.794 -12.920 1.00 92.88 371 VAL A CA 1
ATOM 2981 C C . VAL A 1 371 ? 5.729 -7.153 -13.398 1.00 92.88 371 VAL A C 1
ATOM 2983 O O . VAL A 1 371 ? 4.578 -7.489 -13.139 1.00 92.88 371 VAL A O 1
ATOM 2986 N N . ARG A 1 372 ? 6.598 -7.965 -14.016 1.00 92.00 372 ARG A N 1
ATOM 2987 C CA . ARG A 1 372 ? 6.247 -9.316 -14.477 1.00 92.00 372 ARG A CA 1
ATOM 2988 C C . ARG A 1 372 ? 5.771 -10.204 -13.339 1.00 92.00 372 ARG A C 1
ATOM 2990 O O . ARG A 1 372 ? 4.699 -10.781 -13.452 1.00 92.00 372 ARG A O 1
ATOM 2997 N N . ILE A 1 373 ? 6.511 -10.271 -12.228 1.00 92.56 373 ILE A N 1
ATOM 2998 C CA . ILE A 1 373 ? 6.073 -11.073 -11.073 1.00 92.56 373 I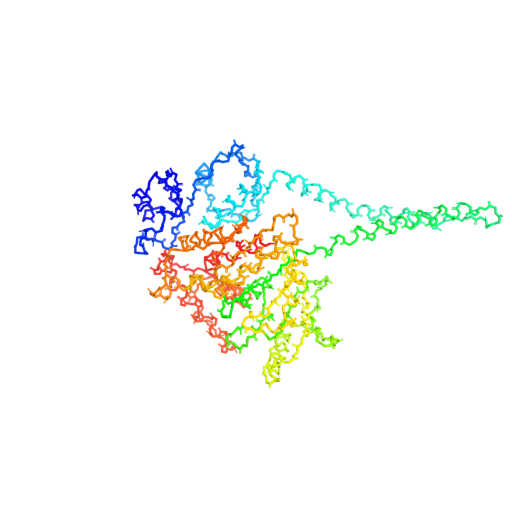LE A CA 1
ATOM 2999 C C . ILE A 1 373 ? 4.749 -10.549 -10.511 1.00 92.56 373 ILE A C 1
ATOM 3001 O O . ILE A 1 373 ? 3.872 -11.337 -10.171 1.00 92.56 373 ILE A O 1
ATOM 3005 N N . SER A 1 374 ? 4.574 -9.229 -10.431 1.00 94.69 374 SER A N 1
ATOM 3006 C CA . SER A 1 374 ? 3.332 -8.644 -9.916 1.00 94.69 374 SER A CA 1
ATOM 3007 C C . SER A 1 374 ? 2.124 -8.986 -10.795 1.00 94.69 374 SER A C 1
ATOM 3009 O O . SER A 1 374 ? 1.069 -9.322 -10.266 1.00 94.69 374 SER A O 1
ATOM 3011 N N . GLU A 1 375 ? 2.266 -8.928 -12.121 1.00 94.94 375 GLU A N 1
ATOM 3012 C CA . GLU A 1 375 ? 1.210 -9.306 -13.072 1.00 94.94 375 GLU A CA 1
ATOM 3013 C C . GLU A 1 375 ? 0.973 -10.822 -13.100 1.00 94.94 375 GLU A C 1
ATOM 3015 O O . GLU A 1 375 ? -0.176 -11.244 -13.167 1.00 94.94 375 GLU A O 1
ATOM 3020 N N . PHE A 1 376 ? 2.020 -11.646 -12.967 1.00 93.81 376 PHE A N 1
ATOM 3021 C CA . PHE A 1 376 ? 1.880 -13.095 -12.790 1.00 93.81 376 PHE A CA 1
ATOM 3022 C C . PHE A 1 376 ? 0.992 -13.416 -11.584 1.00 93.81 376 PHE A C 1
ATOM 3024 O O . PHE A 1 376 ? -0.028 -14.086 -11.727 1.00 93.81 376 PHE A O 1
ATOM 3031 N N . ILE A 1 377 ? 1.321 -12.868 -10.408 1.00 94.94 377 ILE A N 1
ATOM 3032 C CA . ILE A 1 377 ? 0.523 -13.063 -9.190 1.00 94.94 377 ILE A CA 1
ATOM 3033 C C . ILE A 1 377 ? -0.907 -12.554 -9.390 1.00 94.94 377 ILE A C 1
ATOM 3035 O O . ILE A 1 377 ? -1.863 -13.228 -9.011 1.00 94.94 377 ILE A O 1
ATOM 3039 N N . ARG A 1 378 ? -1.076 -11.387 -10.018 1.00 95.38 378 ARG A N 1
ATOM 3040 C CA . ARG A 1 378 ? -2.398 -10.820 -10.301 1.00 95.38 378 ARG A CA 1
ATOM 3041 C C . ARG A 1 378 ? -3.241 -11.731 -11.197 1.00 95.38 378 ARG A C 1
ATOM 3043 O O . ARG A 1 378 ? -4.429 -11.906 -10.929 1.00 95.38 378 ARG A O 1
ATOM 3050 N N . ASN A 1 379 ? -2.640 -12.317 -12.230 1.00 94.06 379 ASN A N 1
ATOM 3051 C CA . ASN A 1 379 ? -3.301 -13.252 -13.134 1.00 94.06 379 ASN A CA 1
ATOM 3052 C C . ASN A 1 379 ? -3.698 -14.549 -12.413 1.00 94.06 379 ASN A C 1
ATOM 3054 O O . ASN A 1 379 ? -4.833 -14.999 -12.544 1.00 94.06 379 ASN A O 1
ATOM 3058 N N . GLU A 1 380 ? -2.812 -15.103 -11.585 1.00 94.19 380 GLU A N 1
ATOM 3059 C CA . GLU A 1 380 ? -3.118 -16.299 -10.792 1.00 94.19 380 GLU A CA 1
ATOM 3060 C C . GLU A 1 380 ? -4.258 -16.064 -9.791 1.00 94.19 380 GLU A C 1
ATOM 3062 O O . GLU A 1 380 ? -5.144 -16.904 -9.645 1.00 94.19 380 GLU A O 1
ATOM 3067 N N . LEU A 1 381 ? -4.310 -14.896 -9.147 1.00 94.25 381 LEU A N 1
ATOM 3068 C CA . LEU A 1 381 ? -5.405 -14.542 -8.237 1.00 94.25 381 LEU A CA 1
ATOM 3069 C C . LEU A 1 381 ? -6.747 -14.410 -8.969 1.00 94.25 381 LEU A C 1
ATOM 3071 O O . LEU A 1 381 ? -7.772 -14.870 -8.465 1.00 94.25 381 LEU A O 1
ATOM 3075 N N . ARG A 1 382 ? -6.743 -13.855 -10.185 1.00 93.25 382 ARG A N 1
ATOM 3076 C CA . ARG A 1 382 ? -7.930 -13.841 -11.054 1.00 93.25 382 ARG A CA 1
ATOM 3077 C C . ARG A 1 382 ? -8.369 -15.254 -11.434 1.00 93.25 382 ARG A C 1
ATOM 3079 O O . ARG A 1 382 ? -9.563 -15.534 -11.406 1.00 93.25 382 ARG A O 1
ATOM 3086 N N . ASN A 1 383 ? -7.426 -16.158 -11.705 1.00 92.69 383 ASN A N 1
ATOM 3087 C CA . ASN A 1 383 ? -7.723 -17.569 -11.982 1.00 92.69 383 ASN A CA 1
ATOM 3088 C C . ASN A 1 383 ? -8.311 -18.304 -10.766 1.00 92.69 383 ASN A C 1
ATOM 3090 O O . ASN A 1 383 ? -9.117 -19.217 -10.937 1.00 92.69 383 ASN A O 1
ATOM 3094 N N . ILE A 1 384 ? -7.937 -17.908 -9.543 1.00 92.25 384 ILE A N 1
ATOM 3095 C CA . ILE A 1 384 ? -8.539 -18.421 -8.300 1.00 92.25 384 ILE A CA 1
ATOM 3096 C C . ILE A 1 384 ? -9.998 -17.955 -8.146 1.00 92.25 384 ILE A C 1
ATOM 3098 O O . ILE A 1 384 ? -10.792 -18.670 -7.538 1.00 92.25 384 ILE A O 1
ATOM 3102 N N . GLY A 1 385 ? -10.358 -16.803 -8.717 1.00 91.50 385 GLY A N 1
ATOM 3103 C CA . GLY A 1 385 ? -11.722 -16.263 -8.709 1.00 91.50 385 GLY A CA 1
ATOM 3104 C C . GLY A 1 385 ? -11.831 -14.829 -8.192 1.00 91.50 385 GLY A C 1
ATOM 3105 O O . GLY A 1 385 ? -12.906 -14.239 -8.270 1.00 91.50 385 GLY A O 1
ATOM 3106 N N . PHE A 1 386 ? -10.736 -14.231 -7.711 1.00 91.44 386 PHE A N 1
ATOM 3107 C CA . PHE A 1 386 ? -10.776 -12.858 -7.220 1.00 91.44 386 PHE A CA 1
ATOM 3108 C C . PHE A 1 386 ? -11.015 -11.872 -8.367 1.00 91.44 386 PHE A C 1
ATOM 3110 O O . PHE A 1 386 ? -10.161 -11.678 -9.237 1.00 91.44 386 PHE A O 1
ATOM 3117 N N . LYS A 1 387 ? -12.166 -11.198 -8.334 1.00 86.88 387 LYS A N 1
ATOM 3118 C CA . LYS A 1 387 ? -12.557 -10.217 -9.352 1.00 86.88 387 LYS A CA 1
ATOM 3119 C C . LYS A 1 387 ? -11.768 -8.907 -9.238 1.00 86.88 387 LYS A C 1
ATOM 3121 O O . LYS A 1 387 ? -11.177 -8.449 -10.215 1.00 86.88 387 LYS A O 1
ATOM 3126 N N . HIS A 1 388 ? -11.706 -8.331 -8.036 1.00 91.12 388 HIS A N 1
ATOM 3127 C CA . HIS A 1 388 ? -11.025 -7.061 -7.776 1.00 91.12 388 HIS A CA 1
ATOM 3128 C C . HIS A 1 388 ? -9.740 -7.279 -6.970 1.00 91.12 388 HIS A C 1
ATOM 3130 O O . HIS A 1 388 ? -9.778 -7.459 -5.753 1.00 91.12 388 HIS A O 1
ATOM 3136 N N . VAL A 1 389 ? -8.594 -7.238 -7.655 1.00 94.06 389 VAL A N 1
ATOM 3137 C CA . VAL A 1 389 ? -7.268 -7.444 -7.051 1.00 94.06 389 VAL A CA 1
ATOM 3138 C C . VAL A 1 389 ? -6.307 -6.334 -7.446 1.00 94.06 389 VAL A C 1
ATOM 3140 O O . VAL A 1 389 ? -6.144 -6.036 -8.637 1.00 94.06 389 VAL A O 1
ATOM 3143 N N . ILE A 1 390 ? -5.608 -5.802 -6.443 1.00 96.00 390 ILE A N 1
ATOM 3144 C CA . ILE A 1 390 ? -4.455 -4.917 -6.619 1.00 96.00 390 ILE A CA 1
ATOM 3145 C C . ILE A 1 390 ? -3.228 -5.591 -6.003 1.00 96.00 390 ILE A C 1
ATOM 3147 O O . ILE A 1 390 ? -3.210 -5.889 -4.813 1.00 96.00 390 ILE A O 1
ATOM 3151 N N . VAL A 1 391 ? -2.186 -5.809 -6.804 1.00 97.12 391 VAL A N 1
ATOM 3152 C CA . VAL A 1 391 ? -0.896 -6.345 -6.353 1.00 97.12 391 VAL A CA 1
ATOM 3153 C C . VAL A 1 391 ? 0.112 -5.209 -6.266 1.00 97.12 391 VAL A C 1
ATOM 3155 O O . VAL A 1 391 ? 0.423 -4.564 -7.269 1.00 97.12 391 VAL A O 1
ATOM 3158 N N . ILE A 1 392 ? 0.638 -4.977 -5.065 1.00 97.19 392 ILE A N 1
ATOM 3159 C CA . ILE A 1 392 ? 1.554 -3.883 -4.760 1.00 97.19 392 ILE A CA 1
ATOM 3160 C C . ILE A 1 392 ? 2.902 -4.474 -4.330 1.00 97.19 392 ILE A C 1
ATOM 3162 O O . ILE A 1 392 ? 3.025 -4.991 -3.216 1.00 97.19 392 ILE A O 1
ATOM 3166 N N . PRO A 1 393 ? 3.921 -4.429 -5.206 1.00 95.88 393 PRO A N 1
ATOM 3167 C CA . PRO A 1 393 ? 5.262 -4.896 -4.881 1.00 95.88 393 PRO A CA 1
ATOM 3168 C C . PRO A 1 393 ? 5.941 -3.926 -3.917 1.00 95.88 393 PRO A C 1
ATOM 3170 O O . PRO A 1 393 ? 6.167 -2.780 -4.299 1.00 95.88 393 PRO A O 1
ATOM 3173 N N . ILE A 1 394 ? 6.295 -4.373 -2.706 1.00 96.62 394 ILE A N 1
ATOM 3174 C CA . ILE A 1 394 ? 6.864 -3.524 -1.649 1.00 96.62 394 ILE A CA 1
ATOM 3175 C C . ILE A 1 394 ? 8.131 -4.086 -0.990 1.00 96.62 394 ILE A C 1
ATOM 3177 O O . ILE A 1 394 ? 8.380 -5.291 -0.980 1.00 96.62 394 ILE A O 1
ATOM 3181 N N . SER A 1 395 ? 8.915 -3.211 -0.355 1.00 95.44 395 SER A N 1
ATOM 3182 C CA . SER A 1 395 ? 9.888 -3.613 0.674 1.00 95.44 395 SER A CA 1
ATOM 3183 C C . SER A 1 395 ? 9.572 -2.918 1.993 1.00 95.44 395 SER A C 1
ATOM 3185 O O . SER A 1 395 ? 9.965 -1.775 2.230 1.00 95.44 395 SER A O 1
ATOM 3187 N N . ALA A 1 396 ? 8.865 -3.627 2.874 1.00 95.25 396 ALA A N 1
ATOM 3188 C CA . ALA A 1 396 ? 8.531 -3.109 4.198 1.00 95.25 396 ALA A CA 1
ATOM 3189 C C . ALA A 1 396 ? 9.776 -2.870 5.065 1.00 95.25 396 ALA A C 1
ATOM 3191 O O . ALA A 1 396 ? 9.827 -1.914 5.834 1.00 95.25 396 ALA A O 1
ATOM 3192 N N . MET A 1 397 ? 10.798 -3.720 4.916 1.00 93.75 397 MET A N 1
ATOM 3193 C CA . MET A 1 397 ? 12.043 -3.612 5.675 1.00 93.75 397 MET A CA 1
ATOM 3194 C C . MET A 1 397 ? 12.825 -2.356 5.301 1.00 93.75 397 MET A C 1
ATOM 3196 O O . MET A 1 397 ? 13.157 -1.567 6.182 1.00 93.75 397 MET A O 1
ATOM 3200 N N . TRP A 1 398 ? 13.085 -2.140 4.006 1.00 94.00 398 TRP A N 1
ATOM 3201 C CA . TRP A 1 398 ? 13.773 -0.927 3.565 1.00 94.00 398 TRP A CA 1
ATOM 3202 C C . TRP A 1 398 ? 12.980 0.324 3.929 1.00 94.00 398 TRP A C 1
ATOM 3204 O O . TRP A 1 398 ? 13.579 1.300 4.368 1.00 94.00 398 TRP A O 1
ATOM 3214 N N . TYR A 1 399 ? 11.648 0.294 3.817 1.00 95.44 399 TYR A N 1
ATOM 3215 C CA . TYR A 1 399 ? 10.824 1.441 4.186 1.00 95.44 399 TYR A CA 1
ATOM 3216 C C . TYR A 1 399 ? 10.989 1.769 5.669 1.00 95.44 399 TYR A C 1
ATOM 3218 O O . TYR A 1 399 ? 11.355 2.892 6.011 1.00 95.44 399 TYR A O 1
ATOM 3226 N N . PHE A 1 400 ? 10.803 0.770 6.537 1.00 93.44 400 PHE A N 1
ATOM 3227 C CA . PHE A 1 400 ? 10.932 0.936 7.979 1.00 93.44 400 PHE A CA 1
ATOM 3228 C C . PHE A 1 400 ? 12.319 1.472 8.360 1.00 93.44 400 PHE A C 1
ATOM 3230 O O . PHE A 1 400 ? 12.413 2.475 9.064 1.00 93.44 400 PHE A O 1
ATOM 3237 N N . TYR A 1 401 ? 13.394 0.896 7.817 1.00 93.50 401 TYR A N 1
ATOM 3238 C CA . TYR A 1 401 ? 14.766 1.345 8.083 1.00 93.50 401 TYR A CA 1
ATOM 3239 C C . TYR A 1 401 ? 15.039 2.758 7.563 1.00 93.50 401 TYR A C 1
ATOM 3241 O O . TYR A 1 401 ? 15.596 3.580 8.285 1.00 93.50 401 TYR A O 1
ATOM 3249 N N . GLY A 1 402 ? 14.591 3.087 6.349 1.00 94.00 402 GLY A N 1
ATOM 3250 C CA . GLY A 1 402 ? 14.703 4.441 5.810 1.00 94.00 402 GLY A CA 1
ATOM 3251 C C . GLY A 1 402 ? 13.977 5.467 6.680 1.00 94.00 402 GLY A C 1
ATOM 3252 O O . GLY A 1 402 ? 14.531 6.520 6.997 1.00 94.00 402 GLY A O 1
ATOM 3253 N N . THR A 1 403 ? 12.757 5.152 7.127 1.00 92.38 403 THR A N 1
ATOM 3254 C CA . THR A 1 403 ? 12.004 6.032 8.032 1.00 92.38 403 THR A CA 1
ATOM 3255 C C . THR A 1 403 ? 12.652 6.155 9.408 1.00 92.38 403 THR A C 1
ATOM 3257 O O . THR A 1 403 ? 12.728 7.267 9.928 1.00 92.38 403 THR A O 1
ATOM 3260 N N . TYR A 1 404 ? 13.192 5.060 9.953 1.00 91.06 404 TYR A N 1
ATOM 3261 C CA . TYR A 1 404 ? 13.931 5.056 11.213 1.00 91.06 404 TYR A CA 1
ATOM 3262 C C . TYR A 1 404 ? 15.131 6.008 11.145 1.00 91.06 404 TYR A C 1
ATOM 3264 O O . TYR A 1 404 ? 15.278 6.868 12.014 1.00 91.06 404 TYR A O 1
ATOM 3272 N N . ILE A 1 405 ? 15.931 5.925 10.073 1.00 92.81 405 ILE A N 1
ATOM 3273 C CA . ILE A 1 405 ? 17.079 6.814 9.859 1.00 92.81 405 ILE A CA 1
ATOM 3274 C C . ILE A 1 405 ? 16.637 8.277 9.746 1.00 92.81 405 ILE A C 1
ATOM 3276 O O . ILE A 1 405 ? 17.231 9.128 10.398 1.00 92.81 405 ILE A O 1
ATOM 3280 N N . LYS A 1 406 ? 15.567 8.597 9.000 1.00 92.31 406 LYS A N 1
ATOM 3281 C CA . LYS A 1 406 ? 15.064 9.987 8.920 1.00 92.31 406 LYS A CA 1
ATOM 3282 C C . LYS A 1 406 ? 14.626 10.544 10.274 1.00 92.31 406 LYS A C 1
ATOM 3284 O O . LYS A 1 406 ? 14.746 11.745 10.495 1.00 92.31 406 LYS A O 1
ATOM 3289 N N . GLN A 1 407 ? 14.080 9.698 11.145 1.00 89.44 407 GLN A N 1
ATOM 3290 C CA . GLN A 1 407 ? 13.607 10.103 12.468 1.00 89.44 407 GLN A CA 1
ATOM 3291 C C . GLN A 1 407 ? 14.764 10.307 13.457 1.00 89.44 407 GLN A C 1
ATOM 3293 O O . GLN A 1 407 ? 14.775 11.307 14.170 1.00 89.44 407 GLN A O 1
ATOM 3298 N N . HIS A 1 408 ? 15.739 9.395 13.481 1.00 89.94 408 HIS A N 1
ATOM 3299 C CA . HIS A 1 408 ? 16.828 9.399 14.468 1.00 89.94 408 HIS A CA 1
ATOM 3300 C C . HIS A 1 408 ? 18.052 10.209 14.014 1.00 89.94 408 HIS A C 1
ATOM 3302 O O . HIS A 1 408 ? 18.751 10.794 14.840 1.00 89.94 408 HIS A O 1
ATOM 3308 N N . TYR A 1 409 ? 18.272 10.315 12.701 1.00 92.19 409 TYR A N 1
ATOM 3309 C CA . TYR A 1 409 ? 19.396 11.017 12.076 1.00 92.19 409 TYR A CA 1
ATOM 3310 C C . TYR A 1 409 ? 18.914 12.021 11.016 1.00 92.19 409 TYR A C 1
ATOM 3312 O O . TYR A 1 409 ? 19.280 11.915 9.846 1.00 92.19 409 TYR A O 1
ATOM 3320 N N . PRO A 1 410 ? 18.125 13.047 11.391 1.00 91.81 410 PRO A N 1
ATOM 3321 C CA . PRO A 1 410 ? 17.488 13.962 10.435 1.00 91.81 410 PRO A CA 1
ATOM 3322 C C . PRO A 1 410 ? 18.477 14.788 9.594 1.00 91.81 410 PRO A C 1
ATOM 3324 O O . PRO A 1 410 ? 18.102 15.329 8.557 1.00 91.81 410 PRO A O 1
ATOM 3327 N N . ASN A 1 411 ? 19.736 14.888 10.031 1.00 92.44 411 ASN A N 1
ATOM 3328 C CA . ASN A 1 411 ? 20.799 15.584 9.305 1.00 92.44 411 ASN A CA 1
ATOM 3329 C C . ASN A 1 411 ? 21.439 14.722 8.203 1.00 92.44 411 ASN A C 1
ATOM 3331 O O . ASN A 1 411 ? 22.160 15.257 7.364 1.00 92.44 411 ASN A O 1
ATOM 3335 N N . ILE A 1 412 ? 21.195 13.408 8.202 1.00 92.00 412 ILE A N 1
ATOM 3336 C CA . ILE A 1 412 ? 21.712 12.489 7.190 1.00 92.00 412 ILE A CA 1
ATOM 3337 C C . ILE A 1 412 ? 20.716 12.418 6.035 1.00 92.00 412 ILE A C 1
ATOM 3339 O O . ILE A 1 412 ? 19.590 11.946 6.188 1.00 92.00 412 ILE A O 1
ATOM 3343 N N . ASN A 1 413 ? 21.144 12.881 4.860 1.00 90.75 413 ASN A N 1
ATOM 3344 C CA . ASN A 1 413 ? 20.345 12.795 3.639 1.00 90.75 413 ASN A CA 1
ATOM 3345 C C . ASN A 1 413 ? 20.927 11.792 2.637 1.00 90.75 413 ASN A C 1
ATOM 3347 O O . ASN A 1 413 ? 20.182 10.966 2.109 1.00 90.75 413 ASN A O 1
ATOM 3351 N N . GLU A 1 414 ? 22.235 11.842 2.366 1.00 94.94 414 GLU A N 1
ATOM 3352 C CA . GLU A 1 414 ? 22.893 10.864 1.498 1.00 94.94 414 GLU A CA 1
ATOM 3353 C C . GLU A 1 414 ? 23.239 9.596 2.285 1.00 94.94 414 GLU A C 1
ATOM 3355 O O . GLU A 1 414 ? 23.780 9.661 3.385 1.00 94.94 414 GLU A O 1
ATOM 3360 N N . ILE A 1 415 ? 22.972 8.423 1.702 1.00 95.00 415 ILE A N 1
ATOM 3361 C CA . ILE A 1 415 ? 23.207 7.129 2.365 1.00 95.00 415 ILE A CA 1
ATOM 3362 C C . ILE A 1 415 ? 24.687 6.932 2.716 1.00 95.00 415 ILE A C 1
ATOM 3364 O O . ILE A 1 415 ? 24.998 6.301 3.717 1.00 95.00 415 ILE A O 1
ATOM 3368 N N . LYS A 1 416 ? 25.608 7.488 1.921 1.00 93.00 416 LYS A N 1
ATOM 3369 C CA . LYS A 1 416 ? 27.056 7.360 2.153 1.00 93.00 416 LYS A CA 1
ATOM 3370 C C . LYS A 1 416 ? 27.512 7.983 3.483 1.00 93.00 416 LYS A C 1
ATOM 3372 O O . LYS A 1 416 ? 28.537 7.568 4.005 1.00 93.00 416 LYS A O 1
ATOM 3377 N N . ASP A 1 417 ? 26.772 8.972 3.990 1.00 93.88 417 ASP A N 1
ATOM 3378 C CA . ASP A 1 417 ? 27.127 9.711 5.205 1.00 93.88 417 ASP A CA 1
ATOM 3379 C C . ASP A 1 417 ? 26.762 8.907 6.470 1.00 93.88 417 ASP A C 1
ATOM 3381 O O . ASP A 1 417 ? 27.144 9.273 7.579 1.00 93.88 417 ASP A O 1
ATOM 3385 N N . LEU A 1 418 ? 26.055 7.777 6.320 1.00 92.88 418 LEU A N 1
ATOM 3386 C CA . LEU A 1 418 ? 25.796 6.842 7.418 1.00 92.88 418 LEU A CA 1
ATOM 3387 C C . LEU A 1 418 ? 27.065 6.177 7.953 1.00 92.88 418 LEU A C 1
ATOM 3389 O O . LEU A 1 418 ? 27.080 5.788 9.117 1.00 92.88 418 LEU A O 1
ATOM 3393 N N . ALA A 1 419 ? 28.133 6.116 7.155 1.00 89.38 419 ALA A N 1
ATOM 3394 C CA . ALA A 1 419 ? 29.414 5.561 7.579 1.00 89.38 419 ALA A CA 1
ATOM 3395 C C . ALA A 1 419 ? 30.037 6.335 8.757 1.00 89.38 419 ALA A C 1
ATOM 3397 O O . ALA A 1 419 ? 30.848 5.781 9.499 1.00 89.38 419 ALA A O 1
ATOM 3398 N N . ASP A 1 420 ? 29.650 7.605 8.935 1.00 90.06 420 ASP A N 1
ATOM 3399 C CA . ASP A 1 420 ? 30.125 8.475 10.015 1.00 90.06 420 ASP A CA 1
ATOM 3400 C C . ASP A 1 420 ? 29.237 8.407 11.274 1.00 90.06 420 ASP A C 1
ATOM 3402 O O . ASP A 1 420 ? 29.554 9.013 12.303 1.00 90.06 420 ASP A O 1
ATOM 3406 N N . VAL A 1 421 ? 28.112 7.686 11.218 1.00 91.69 421 VAL A N 1
ATOM 3407 C CA . VAL A 1 421 ? 27.188 7.534 12.346 1.00 91.69 421 VAL A CA 1
ATOM 3408 C C . VAL A 1 421 ? 27.727 6.498 13.329 1.00 91.69 421 VAL A C 1
ATOM 3410 O O . VAL A 1 421 ? 28.146 5.410 12.947 1.00 91.69 421 VAL A O 1
ATOM 3413 N N . ILE A 1 422 ? 27.675 6.821 14.624 1.00 88.94 422 ILE A N 1
ATOM 3414 C CA . ILE A 1 422 ? 28.004 5.889 15.707 1.00 88.94 422 ILE A CA 1
ATOM 3415 C C . ILE A 1 422 ? 26.692 5.276 16.224 1.00 88.94 422 ILE A C 1
ATOM 3417 O O . ILE A 1 422 ? 25.915 6.003 16.848 1.00 88.94 422 ILE A O 1
ATOM 3421 N N . PRO A 1 423 ? 26.430 3.975 15.992 1.00 88.62 423 PRO A N 1
ATOM 3422 C CA . PRO A 1 423 ? 25.219 3.315 16.473 1.00 88.62 423 PRO A CA 1
ATOM 3423 C C . PRO A 1 423 ? 25.205 3.203 18.002 1.00 88.62 423 PRO A C 1
ATOM 3425 O O . PRO A 1 423 ? 26.233 2.940 18.629 1.00 88.62 423 PRO A O 1
ATOM 3428 N N . ASN A 1 424 ? 24.026 3.326 18.606 1.00 87.31 424 ASN A N 1
ATOM 3429 C CA . ASN A 1 424 ? 23.818 3.185 20.048 1.00 87.31 424 ASN A CA 1
ATOM 3430 C C . ASN A 1 424 ? 23.482 1.743 20.462 1.00 87.31 424 ASN A C 1
ATOM 3432 O O . ASN A 1 424 ? 23.552 1.418 21.650 1.00 87.31 424 ASN A O 1
ATOM 3436 N N . SER A 1 425 ? 23.110 0.876 19.511 1.00 86.19 425 SER A N 1
ATOM 3437 C CA . SER A 1 425 ? 22.756 -0.525 19.769 1.00 86.19 425 SER A CA 1
ATOM 3438 C C . SER A 1 425 ? 23.141 -1.469 18.612 1.00 86.19 425 SER A C 1
ATOM 3440 O O . SER A 1 425 ? 23.405 -1.015 17.491 1.00 86.19 425 SER A O 1
ATOM 3442 N N . PRO A 1 426 ? 23.174 -2.796 18.852 1.00 86.00 426 PRO A N 1
ATOM 3443 C CA . PRO A 1 426 ? 23.345 -3.791 17.793 1.00 86.00 426 PRO A CA 1
ATOM 3444 C C . PRO A 1 426 ? 22.253 -3.716 16.718 1.00 86.00 426 PRO A C 1
ATOM 3446 O O . PRO A 1 426 ? 22.564 -3.756 15.534 1.00 86.00 426 PRO A O 1
ATOM 3449 N N . GLU A 1 427 ? 20.992 -3.527 17.111 1.00 84.06 427 GLU A N 1
ATOM 3450 C CA . GLU A 1 427 ? 19.869 -3.403 16.172 1.00 84.06 427 GLU A CA 1
ATOM 3451 C C . GLU A 1 427 ? 20.041 -2.184 15.261 1.00 84.06 427 GLU A C 1
ATOM 3453 O O . GLU A 1 427 ? 19.804 -2.252 14.058 1.00 84.06 427 GLU A O 1
ATOM 3458 N N . GLU A 1 428 ? 20.507 -1.067 15.820 1.00 88.75 428 GLU A N 1
ATOM 3459 C CA . GLU A 1 428 ? 20.797 0.136 15.044 1.00 88.75 428 GLU A CA 1
ATOM 3460 C C . GLU A 1 428 ? 21.974 -0.068 14.079 1.00 88.75 428 GLU A C 1
ATOM 3462 O O . GLU A 1 428 ? 21.948 0.423 12.949 1.00 88.75 428 GLU A O 1
ATOM 3467 N N . THR A 1 429 ? 22.973 -0.853 14.490 1.00 91.06 429 THR A N 1
ATOM 3468 C CA . THR A 1 429 ? 24.093 -1.253 13.624 1.00 91.06 429 THR A CA 1
ATOM 3469 C C . THR A 1 429 ? 23.596 -2.059 12.421 1.00 91.06 429 THR A C 1
ATOM 3471 O O . THR A 1 429 ? 24.018 -1.802 11.289 1.00 91.06 429 THR A O 1
ATOM 3474 N N . ASP A 1 430 ? 22.667 -2.992 12.639 1.00 90.38 430 ASP A N 1
ATOM 3475 C CA . ASP A 1 430 ? 22.069 -3.798 11.572 1.00 90.38 430 ASP A CA 1
ATOM 3476 C C . ASP A 1 430 ? 21.257 -2.931 10.599 1.00 90.38 430 ASP A C 1
ATOM 3478 O O . ASP A 1 430 ? 21.408 -3.062 9.381 1.00 90.38 430 ASP A O 1
ATOM 3482 N N . ILE A 1 431 ? 20.448 -1.997 11.117 1.00 91.75 431 ILE A N 1
ATOM 3483 C CA . ILE A 1 431 ? 19.676 -1.043 10.304 1.00 91.75 431 ILE A CA 1
ATOM 3484 C C . ILE A 1 431 ? 20.607 -0.238 9.393 1.00 91.75 431 ILE A C 1
ATOM 3486 O O . ILE A 1 431 ? 20.399 -0.206 8.177 1.00 91.75 431 ILE A O 1
ATOM 3490 N N . ILE A 1 432 ? 21.641 0.388 9.966 1.00 94.12 432 ILE A N 1
ATOM 3491 C CA . ILE A 1 432 ? 22.601 1.208 9.217 1.00 94.12 432 ILE A CA 1
ATOM 3492 C C . ILE A 1 432 ? 23.285 0.363 8.138 1.00 94.12 432 ILE A C 1
ATOM 3494 O O . ILE A 1 432 ? 23.268 0.735 6.964 1.00 94.12 432 ILE A O 1
ATOM 3498 N N . THR A 1 433 ? 23.772 -0.825 8.499 1.00 93.50 433 THR A N 1
ATOM 3499 C CA . THR A 1 433 ? 24.453 -1.741 7.572 1.00 93.50 433 THR A CA 1
ATOM 3500 C C . THR A 1 433 ? 23.559 -2.137 6.391 1.00 93.50 433 THR A C 1
ATOM 3502 O O . THR A 1 433 ? 24.001 -2.170 5.237 1.00 93.50 433 THR A O 1
ATOM 3505 N N . VAL A 1 434 ? 22.281 -2.440 6.640 1.00 92.75 434 VAL A N 1
ATOM 3506 C CA . VAL A 1 434 ? 21.326 -2.789 5.576 1.00 92.75 434 VAL A CA 1
ATOM 3507 C C . VAL A 1 434 ? 21.065 -1.596 4.654 1.00 92.75 434 VAL A C 1
ATOM 3509 O O . VAL A 1 434 ? 21.038 -1.765 3.429 1.00 92.75 434 VAL A O 1
ATOM 3512 N N . VAL A 1 435 ? 20.905 -0.391 5.204 1.00 94.50 435 VAL A N 1
ATOM 3513 C CA . VAL A 1 435 ? 20.676 0.831 4.417 1.00 94.50 435 VAL A CA 1
ATOM 3514 C C . VAL A 1 435 ? 21.898 1.171 3.555 1.00 94.50 435 VAL A C 1
ATOM 3516 O O . VAL A 1 435 ? 21.742 1.447 2.364 1.00 94.50 435 VAL A O 1
ATOM 3519 N N . GLU A 1 436 ? 23.116 1.059 4.088 1.00 93.69 436 GLU A N 1
ATOM 3520 C CA . GLU A 1 436 ? 24.358 1.271 3.331 1.00 93.69 436 GLU A CA 1
ATOM 3521 C C . GLU A 1 436 ? 24.521 0.277 2.173 1.00 93.69 436 GLU A C 1
ATOM 3523 O O . GLU A 1 436 ? 24.788 0.662 1.026 1.00 93.69 436 GLU A O 1
ATOM 3528 N N . ASN A 1 437 ? 24.302 -1.015 2.439 1.00 91.50 437 ASN A N 1
ATOM 3529 C CA . ASN A 1 437 ? 24.325 -2.056 1.409 1.00 91.50 437 ASN A CA 1
ATOM 3530 C C . ASN A 1 437 ? 23.288 -1.789 0.313 1.00 91.50 437 ASN A C 1
ATOM 3532 O O . ASN A 1 437 ? 23.557 -1.979 -0.878 1.00 91.50 437 ASN A O 1
ATOM 3536 N N . THR A 1 438 ? 22.121 -1.283 0.701 1.00 89.44 438 THR A N 1
ATOM 3537 C CA . THR A 1 438 ? 21.075 -0.884 -0.237 1.00 89.44 438 THR A CA 1
ATOM 3538 C C . THR A 1 438 ? 21.507 0.299 -1.095 1.00 89.44 438 THR A C 1
ATOM 3540 O O . THR A 1 438 ? 21.362 0.244 -2.317 1.00 89.44 438 THR A O 1
ATOM 3543 N N . GLY A 1 439 ? 22.114 1.333 -0.506 1.00 90.81 439 GLY A N 1
ATOM 3544 C CA . GLY A 1 439 ? 22.683 2.455 -1.257 1.00 90.81 439 GLY A CA 1
ATOM 3545 C C . GLY A 1 439 ? 23.690 1.989 -2.312 1.00 90.81 439 GLY A C 1
ATOM 3546 O O . GLY A 1 439 ? 23.639 2.417 -3.467 1.00 90.81 439 GLY A O 1
ATOM 3547 N N . ASN A 1 440 ? 24.546 1.023 -1.970 1.00 89.44 440 ASN A N 1
ATOM 3548 C CA . ASN A 1 440 ? 25.468 0.415 -2.931 1.00 89.44 440 ASN A CA 1
ATOM 3549 C C . ASN A 1 440 ? 24.740 -0.296 -4.086 1.00 89.44 440 ASN A C 1
ATOM 3551 O O . ASN A 1 440 ? 25.152 -0.162 -5.245 1.00 89.44 440 ASN A O 1
ATOM 3555 N N . ASN A 1 441 ? 23.649 -1.010 -3.800 1.00 89.38 441 ASN A N 1
ATOM 3556 C CA . ASN A 1 441 ? 22.820 -1.657 -4.819 1.00 89.38 441 ASN A CA 1
ATOM 3557 C C . ASN A 1 441 ? 22.109 -0.642 -5.722 1.00 89.38 441 ASN A C 1
ATOM 3559 O O . ASN A 1 441 ? 22.172 -0.781 -6.944 1.00 89.38 441 ASN A O 1
ATOM 3563 N N . LEU A 1 442 ? 21.514 0.415 -5.162 1.00 90.00 442 LEU A N 1
ATOM 3564 C CA . LEU A 1 442 ? 20.884 1.494 -5.932 1.00 90.00 442 LEU A CA 1
ATOM 3565 C C . LEU A 1 442 ? 21.898 2.182 -6.855 1.00 90.00 442 LEU A C 1
ATOM 3567 O O . LEU A 1 442 ? 21.627 2.418 -8.035 1.00 90.00 442 LEU A O 1
ATOM 3571 N N . ARG A 1 443 ? 23.115 2.424 -6.365 1.00 90.25 443 ARG A N 1
ATOM 3572 C CA . ARG A 1 443 ? 24.182 3.014 -7.176 1.00 90.25 443 ARG A CA 1
ATOM 3573 C C . ARG A 1 443 ? 24.630 2.113 -8.321 1.00 90.25 443 ARG A C 1
ATOM 3575 O O . ARG A 1 443 ? 24.785 2.595 -9.441 1.00 90.25 443 ARG A O 1
ATOM 3582 N N . ARG A 1 444 ? 24.852 0.822 -8.057 1.00 88.88 444 ARG A N 1
ATOM 3583 C CA . ARG A 1 444 ? 25.407 -0.124 -9.043 1.00 88.88 444 ARG A CA 1
ATOM 3584 C C . ARG A 1 444 ? 24.372 -0.657 -10.031 1.00 88.88 444 ARG A C 1
ATOM 3586 O O . ARG A 1 444 ? 24.704 -0.830 -11.197 1.00 88.88 444 ARG A O 1
ATOM 3593 N N . GLN A 1 445 ? 23.159 -0.948 -9.566 1.00 87.06 445 GLN A N 1
ATOM 3594 C CA . GLN A 1 445 ? 22.143 -1.677 -10.335 1.00 87.06 445 GLN A CA 1
ATOM 3595 C C . GLN A 1 445 ? 21.041 -0.764 -10.892 1.00 87.06 445 GLN A C 1
ATOM 3597 O O . GLN A 1 445 ? 20.512 -1.043 -11.965 1.00 87.06 445 GLN A O 1
ATOM 3602 N N . VAL A 1 446 ? 20.712 0.336 -10.202 1.00 86.44 446 VAL A N 1
ATOM 3603 C CA . VAL A 1 446 ? 19.702 1.319 -10.657 1.00 86.44 446 VAL A CA 1
ATOM 3604 C C . VAL A 1 446 ? 20.360 2.518 -11.350 1.00 86.44 446 VAL A C 1
ATOM 3606 O O . VAL A 1 446 ? 19.782 3.098 -12.268 1.00 86.44 446 VAL A O 1
ATOM 3609 N N . GLY A 1 447 ? 21.593 2.863 -10.960 1.00 86.44 447 GLY A N 1
ATOM 3610 C CA . GLY A 1 447 ? 22.376 3.955 -11.549 1.00 86.44 447 GLY A CA 1
ATOM 3611 C C . GLY A 1 447 ? 22.248 5.297 -10.820 1.00 86.44 447 GLY A C 1
ATOM 3612 O O . GLY A 1 447 ? 22.610 6.334 -11.380 1.00 86.44 447 GLY A O 1
ATOM 3613 N N . ILE A 1 448 ? 21.754 5.305 -9.577 1.00 89.12 448 ILE A N 1
ATOM 3614 C CA . ILE A 1 448 ? 21.637 6.523 -8.759 1.00 89.12 448 ILE A CA 1
ATOM 3615 C C . ILE A 1 448 ? 23.019 6.870 -8.184 1.00 89.12 448 ILE A C 1
ATOM 3617 O O . ILE A 1 448 ? 23.542 6.149 -7.341 1.00 89.12 448 ILE A O 1
ATOM 3621 N N . LYS A 1 449 ? 23.650 7.960 -8.644 1.00 88.94 449 LYS A N 1
ATOM 3622 C CA . LYS A 1 449 ? 25.055 8.273 -8.297 1.00 88.94 449 LYS A CA 1
ATOM 3623 C C . LYS A 1 449 ? 25.292 8.466 -6.795 1.00 88.94 449 LYS A C 1
ATOM 3625 O O . LYS A 1 449 ? 26.216 7.850 -6.268 1.00 88.94 449 LYS A O 1
ATOM 3630 N N . ASN A 1 450 ? 24.459 9.286 -6.152 1.00 92.00 450 ASN A N 1
ATOM 3631 C CA . ASN A 1 450 ? 24.490 9.583 -4.717 1.00 92.00 450 ASN A CA 1
ATOM 3632 C C . ASN A 1 450 ? 23.105 9.277 -4.125 1.00 92.00 450 ASN A C 1
ATOM 3634 O O . ASN A 1 450 ? 22.279 10.183 -4.037 1.00 92.00 450 ASN A O 1
ATOM 3638 N N . PRO A 1 451 ? 22.807 8.006 -3.808 1.00 94.56 451 PRO A N 1
ATOM 3639 C CA . PRO A 1 451 ? 21.506 7.625 -3.276 1.00 94.56 451 PRO A CA 1
ATOM 3640 C C . PRO A 1 451 ? 21.219 8.319 -1.946 1.00 94.56 451 PRO A C 1
ATOM 3642 O O . PRO A 1 451 ? 22.049 8.302 -1.034 1.00 94.56 451 PRO A O 1
ATOM 3645 N N . THR A 1 452 ? 20.036 8.908 -1.837 1.00 95.69 452 THR A N 1
ATOM 3646 C CA . THR A 1 452 ? 19.520 9.512 -0.609 1.00 95.69 452 THR A CA 1
ATOM 3647 C C . THR A 1 452 ? 18.595 8.553 0.138 1.00 95.69 452 THR A C 1
ATOM 3649 O O . THR A 1 452 ? 18.110 7.567 -0.422 1.00 95.69 452 THR A O 1
ATOM 3652 N N . ILE A 1 453 ? 18.289 8.859 1.401 1.00 94.81 453 ILE A N 1
ATOM 3653 C CA . ILE A 1 453 ? 17.280 8.109 2.165 1.00 94.81 453 ILE A CA 1
ATOM 3654 C C . ILE A 1 453 ? 15.897 8.202 1.497 1.00 94.81 453 ILE A C 1
ATOM 3656 O O . ILE A 1 453 ? 15.137 7.235 1.503 1.00 94.81 453 ILE A O 1
ATOM 3660 N N . ASN A 1 454 ? 15.582 9.334 0.859 1.00 92.62 454 ASN A N 1
ATOM 3661 C CA . ASN A 1 454 ? 14.336 9.491 0.108 1.00 92.62 454 ASN A CA 1
ATOM 3662 C C . ASN A 1 454 ? 14.303 8.611 -1.148 1.00 92.62 454 ASN A C 1
ATOM 3664 O O . ASN A 1 454 ? 13.251 8.054 -1.446 1.00 92.62 454 ASN A O 1
ATOM 3668 N N . ASP A 1 455 ? 15.428 8.437 -1.850 1.00 91.81 455 ASP A N 1
ATOM 3669 C CA . ASP A 1 455 ? 15.498 7.523 -3.001 1.00 91.81 455 ASP A CA 1
ATOM 3670 C C . ASP A 1 455 ? 15.210 6.078 -2.577 1.00 91.81 455 ASP A C 1
ATOM 3672 O O . ASP A 1 455 ? 14.482 5.358 -3.261 1.00 91.81 455 ASP A O 1
ATOM 3676 N N . LEU A 1 456 ? 15.739 5.667 -1.419 1.00 92.62 456 LEU A N 1
ATOM 3677 C CA . LEU A 1 456 ? 15.470 4.357 -0.832 1.00 92.62 456 LEU A CA 1
ATOM 3678 C C . LEU A 1 456 ? 13.987 4.185 -0.489 1.00 92.62 456 LEU A C 1
ATOM 3680 O O . LEU A 1 456 ? 13.378 3.216 -0.939 1.00 92.62 456 LEU A O 1
ATOM 3684 N N . ILE A 1 457 ? 13.393 5.138 0.239 1.00 92.44 457 ILE A N 1
ATOM 3685 C CA . ILE A 1 457 ? 11.965 5.113 0.597 1.00 92.44 457 ILE A CA 1
ATOM 3686 C C . ILE A 1 457 ? 11.097 5.060 -0.665 1.00 92.44 457 ILE A C 1
ATOM 3688 O O . ILE A 1 457 ? 10.212 4.209 -0.762 1.00 92.44 457 ILE A O 1
ATOM 3692 N N . ALA A 1 458 ? 11.389 5.895 -1.663 1.00 89.19 458 ALA A N 1
ATOM 3693 C CA . ALA A 1 458 ? 10.636 5.950 -2.911 1.00 89.19 458 ALA A CA 1
ATOM 3694 C C . ALA A 1 458 ? 10.695 4.634 -3.703 1.00 89.19 458 ALA A C 1
ATOM 3696 O O . ALA A 1 458 ? 9.702 4.262 -4.331 1.00 89.19 458 ALA A O 1
ATOM 3697 N N . PHE A 1 459 ? 11.821 3.910 -3.661 1.00 89.00 459 PHE A N 1
ATOM 3698 C CA . PHE A 1 459 ? 11.970 2.631 -4.361 1.00 89.00 459 PHE A CA 1
ATOM 3699 C C . PHE A 1 459 ? 11.171 1.493 -3.709 1.00 89.00 459 PHE A C 1
ATOM 3701 O O . PHE A 1 459 ? 10.806 0.525 -4.374 1.00 89.00 459 PHE A O 1
ATOM 3708 N N . THR A 1 460 ? 10.861 1.604 -2.416 1.00 92.38 460 THR A N 1
ATOM 3709 C CA . THR A 1 460 ? 10.148 0.547 -1.683 1.00 92.38 460 THR A CA 1
ATOM 3710 C C . THR A 1 460 ? 8.692 0.372 -2.089 1.00 92.38 460 THR A C 1
ATOM 3712 O O . THR A 1 460 ? 8.096 -0.612 -1.666 1.00 92.38 460 THR A O 1
ATOM 3715 N N . ASN A 1 461 ? 8.104 1.331 -2.819 1.00 93.62 461 ASN A N 1
ATOM 3716 C CA . ASN A 1 461 ? 6.666 1.451 -3.103 1.00 93.62 461 ASN A CA 1
ATOM 3717 C C . ASN A 1 461 ? 5.751 1.380 -1.863 1.00 93.62 461 ASN A C 1
ATOM 3719 O O . ASN A 1 461 ? 4.534 1.279 -2.002 1.00 93.62 461 ASN A O 1
ATOM 3723 N N . PHE A 1 462 ? 6.294 1.446 -0.648 1.00 95.00 462 PHE A N 1
ATOM 3724 C CA . PHE A 1 462 ? 5.504 1.258 0.563 1.00 95.00 462 PHE A CA 1
ATOM 3725 C C . PHE A 1 462 ? 4.530 2.420 0.795 1.00 95.00 462 PHE A C 1
ATOM 3727 O O . PHE A 1 462 ? 3.416 2.208 1.256 1.00 95.00 462 PHE A O 1
ATOM 3734 N N . GLU A 1 463 ? 4.897 3.637 0.389 1.00 91.50 463 GLU A N 1
ATOM 3735 C CA . GLU A 1 463 ? 3.975 4.781 0.392 1.00 91.50 463 GLU A CA 1
ATOM 3736 C C . GLU A 1 463 ? 2.823 4.594 -0.606 1.00 91.50 463 GLU A C 1
ATOM 3738 O O . GLU A 1 463 ? 1.713 5.038 -0.345 1.00 91.50 463 GLU A O 1
ATOM 3743 N N . ILE A 1 464 ? 3.052 3.904 -1.733 1.00 93.06 464 ILE A N 1
ATOM 3744 C CA . ILE A 1 464 ? 1.979 3.558 -2.681 1.00 93.06 464 ILE A CA 1
ATOM 3745 C C . ILE A 1 464 ? 0.997 2.602 -2.003 1.00 93.06 464 ILE A C 1
ATOM 3747 O O . ILE A 1 464 ? -0.207 2.810 -2.073 1.00 93.06 464 ILE A O 1
ATOM 3751 N N . PHE A 1 465 ? 1.522 1.593 -1.304 1.00 93.81 465 PHE A N 1
ATOM 3752 C CA . PHE A 1 465 ? 0.725 0.659 -0.516 1.00 93.81 465 PHE A CA 1
ATOM 3753 C C . PHE A 1 465 ? -0.085 1.367 0.579 1.00 93.81 465 PHE A C 1
ATOM 3755 O O . PHE A 1 465 ? -1.288 1.162 0.651 1.00 93.81 465 PHE A O 1
ATOM 3762 N N . GLN A 1 466 ? 0.537 2.253 1.361 1.00 89.50 466 GLN A N 1
ATOM 3763 C CA . GLN A 1 466 ? -0.149 3.028 2.403 1.00 89.50 466 GLN A CA 1
ATOM 3764 C C . GLN A 1 466 ? -1.239 3.959 1.871 1.00 89.50 466 GLN A C 1
ATOM 3766 O O . GLN A 1 466 ? -2.199 4.181 2.584 1.00 89.50 466 GLN A O 1
ATOM 3771 N N . ASN A 1 467 ? -1.075 4.530 0.675 1.00 87.94 467 ASN A N 1
ATOM 3772 C CA . ASN A 1 467 ? -2.075 5.435 0.098 1.00 87.94 467 ASN A CA 1
ATOM 3773 C C . ASN A 1 467 ? -3.252 4.689 -0.556 1.00 87.94 467 ASN A C 1
ATOM 3775 O O . ASN A 1 467 ? -4.264 5.314 -0.855 1.00 87.94 467 ASN A O 1
ATOM 3779 N N . ILE A 1 468 ? -3.084 3.398 -0.872 1.00 85.50 468 ILE A N 1
ATOM 3780 C CA . ILE A 1 468 ? -4.148 2.547 -1.430 1.00 85.50 468 ILE A CA 1
ATOM 3781 C C . ILE A 1 468 ? -4.969 1.882 -0.319 1.00 85.50 468 ILE A C 1
ATOM 3783 O O . ILE A 1 468 ? -6.158 1.635 -0.524 1.00 85.50 468 ILE A O 1
ATOM 3787 N N . LEU A 1 469 ? -4.331 1.563 0.813 1.00 81.81 469 LEU A N 1
ATOM 3788 C CA . LEU A 1 469 ? -5.023 1.194 2.050 1.00 81.81 469 LEU A CA 1
ATOM 3789 C C . LEU A 1 469 ? -5.857 2.362 2.569 1.00 81.81 469 LEU A C 1
ATOM 3791 O O . LEU A 1 469 ? -6.980 2.075 3.042 1.00 81.81 469 LEU A O 1
#

Sequence (469 aa):
MEIGIAKDKNELKDLIQECDYVVYDGKDSFYEAIENISDKEWKLKTKVCLEQRLPNGFKLNGIHFSSIKELLMYLKESGKSKLTHEDEIIINGSLDELIDFAQQMVYLGFSPTIYTEEDYQKKVRSDRFIEKKRELLKDGNNITNKILEYKCVPEECNQIIEYRDNLLKTFNNIKESITSTDEVNISAAVFATKKSGKSMIINGILKGDYSPTSLELATPTSTEYIPVSGKTNYTLEKDGEVLNFSSVEELSREIKRYFESLQKAGNKTTKPLKVKYPASNLNQPIEIYDTPGPDRAGSEHAKYFEEYLQKTDCTVFVMDYSKHLQDSEVDILKKIQSEIDENYTKDKVLIVALNKIDLAFSDAGTSRNIVRISEFIRNELRNIGFKHVIVIPISAMWYFYGTYIKQHYPNINEIKDLADVIPNSPEETDIITVVENTGNNLRRQVGIKNPTINDLIAFTNFEIFQNIL

pLDDT: mean 86.21, std 10.06, range [45.56, 97.62]

Radius of gyration: 25.46 Å; chains: 1; bounding box: 82×52×66 Å

Foldseek 3Di:
DFEAEAQALVSVLVQQQPGLEYEYNYDDDPLVSCQPRALVSHFLRHFYAYKQQAVQAKDKVNHGDRIVVVVVVVCVVVVNQEAECVIEIEGQDDPLSQLNVLQSNLSSLHFYHYYYPVVVVVVVVVVVCVVCLVVLLVVLVVVLVVLVPDDDDPPPQPVVVVVSVVVNVVSVVVNVVSVVVVQDAAEEEEAEAQPLFSQLLVCLLLLHNQGDTSVLAADLEKEKEGEDADDAFWWKQDPNDIDGDRDSVVNNVVNSVVRVVCVVVVSPDLDYIYTYDHQVSDPGDYIYIYAGRVVNDDPSSVVSVLVSLVPGLAYEYRAEQQPLQDPSNLVVLLVSVVSCVPPDPDQHAYEYAHEDLVCLQVPPSGRSPQSSSQVSVVVVSVVSPRSHYHYRYFYSLLLSLLSVCCVPPVVAWFLVCLVVDDDPDPVNVVSNVVSNVVQVSCCPRVVDVTDTSVNSNSSRSSSSVSSVD

Secondary structure (DSSP, 8-state):
--EEEESSHHHHHHHHHH-SEEEE--SS-HHHHHHT--TTT--TT-EEEE----TT-EEETTEEESSHHHHHHHHHHHT-----TTSEEEE-S-HHHHHHHHHHHHHHT---EEEEHHHHHHHHHHHHHHHHHHHHHHHHHHHHHHHHH----TTS-HHHHHHHHHHHHHHHHHHHHHHGGGG--EEEEEEE-TTS-HHHHHHHHHTS--S--TTT----S-EEEEEESSSS-EEEEETTEEEEESSHHHHHHHHHHHHHHHHHTTS---SPEEEEEEGGGSSS-EEEEEPPPGGG--HHHHHHHHHHHHH-SEEEEEEETTT-S-HHHHHHHHHHHHHHHHH-SSPPEEEEEEE-TTHHHH-TTS-S-HHHHHHHHHHHHHHHT-SEEEEEEE-HHHHHHHHHHHHH-TT--BGGGGGG---SSHHHHHHHHHHHHHHHHIIIII--SS-BHHHHHHHT-HHHHHHH-